Protein AF-A0A517PC17-F1 (afdb_monomer_lite)

InterPro domains:
  IPR001258 NHL repeat [PF01436] (602-624)
  IPR001258 NHL repeat [PS51125] (434-474)
  IPR003439 ABC transporter-like, ATP-binding domain [PF00005] (22-156)
  IPR003439 ABC transporter-like, ATP-binding domain [PS50893] (6-232)
  IPR003593 AAA+ ATPase domain [SM00382] (30-209)
  IPR011042 Six-bladed beta-propeller, TolB-like [G3DSA:2.120.10.30] (406-475)
  IPR011042 Six-bladed beta-propeller, TolB-like [G3DSA:2.120.10.30] (476-629)
  IPR017871 ABC transporter-like, conserved site [PS00211] (128-142)
  IPR027417 P-loop containing nucleoside triphosphate hydrolase [G3DSA:3.40.50.300] (1-231)
  IPR027417 P-loop containing nucleoside triphosphate hydrolase [SSF52540] (9-223)
  IPR050952 Tripartite Motif and NHL Repeat Containing E3 Ligases [PTHR24104] (346-500)

Secondary structure (DSSP, 8-state):
-PPPSEEEEEEEE--BTTB-SEEEEEEEE-SSEEEEE-STTSSHHHHHHHHHTSS--SEEEEEE---SS-SSS---EEEE-TTTT--TTS-HHHHHHTT-SS--HHHHHHHHHHTT-GGGTT--GGGS-HHHHHHHHHHHHHHTT-SEEEEESTTTTS-GGGHHHHHHHHHHHHHTTTTS---EEEEE-S-HHHHHHH-SEEEEEETTEEEEEEEHHHHHHS-SSHHHHHTTS-EEE-TTSSSSEEEGGGEEEEE-TT-SEEEEEEEEETTEEEEEEE-TT--EEEEEE---SPPPTT-EEEEEE------SSS--S---------SSPBP--SEEEEEEPPPBTTB-PPEEEEEE-TTS-EEEEETTSEEEEE-TT--EEEEEE-S--SS-----EEEE--TT-SS-EEEEEEGGGTEEEEEETTS-EEEEE--BSSSTT-BSEEEEEEE-TT--EEEEEESSS-EEEEEPSTTT--EEEEE-EESSSTTEES-EEEEEEEPPPPS-SSS--PPPEEEEEEGGGTEEEEEETT--EEEETTGGGPPP-S-B---EE-TTS-EEEEETTTTEEEEE-TT--EEEEE---TT-TTSSS----SEEEEEE-TT-PEEEEEGGGTEEEEEE-

Structure (mmCIF, N/CA/C/O backbone):
data_AF-A0A517PC17-F1
#
_entry.id   AF-A0A517PC17-F1
#
loop_
_atom_site.group_PDB
_atom_site.id
_atom_site.type_symbol
_atom_site.label_atom_id
_atom_site.label_alt_id
_atom_site.label_comp_id
_atom_site.label_asym_id
_atom_site.label_entity_id
_atom_site.label_seq_id
_atom_site.pdbx_PDB_ins_code
_atom_site.Cartn_x
_atom_site.Cartn_y
_atom_site.Cartn_z
_atom_site.occupancy
_atom_site.B_iso_or_equiv
_atom_site.auth_seq_id
_atom_site.auth_comp_id
_atom_site.auth_asym_id
_atom_site.auth_atom_id
_atom_site.pdbx_PDB_model_num
ATOM 1 N N . MET A 1 1 ? 23.871 20.125 22.509 1.00 47.56 1 MET A N 1
ATOM 2 C CA . MET A 1 1 ? 22.642 20.710 21.939 1.00 47.56 1 MET A CA 1
ATOM 3 C C . MET A 1 1 ? 23.028 21.383 20.637 1.00 47.56 1 MET A C 1
ATOM 5 O O . MET A 1 1 ? 23.877 22.264 20.667 1.00 47.56 1 MET A O 1
ATOM 9 N N . THR A 1 2 ? 22.511 20.900 19.511 1.00 62.72 2 THR A N 1
ATOM 10 C CA . THR A 1 2 ? 22.672 21.533 18.194 1.00 62.72 2 THR A CA 1
ATOM 11 C C . THR A 1 2 ? 21.974 22.893 18.190 1.00 62.72 2 THR A C 1
ATOM 13 O O . THR A 1 2 ? 20.930 23.053 18.824 1.00 62.72 2 THR A O 1
ATOM 16 N N . ALA A 1 3 ? 22.564 23.891 17.528 1.00 80.81 3 ALA A N 1
ATOM 17 C CA . ALA A 1 3 ? 21.953 25.213 17.408 1.00 80.81 3 ALA A CA 1
ATOM 18 C C . ALA A 1 3 ? 20.621 25.123 16.633 1.00 80.81 3 ALA A C 1
ATOM 20 O O . ALA A 1 3 ? 20.511 24.300 15.721 1.00 80.81 3 ALA A O 1
ATOM 21 N N . PRO A 1 4 ? 19.606 25.934 16.979 1.00 88.38 4 PRO A N 1
ATOM 22 C CA . PRO A 1 4 ? 18.322 25.907 16.289 1.00 88.38 4 PRO A CA 1
ATOM 23 C C . PRO A 1 4 ? 18.446 26.414 14.851 1.00 88.38 4 PRO A C 1
ATOM 25 O O . PRO A 1 4 ? 19.215 27.334 14.578 1.00 88.38 4 PRO A O 1
ATOM 28 N N . LEU A 1 5 ? 17.643 25.852 13.948 1.00 91.81 5 LEU A N 1
ATOM 29 C CA . LEU A 1 5 ? 17.540 26.295 12.559 1.00 91.81 5 LEU A CA 1
ATOM 30 C C . LEU A 1 5 ? 16.858 27.664 12.466 1.00 91.81 5 LEU A C 1
ATOM 32 O O . LEU A 1 5 ? 17.345 28.549 11.765 1.00 91.81 5 LEU A O 1
ATOM 36 N N . PHE A 1 6 ? 15.763 27.854 13.207 1.00 94.88 6 PHE A N 1
ATOM 37 C CA . PHE A 1 6 ? 15.090 29.144 13.342 1.00 94.88 6 PHE A CA 1
ATOM 38 C C . PHE A 1 6 ? 14.683 29.415 14.789 1.00 94.88 6 PHE A C 1
ATOM 40 O O . PHE A 1 6 ? 14.276 28.512 15.520 1.00 94.88 6 PHE A O 1
ATOM 47 N N . THR A 1 7 ? 14.738 30.683 15.186 1.00 96.25 7 THR A N 1
ATOM 48 C CA . THR A 1 7 ? 14.225 31.180 16.463 1.00 96.25 7 THR A CA 1
ATOM 49 C C . THR A 1 7 ? 13.398 32.433 16.218 1.00 96.25 7 THR A C 1
ATOM 51 O O . THR A 1 7 ? 13.912 33.431 15.719 1.00 96.25 7 THR A O 1
ATOM 54 N N . LEU A 1 8 ? 12.121 32.376 16.578 1.00 97.69 8 LEU A N 1
ATOM 55 C CA . LEU A 1 8 ? 11.168 33.475 16.519 1.00 97.69 8 LEU A CA 1
ATOM 56 C C . LEU A 1 8 ? 10.892 33.948 17.945 1.00 97.69 8 LEU A C 1
ATOM 58 O O . LEU A 1 8 ? 10.684 33.133 18.845 1.00 97.69 8 LEU A O 1
ATOM 62 N N . SER A 1 9 ? 10.882 35.260 18.152 1.00 97.44 9 SER A N 1
ATOM 63 C CA . SER A 1 9 ? 10.563 35.884 19.438 1.00 97.44 9 SER A CA 1
ATOM 64 C C . SER A 1 9 ? 9.509 36.962 19.234 1.00 97.44 9 SER A C 1
ATOM 66 O O . SER A 1 9 ? 9.804 37.985 18.614 1.00 97.44 9 SER A O 1
ATOM 68 N N . HIS A 1 10 ? 8.305 36.732 19.762 1.00 97.06 10 HIS A N 1
ATOM 69 C CA . HIS A 1 10 ? 7.170 37.664 19.737 1.00 97.06 10 HIS A CA 1
ATOM 70 C C . HIS A 1 10 ? 6.790 38.172 18.334 1.00 97.06 10 HIS A C 1
ATOM 72 O O . HIS A 1 10 ? 6.471 39.349 18.125 1.00 97.06 10 HIS A O 1
ATOM 78 N N . VAL A 1 11 ? 6.879 37.282 17.342 1.00 97.44 11 VAL A N 1
ATOM 79 C CA . VAL A 1 11 ? 6.661 37.600 15.930 1.00 97.44 11 VAL A CA 1
ATOM 80 C C . VAL A 1 11 ? 5.177 37.788 15.656 1.00 97.44 11 VAL A C 1
ATOM 82 O O . VAL A 1 11 ? 4.389 36.863 15.824 1.00 97.44 11 VAL A O 1
ATOM 85 N N . SER A 1 12 ? 4.798 38.975 15.191 1.00 96.44 12 SER A N 1
ATOM 86 C CA . SER A 1 12 ? 3.426 39.250 14.753 1.00 96.44 12 SER A CA 1
ATOM 87 C C . SER A 1 12 ? 3.399 39.720 13.310 1.00 96.44 12 SER A C 1
ATOM 89 O O . SER A 1 12 ? 4.306 40.420 12.853 1.00 96.44 12 SER A O 1
ATOM 91 N N . LEU A 1 13 ? 2.336 39.343 12.606 1.00 95.44 13 LEU A N 1
ATOM 92 C CA . LEU A 1 13 ? 2.085 39.738 11.233 1.00 95.44 13 LEU A CA 1
ATOM 93 C C . LEU A 1 13 ? 0.612 40.138 11.077 1.00 95.44 13 LEU A C 1
ATOM 95 O O . LEU A 1 13 ? -0.282 39.307 11.297 1.00 95.44 13 LEU A O 1
ATOM 99 N N . PRO A 1 14 ? 0.332 41.401 10.713 1.00 92.50 14 PRO A N 1
ATOM 100 C CA . PRO A 1 14 ? -1.029 41.889 10.614 1.00 92.50 14 PRO A CA 1
ATOM 101 C C . PRO A 1 14 ? -1.774 41.184 9.476 1.00 92.50 14 PRO A C 1
ATOM 103 O O . PRO A 1 14 ? -1.196 40.706 8.503 1.00 92.50 14 PRO A O 1
ATOM 106 N N . GLY A 1 15 ? -3.093 41.116 9.613 1.00 87.75 15 GLY A N 1
ATOM 107 C CA . GLY A 1 15 ? -3.993 40.554 8.614 1.00 87.75 15 GLY A CA 1
ATOM 108 C C . GLY A 1 15 ? -5.211 41.444 8.415 1.00 87.75 15 GLY A C 1
ATOM 109 O O . GLY A 1 15 ? -5.140 42.666 8.551 1.00 87.75 15 GLY A O 1
ATOM 110 N N . ARG A 1 16 ? -6.362 40.834 8.120 1.00 83.00 16 ARG A N 1
ATOM 111 C CA . ARG A 1 16 ? -7.633 41.573 8.102 1.00 83.00 16 ARG A CA 1
ATOM 112 C C . ARG A 1 16 ? -7.977 42.048 9.524 1.00 83.00 16 ARG A C 1
ATOM 114 O O . ARG A 1 16 ? -7.571 41.395 10.487 1.00 83.00 16 ARG A O 1
ATOM 121 N N . PRO A 1 17 ? -8.747 43.141 9.690 1.00 78.62 17 PRO A N 1
ATOM 122 C CA . PRO A 1 17 ? -9.172 43.600 11.011 1.00 78.62 17 PRO A CA 1
ATOM 123 C C . PRO A 1 17 ? -9.784 42.460 11.842 1.00 78.62 17 PRO A C 1
ATOM 125 O O . PRO A 1 17 ? -10.707 41.786 11.386 1.00 78.62 17 PRO A O 1
ATOM 128 N N . GLY A 1 18 ? -9.237 42.220 13.038 1.00 76.56 18 GLY A N 1
ATOM 129 C CA . GLY A 1 18 ? -9.670 41.147 13.944 1.00 76.56 18 GLY A CA 1
ATOM 130 C C . GLY A 1 18 ? -9.186 39.730 13.596 1.00 76.56 18 GLY A C 1
ATOM 131 O O . GLY A 1 18 ? -9.561 38.789 14.287 1.00 76.56 18 GLY A O 1
ATOM 132 N N . ARG A 1 19 ? -8.370 39.555 12.547 1.00 83.25 19 ARG A N 1
ATOM 133 C CA . ARG A 1 19 ? -7.771 38.271 12.142 1.00 83.25 19 ARG A CA 1
ATOM 134 C C . ARG A 1 19 ? -6.302 38.465 11.735 1.00 83.25 19 ARG A C 1
ATOM 136 O O . ARG A 1 19 ? -6.029 38.625 10.539 1.00 83.25 19 ARG A O 1
ATOM 143 N N . PRO A 1 20 ? -5.366 38.507 12.703 1.00 89.69 20 PRO A N 1
ATOM 144 C CA . PRO A 1 20 ? -3.936 38.547 12.404 1.00 89.69 20 PRO A CA 1
ATOM 145 C C . PRO A 1 20 ? -3.499 37.281 11.656 1.00 89.69 20 PRO A C 1
ATOM 147 O O . PRO A 1 20 ? -4.089 36.215 11.824 1.00 89.69 20 PRO A O 1
ATOM 150 N N . ARG A 1 21 ? -2.470 37.405 10.811 1.00 94.38 21 ARG A N 1
ATOM 151 C CA . ARG A 1 21 ? -1.878 36.261 10.098 1.00 94.38 21 ARG A CA 1
ATOM 152 C C . ARG A 1 21 ? -0.925 35.489 11.005 1.00 94.38 21 ARG A C 1
ATOM 154 O O . ARG A 1 21 ? -0.899 34.266 10.941 1.00 94.38 21 ARG A O 1
ATOM 161 N N . LEU A 1 22 ? -0.188 36.214 11.851 1.00 97.00 22 LEU A N 1
ATOM 162 C CA . LEU A 1 22 ? 0.603 35.695 12.967 1.00 97.00 22 LEU A CA 1
ATOM 163 C C . LEU A 1 22 ? 0.406 36.611 14.181 1.00 97.00 22 LEU A C 1
ATOM 165 O O . LEU A 1 22 ? 0.391 37.833 14.031 1.00 97.00 22 LEU A O 1
ATOM 169 N N . ASP A 1 23 ? 0.267 36.035 15.367 1.00 96.31 23 ASP A N 1
ATOM 170 C CA . ASP A 1 23 ? -0.085 36.753 16.593 1.00 96.31 23 ASP A CA 1
ATOM 171 C C . ASP A 1 23 ? 0.805 36.296 17.755 1.00 96.31 23 ASP A C 1
ATOM 173 O O . ASP A 1 23 ? 0.596 35.228 18.336 1.00 96.31 23 ASP A O 1
ATOM 177 N N . ASP A 1 24 ? 1.821 37.106 18.062 1.00 95.56 24 ASP A N 1
ATOM 178 C CA . ASP A 1 24 ? 2.793 36.880 19.138 1.00 95.56 24 ASP A CA 1
ATOM 179 C C . ASP A 1 24 ? 3.457 35.486 19.105 1.00 95.56 24 ASP A C 1
ATOM 181 O O . ASP A 1 24 ? 3.543 34.758 20.095 1.00 95.56 24 ASP A O 1
ATOM 185 N N . VAL A 1 25 ? 3.932 35.085 17.925 1.00 97.12 25 VAL A N 1
ATOM 186 C CA . VAL A 1 25 ? 4.559 33.782 17.701 1.00 97.12 25 VAL A CA 1
ATOM 187 C C . VAL A 1 25 ? 5.978 33.761 18.269 1.00 97.12 25 VAL A C 1
ATOM 189 O O . VAL A 1 25 ? 6.883 34.442 17.781 1.00 97.12 25 VAL A O 1
ATOM 192 N N . SER A 1 26 ? 6.186 32.914 19.275 1.00 95.69 26 SER A N 1
ATOM 193 C CA . SER A 1 26 ? 7.508 32.546 19.786 1.00 95.69 26 SER A CA 1
ATOM 194 C C . SER A 1 26 ? 7.731 31.054 19.565 1.00 95.69 26 SER A C 1
ATOM 196 O O . SER A 1 26 ? 6.947 30.229 20.028 1.00 95.69 26 SER A O 1
ATOM 198 N N . LEU A 1 27 ? 8.769 30.709 18.805 1.00 95.75 27 LEU A N 1
ATOM 199 C CA . LEU A 1 27 ? 8.967 29.362 18.271 1.00 95.75 27 LEU A CA 1
ATOM 200 C C . LEU A 1 27 ? 10.454 29.086 18.070 1.00 95.75 27 LEU A C 1
ATOM 202 O O . LEU A 1 27 ? 11.196 29.953 17.616 1.00 95.75 27 LEU A O 1
ATOM 206 N N . THR A 1 28 ? 10.878 27.857 18.346 1.00 95.06 28 THR A N 1
ATOM 207 C CA . THR A 1 28 ? 12.194 27.356 17.944 1.00 95.06 28 THR A CA 1
ATOM 208 C C . THR A 1 28 ? 12.013 26.154 17.029 1.00 95.06 28 THR A C 1
ATOM 210 O O . THR A 1 28 ? 11.331 25.203 17.398 1.00 95.06 28 THR A O 1
ATOM 213 N N . ILE A 1 29 ? 12.624 26.201 15.846 1.00 95.19 29 ILE A N 1
ATOM 214 C CA . ILE A 1 29 ? 12.642 25.096 14.885 1.00 95.19 29 ILE A CA 1
ATOM 215 C C . ILE A 1 29 ? 14.051 24.496 14.908 1.00 95.19 29 ILE A C 1
ATOM 217 O O . ILE A 1 29 ? 15.011 25.229 14.643 1.00 95.19 29 ILE A O 1
ATOM 221 N N . PRO A 1 30 ? 14.221 23.208 15.250 1.00 91.81 30 PRO A N 1
ATOM 222 C CA . PRO A 1 30 ? 15.524 22.559 15.208 1.00 91.81 30 PRO A CA 1
ATOM 223 C C . PRO A 1 30 ? 15.929 22.201 13.767 1.00 91.81 30 PRO A C 1
ATOM 225 O O . PRO A 1 30 ? 15.081 22.169 12.873 1.00 91.81 30 PRO A O 1
ATOM 228 N N . PRO A 1 31 ? 17.216 21.910 13.516 1.00 89.12 31 PRO A N 1
ATOM 229 C CA . PRO A 1 31 ? 17.637 21.287 12.266 1.00 89.12 31 PRO A CA 1
ATOM 230 C C . PRO A 1 31 ? 16.960 19.926 12.054 1.00 89.12 31 PRO A C 1
ATOM 232 O O . PRO A 1 31 ? 16.672 19.214 13.017 1.00 89.12 31 PRO A O 1
ATOM 235 N N . GLY A 1 32 ? 16.755 19.551 10.792 1.00 89.81 32 GLY A N 1
ATOM 236 C CA . GLY A 1 32 ? 16.053 18.328 10.396 1.00 89.81 32 GLY A CA 1
ATOM 237 C C . GLY A 1 32 ? 14.773 18.626 9.621 1.00 89.81 32 GLY A C 1
ATOM 238 O O . GLY A 1 32 ? 14.679 19.647 8.940 1.00 89.81 32 GLY A O 1
ATOM 239 N N . VAL A 1 33 ? 13.796 17.724 9.712 1.00 93.44 33 VAL A N 1
ATOM 240 C CA . VAL A 1 33 ? 12.559 17.780 8.922 1.00 93.44 33 VAL A CA 1
ATOM 241 C C . VAL A 1 33 ? 11.377 18.163 9.814 1.00 93.44 33 VAL A C 1
ATOM 243 O O . VAL A 1 33 ? 11.016 17.413 10.729 1.00 93.44 33 VAL A O 1
ATOM 246 N N . THR A 1 34 ? 10.799 19.339 9.553 1.00 96.62 34 THR A N 1
ATOM 247 C CA . THR A 1 34 ? 9.702 19.949 10.317 1.00 96.62 34 THR A CA 1
ATOM 248 C C . THR A 1 34 ? 8.466 20.152 9.441 1.00 96.62 34 THR A C 1
ATOM 250 O O . THR A 1 34 ? 8.527 20.870 8.443 1.00 96.62 34 THR A O 1
ATOM 253 N N . ALA A 1 35 ? 7.330 19.587 9.846 1.00 96.31 35 ALA A N 1
ATOM 254 C CA . ALA A 1 35 ? 6.036 19.862 9.230 1.00 96.31 35 ALA A CA 1
ATOM 255 C C . ALA A 1 35 ? 5.329 21.036 9.926 1.00 96.31 35 ALA A C 1
ATOM 257 O O . ALA A 1 35 ? 5.319 21.148 11.152 1.00 96.31 35 ALA A O 1
ATOM 258 N N . VAL A 1 36 ? 4.690 21.903 9.147 1.00 97.75 36 VAL A N 1
ATOM 259 C CA . VAL A 1 36 ? 3.787 22.955 9.620 1.00 97.75 36 VAL A CA 1
ATOM 260 C C . VAL A 1 36 ? 2.365 22.535 9.270 1.00 97.75 36 VAL A C 1
ATOM 262 O O . VAL A 1 36 ? 2.000 22.445 8.097 1.00 97.75 36 VAL A O 1
ATOM 265 N N . VAL A 1 37 ? 1.555 22.276 10.293 1.00 95.19 37 VAL A N 1
ATOM 266 C CA . VAL A 1 37 ? 0.183 21.773 10.158 1.00 95.19 37 VAL A CA 1
ATOM 267 C C . VAL A 1 37 ? -0.820 22.773 10.724 1.00 95.19 37 VAL A C 1
ATOM 269 O O . VAL A 1 37 ? -0.519 23.559 11.621 1.00 95.19 37 VAL A O 1
ATOM 272 N N . GLY A 1 38 ? -2.032 22.769 10.180 1.00 90.56 38 GLY A N 1
ATOM 273 C CA . GLY A 1 38 ? -3.083 23.702 10.575 1.00 90.56 38 GLY A CA 1
ATOM 274 C C . GLY A 1 38 ? -4.173 23.827 9.518 1.00 90.56 38 GLY A C 1
ATOM 275 O O . GLY A 1 38 ? -3.938 23.599 8.325 1.00 90.56 38 GLY A O 1
ATOM 276 N N . ALA A 1 39 ? -5.368 24.222 9.956 1.00 86.44 39 ALA A N 1
ATOM 277 C CA . ALA A 1 39 ? -6.493 24.483 9.064 1.00 86.44 39 ALA A CA 1
ATOM 278 C C . ALA A 1 39 ? -6.153 25.556 8.009 1.00 86.44 39 ALA A C 1
ATOM 280 O O . ALA A 1 39 ? -5.199 26.333 8.147 1.00 86.44 39 ALA A O 1
ATOM 281 N N . SER A 1 40 ? -6.940 25.615 6.933 1.00 85.25 40 SER A N 1
ATOM 282 C CA . SER A 1 40 ? -6.806 26.702 5.959 1.00 85.25 40 SER A CA 1
ATOM 283 C C . SER A 1 40 ? -7.006 28.055 6.656 1.00 85.25 40 SER A C 1
ATOM 285 O O . SER A 1 40 ? -7.933 28.225 7.447 1.00 85.25 40 SER A O 1
ATOM 287 N N . GLY A 1 41 ? -6.095 29.001 6.415 1.00 86.31 41 GLY A N 1
ATOM 288 C CA . GLY A 1 41 ? -6.092 30.308 7.080 1.00 86.31 41 GLY A CA 1
ATOM 289 C C . GLY A 1 41 ? -5.457 30.351 8.477 1.00 86.31 41 GLY A C 1
ATOM 290 O O . GLY A 1 41 ? -5.425 31.423 9.069 1.00 86.31 41 GLY A O 1
ATOM 291 N N . ALA A 1 42 ? -4.898 29.249 8.993 1.00 90.81 42 ALA A N 1
ATOM 292 C CA . ALA A 1 42 ? -4.253 29.223 10.313 1.00 90.81 42 ALA A CA 1
ATOM 293 C C . ALA A 1 42 ? -2.943 30.035 10.418 1.00 90.81 42 ALA A C 1
ATOM 295 O O . ALA A 1 42 ? -2.452 30.241 11.525 1.00 90.81 42 ALA A O 1
ATOM 296 N N . GLY A 1 43 ? -2.375 30.472 9.286 1.00 93.12 43 GLY A N 1
ATOM 297 C CA . GLY A 1 43 ? -1.117 31.227 9.228 1.00 93.12 43 GLY A CA 1
ATOM 298 C C . GLY A 1 43 ? 0.103 30.433 8.743 1.00 93.12 43 GLY A C 1
ATOM 299 O O . GLY A 1 43 ? 1.217 30.919 8.889 1.00 93.12 43 GLY A O 1
ATOM 300 N N . LYS A 1 44 ? -0.072 29.235 8.156 1.00 95.12 44 LYS A N 1
ATOM 301 C CA . LYS A 1 44 ? 1.039 28.380 7.675 1.00 95.12 44 LYS A CA 1
ATOM 302 C C . LYS A 1 44 ? 1.940 29.091 6.660 1.00 95.12 44 LYS A C 1
ATOM 304 O O . LYS A 1 44 ? 3.111 29.304 6.949 1.00 95.12 44 LYS A O 1
ATOM 309 N N . SER A 1 45 ? 1.378 29.526 5.530 1.00 94.50 45 SER A N 1
ATOM 310 C CA . SER A 1 45 ? 2.115 30.257 4.489 1.00 94.50 45 SER A CA 1
ATOM 311 C C . SER A 1 45 ? 2.754 31.528 5.042 1.00 94.50 45 SER A C 1
ATOM 313 O O . SER A 1 45 ? 3.916 31.792 4.780 1.00 94.50 45 SER A O 1
ATOM 315 N N . SER A 1 46 ? 2.048 32.252 5.916 1.00 95.75 46 SER A N 1
ATOM 316 C CA . SER A 1 46 ? 2.580 33.442 6.592 1.00 95.75 46 SER A CA 1
ATOM 317 C C . SER A 1 46 ? 3.783 33.142 7.476 1.00 95.75 46 SER A C 1
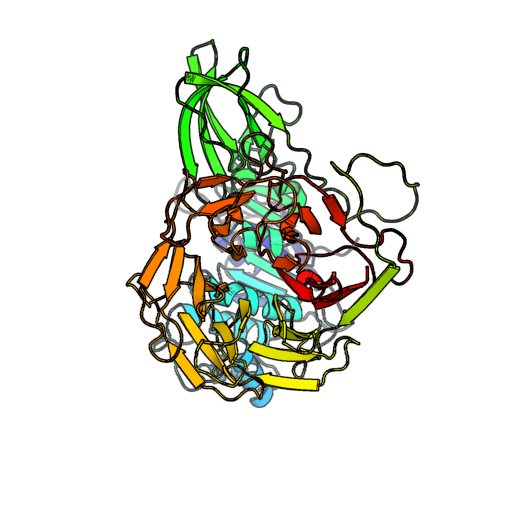ATOM 319 O O . SER A 1 46 ? 4.736 33.913 7.482 1.00 95.75 46 SER A O 1
ATOM 321 N N . LEU A 1 47 ? 3.767 32.024 8.208 1.00 97.50 47 LEU A N 1
ATOM 322 C CA . LEU A 1 47 ? 4.930 31.571 8.963 1.00 97.50 47 LEU A CA 1
ATOM 323 C C . LEU A 1 47 ? 6.099 31.277 8.016 1.00 97.50 47 LEU A C 1
ATOM 325 O O . LEU A 1 47 ? 7.210 31.728 8.274 1.00 97.50 47 LEU A O 1
ATOM 329 N N . LEU A 1 48 ? 5.861 30.565 6.913 1.00 97.69 48 LEU A N 1
ATOM 330 C CA . LEU A 1 48 ? 6.915 30.259 5.944 1.00 97.69 48 LEU A CA 1
ATOM 331 C C . LEU A 1 48 ? 7.485 31.530 5.293 1.00 97.69 48 LEU A C 1
ATOM 333 O O . LEU A 1 48 ? 8.700 31.679 5.224 1.00 97.69 48 LEU A O 1
ATOM 337 N N . GLU A 1 49 ? 6.638 32.479 4.898 1.00 96.00 49 GLU A N 1
ATOM 338 C CA . GLU A 1 49 ? 7.031 33.765 4.304 1.00 96.00 49 GLU A CA 1
ATOM 339 C C . GLU A 1 49 ? 7.931 34.592 5.234 1.00 96.00 49 GLU A C 1
ATOM 341 O O . GLU A 1 49 ? 8.935 35.149 4.781 1.00 96.00 49 GLU A O 1
ATOM 346 N N . VAL A 1 50 ? 7.631 34.643 6.540 1.00 96.75 50 VAL A N 1
ATOM 347 C CA . VAL A 1 50 ? 8.498 35.350 7.498 1.00 96.75 50 VAL A CA 1
ATOM 348 C C . VAL A 1 50 ? 9.789 34.577 7.792 1.00 96.75 50 VAL A C 1
ATOM 350 O O . VAL A 1 50 ? 10.830 35.196 8.006 1.00 96.75 50 VAL A O 1
ATOM 353 N N . LEU A 1 51 ? 9.768 33.236 7.756 1.00 95.56 51 LEU A N 1
ATOM 354 C CA . LEU A 1 51 ? 10.970 32.401 7.915 1.00 95.56 51 LEU A CA 1
ATOM 355 C C . LEU A 1 51 ? 11.975 32.614 6.776 1.00 95.56 51 LEU A C 1
ATOM 357 O O . LEU A 1 51 ? 13.182 32.666 7.021 1.00 95.56 51 LEU A O 1
ATOM 361 N N . VAL A 1 52 ? 11.485 32.741 5.539 1.00 95.06 52 VAL A N 1
ATOM 362 C CA . VAL A 1 52 ? 12.327 32.974 4.352 1.00 95.06 52 VAL A CA 1
ATOM 363 C C . VAL A 1 52 ? 12.675 34.451 4.148 1.00 95.06 52 VAL A C 1
ATOM 365 O O . VAL A 1 52 ? 13.495 34.769 3.290 1.00 95.06 52 VAL A O 1
ATOM 368 N N . GLY A 1 53 ? 12.079 35.354 4.935 1.00 94.25 53 GLY A N 1
ATOM 369 C CA . GLY A 1 53 ? 12.287 36.799 4.838 1.00 94.25 53 GLY A CA 1
ATOM 370 C C . GLY A 1 53 ? 11.569 37.460 3.657 1.00 94.25 53 GLY A C 1
ATOM 371 O O . GLY A 1 53 ? 11.931 38.573 3.283 1.00 94.25 53 GLY A O 1
ATOM 372 N N . PHE A 1 54 ? 10.569 36.794 3.069 1.00 94.25 54 PHE A N 1
ATOM 373 C CA . PHE A 1 54 ? 9.730 37.370 2.014 1.00 94.25 54 PHE A CA 1
ATOM 374 C C . PHE A 1 54 ? 8.844 38.494 2.560 1.00 94.25 54 PHE A C 1
ATOM 376 O O . PHE A 1 54 ? 8.646 39.512 1.900 1.00 94.25 54 PHE A O 1
ATOM 383 N N . GLU A 1 55 ? 8.365 38.338 3.794 1.00 94.38 55 GLU A N 1
ATOM 384 C CA . GLU A 1 55 ? 7.613 39.364 4.507 1.00 94.38 55 GLU A CA 1
ATOM 385 C C . GLU A 1 55 ? 8.284 39.690 5.844 1.00 94.38 55 GLU A C 1
ATOM 387 O O . GLU A 1 55 ? 8.713 38.802 6.584 1.00 94.38 55 GLU A O 1
ATOM 392 N N . ALA A 1 56 ? 8.389 40.982 6.159 1.00 93.25 56 ALA A N 1
ATOM 393 C CA . ALA A 1 56 ? 8.917 41.434 7.438 1.00 93.25 56 ALA A CA 1
ATOM 394 C C . ALA A 1 56 ? 7.795 41.447 8.490 1.00 93.25 56 ALA A C 1
ATOM 396 O O . ALA A 1 56 ? 6.724 42.002 8.228 1.00 93.25 56 ALA A O 1
ATOM 397 N N . PRO A 1 57 ? 8.017 40.891 9.693 1.00 95.06 57 PRO A N 1
ATOM 398 C CA . PRO A 1 57 ? 7.012 40.944 10.742 1.00 95.06 57 PRO A CA 1
ATOM 399 C C . PRO A 1 57 ? 6.823 42.379 11.250 1.00 95.06 57 PRO A C 1
ATOM 401 O O . PRO A 1 57 ? 7.760 43.178 11.270 1.00 95.06 57 PRO A O 1
ATOM 404 N N . SER A 1 58 ? 5.616 42.714 11.711 1.00 95.25 58 SER A N 1
ATOM 405 C CA . SER A 1 58 ? 5.331 44.039 12.283 1.00 95.25 58 SER A CA 1
ATOM 406 C C . SER A 1 58 ? 5.960 44.240 13.661 1.00 95.25 58 SER A C 1
ATOM 408 O O . SER A 1 58 ? 6.162 45.370 14.098 1.00 95.25 58 SER A O 1
ATOM 410 N N . SER A 1 59 ? 6.229 43.145 14.370 1.00 95.50 59 SER A N 1
ATOM 411 C CA . SER A 1 59 ? 6.907 43.128 15.664 1.00 95.50 59 SER A CA 1
ATOM 412 C C . SER A 1 59 ? 7.630 41.801 15.864 1.00 95.50 59 SER A C 1
ATOM 414 O O . SER A 1 59 ? 7.305 40.810 15.212 1.00 95.50 59 SER A O 1
ATOM 416 N N . GLY A 1 60 ? 8.564 41.775 16.812 1.00 95.56 60 GLY A N 1
ATOM 417 C CA . GLY A 1 60 ? 9.347 40.586 17.130 1.00 95.56 60 GLY A CA 1
ATOM 418 C C . GLY A 1 60 ? 10.606 40.451 16.280 1.00 95.56 60 GLY A C 1
ATOM 419 O O . GLY A 1 60 ? 10.977 41.347 15.525 1.00 95.56 60 GLY A O 1
ATOM 420 N N . MET A 1 61 ? 11.299 39.329 16.446 1.00 94.81 61 MET A N 1
ATOM 421 C CA . MET A 1 61 ? 12.577 39.061 15.788 1.00 94.81 61 MET A CA 1
ATOM 422 C C . MET A 1 61 ? 12.649 37.612 15.324 1.00 94.81 61 MET A C 1
ATOM 424 O O . MET A 1 61 ? 12.199 36.706 16.025 1.00 94.81 61 MET A O 1
ATOM 428 N N . ILE A 1 62 ? 13.273 37.409 14.165 1.00 94.12 62 ILE A N 1
ATOM 429 C CA . ILE A 1 62 ? 13.554 36.095 13.590 1.00 94.12 62 ILE A CA 1
ATOM 430 C C . ILE A 1 62 ? 15.067 35.960 13.463 1.00 94.12 62 ILE A C 1
ATOM 432 O O . ILE A 1 62 ? 15.734 36.824 12.897 1.00 94.12 62 ILE A O 1
ATOM 436 N N . LYS A 1 63 ? 15.615 34.879 14.011 1.00 92.69 63 LYS A N 1
ATOM 437 C CA . LYS A 1 63 ? 17.017 34.493 13.855 1.00 92.69 63 LYS A CA 1
ATOM 438 C C . LYS A 1 63 ? 17.078 33.164 13.123 1.00 92.69 63 LYS A C 1
ATOM 440 O O . LYS A 1 63 ? 16.422 32.211 13.533 1.00 92.69 63 LYS A O 1
ATOM 445 N N . ARG A 1 64 ? 17.884 33.097 12.068 1.00 88.94 64 ARG A N 1
ATOM 446 C CA . ARG A 1 64 ? 18.220 31.856 11.367 1.00 88.94 64 ARG A CA 1
ATOM 447 C C . ARG A 1 64 ? 19.580 31.359 11.855 1.00 88.94 64 ARG A C 1
ATOM 449 O O . ARG A 1 64 ? 20.531 32.137 11.897 1.00 88.94 64 ARG A O 1
ATOM 456 N N . GLY A 1 65 ? 19.653 30.092 12.245 1.00 82.00 65 GLY A N 1
ATOM 457 C CA . GLY A 1 65 ? 20.899 29.419 12.599 1.00 82.00 65 GLY A CA 1
ATOM 458 C C . GLY A 1 65 ? 21.594 28.780 11.398 1.00 82.00 65 GLY A C 1
ATOM 459 O O . GLY A 1 65 ? 21.114 28.840 10.264 1.00 82.00 65 GLY A O 1
ATOM 460 N N . ALA A 1 66 ? 22.748 28.165 11.657 1.00 69.50 66 ALA A N 1
ATOM 461 C CA . ALA A 1 66 ? 23.518 27.451 10.643 1.00 69.50 66 ALA A CA 1
ATOM 462 C C . ALA A 1 66 ? 22.892 26.073 10.319 1.00 69.50 66 ALA A C 1
ATOM 464 O O . ALA A 1 66 ? 22.327 25.440 11.216 1.00 69.50 66 ALA A O 1
ATOM 465 N N . PRO A 1 67 ? 22.982 25.594 9.063 1.00 63.34 67 PRO A N 1
ATOM 466 C CA . PRO A 1 67 ? 22.535 24.252 8.687 1.00 63.34 67 PRO A CA 1
ATOM 467 C C . PRO A 1 67 ? 23.393 23.139 9.342 1.00 63.34 67 PRO A C 1
ATOM 469 O O . PRO A 1 67 ? 24.519 23.401 9.763 1.00 63.34 67 PRO A O 1
ATOM 472 N N . PRO A 1 68 ? 22.883 21.893 9.446 1.00 56.66 68 PRO A N 1
ATOM 473 C CA . PRO A 1 68 ? 23.471 20.844 10.291 1.00 56.66 68 PRO A CA 1
ATOM 474 C C . PRO A 1 68 ? 24.736 20.101 9.790 1.00 56.66 68 PRO A C 1
ATOM 476 O O . PRO A 1 68 ? 25.150 19.179 10.491 1.00 56.66 68 PRO A O 1
ATOM 479 N N . SER A 1 69 ? 25.400 20.451 8.674 1.00 52.69 69 SER A N 1
ATOM 480 C CA . SER A 1 69 ? 26.640 19.736 8.269 1.00 52.69 69 SER A CA 1
ATOM 481 C C . SER A 1 69 ? 27.626 20.532 7.398 1.00 52.69 69 SER A C 1
ATOM 483 O O . SER A 1 69 ? 27.225 21.089 6.381 1.00 52.69 69 SER A O 1
ATOM 485 N N . GLY A 1 70 ? 28.918 20.438 7.760 1.00 47.75 70 GLY A N 1
ATOM 486 C CA . GLY A 1 70 ? 30.112 20.731 6.950 1.00 47.75 70 GLY A CA 1
ATOM 487 C C . GLY A 1 70 ? 30.735 22.106 7.196 1.00 47.75 70 GLY A C 1
ATOM 488 O O . GLY A 1 70 ? 30.023 23.098 7.186 1.00 47.75 70 GLY A O 1
ATOM 489 N N . ASP A 1 71 ? 32.059 22.177 7.367 1.00 45.66 71 ASP A N 1
ATOM 490 C CA . ASP A 1 71 ? 32.868 23.395 7.597 1.00 45.66 71 ASP A CA 1
ATOM 491 C C . ASP A 1 71 ? 32.879 24.405 6.415 1.00 45.66 71 ASP A C 1
ATOM 493 O O . ASP A 1 71 ? 33.831 25.163 6.231 1.00 45.66 71 ASP A O 1
ATOM 497 N N . GLY A 1 72 ? 31.832 24.412 5.587 1.00 46.53 72 GLY A N 1
ATOM 498 C CA . GLY A 1 72 ? 31.599 25.352 4.497 1.00 46.53 72 GLY A CA 1
ATOM 499 C C . GLY A 1 72 ? 30.544 26.394 4.868 1.00 46.53 72 GLY A C 1
ATOM 500 O O . GLY A 1 72 ? 29.635 26.136 5.658 1.00 46.53 72 GLY A O 1
ATOM 501 N N . GLU A 1 73 ? 30.670 27.593 4.298 1.00 42.75 73 GLU A N 1
ATOM 502 C CA . GLU A 1 73 ? 29.667 28.652 4.425 1.00 42.75 73 GLU A CA 1
ATOM 503 C C . GLU A 1 73 ? 28.262 28.124 4.107 1.00 42.75 73 GLU A C 1
ATOM 505 O O . GLU A 1 73 ? 28.075 27.309 3.204 1.00 42.75 73 GLU A O 1
ATOM 510 N N . ALA A 1 74 ? 27.282 28.585 4.888 1.00 45.97 74 ALA A N 1
ATOM 511 C CA . ALA A 1 74 ? 25.903 28.121 4.878 1.00 45.97 74 ALA A CA 1
ATOM 512 C C . ALA A 1 74 ? 25.375 27.849 3.460 1.00 45.97 74 ALA A C 1
ATOM 514 O O . ALA A 1 74 ? 25.137 28.782 2.692 1.00 45.97 74 ALA A O 1
ATOM 515 N N . GLY A 1 75 ? 25.103 26.576 3.150 1.00 62.06 75 GLY A N 1
ATOM 516 C CA . GLY A 1 75 ? 24.245 26.234 2.021 1.00 62.06 75 GLY A CA 1
ATOM 517 C C . GLY A 1 75 ? 22.977 27.087 2.107 1.00 62.06 75 GLY A C 1
ATOM 518 O O . GLY A 1 75 ? 22.347 27.163 3.170 1.00 62.06 75 GLY A O 1
ATOM 519 N N . GLY A 1 76 ? 22.659 27.797 1.022 1.00 82.12 76 GLY A N 1
ATOM 520 C CA . GLY A 1 76 ? 21.596 28.801 0.971 1.00 82.12 76 GLY A CA 1
ATOM 521 C C . GLY A 1 76 ? 20.224 28.268 1.399 1.00 82.12 76 GLY A C 1
ATOM 522 O O . GLY A 1 76 ? 20.046 27.088 1.696 1.00 82.12 76 GLY A O 1
ATOM 523 N N . LEU A 1 77 ? 19.234 29.156 1.474 1.00 91.06 77 LEU A N 1
ATOM 524 C CA . LEU A 1 77 ? 17.835 28.741 1.614 1.00 91.06 77 LEU A CA 1
ATOM 525 C C . LEU A 1 77 ? 17.174 28.763 0.248 1.00 91.06 77 LEU A C 1
ATOM 527 O O . LEU A 1 77 ? 17.348 29.728 -0.493 1.00 91.06 77 LEU A O 1
ATOM 531 N N . PHE A 1 78 ? 16.390 27.732 -0.038 1.00 94.44 78 PHE A N 1
ATOM 532 C CA . PHE A 1 78 ? 15.513 27.705 -1.194 1.00 94.44 78 PHE A CA 1
ATOM 533 C C . PHE A 1 78 ? 14.059 27.647 -0.743 1.00 94.44 78 PHE A C 1
ATOM 535 O O . PHE A 1 78 ? 13.710 26.887 0.161 1.00 94.44 78 PHE A O 1
ATOM 542 N N . TRP A 1 79 ? 13.214 28.461 -1.371 1.00 96.38 79 TRP A N 1
ATOM 543 C CA . TRP A 1 79 ? 11.795 28.548 -1.054 1.00 96.38 79 TRP A CA 1
ATOM 544 C C . TRP A 1 79 ? 10.950 28.122 -2.249 1.00 96.38 79 TRP A C 1
ATOM 546 O O . TRP A 1 79 ? 11.132 28.622 -3.360 1.00 96.38 79 TRP A O 1
ATOM 556 N N . VAL A 1 80 ? 10.008 27.217 -1.999 1.00 97.06 80 VAL A N 1
ATOM 557 C CA . VAL A 1 80 ? 8.899 26.917 -2.903 1.00 97.06 80 VAL A CA 1
ATOM 558 C C . VAL A 1 80 ? 7.638 27.550 -2.307 1.00 97.06 80 VAL A C 1
ATOM 560 O O . VAL A 1 80 ? 7.110 27.012 -1.330 1.00 97.06 80 VAL A O 1
ATOM 563 N N . PRO A 1 81 ? 7.177 28.700 -2.834 1.00 94.62 81 PRO A N 1
ATOM 564 C CA . PRO A 1 81 ? 5.910 29.308 -2.426 1.00 94.62 81 PRO A CA 1
ATOM 565 C C . PRO A 1 81 ? 4.711 28.460 -2.872 1.00 94.62 81 PRO A C 1
ATOM 567 O O . PRO A 1 81 ? 4.841 27.578 -3.722 1.00 94.62 81 PRO A O 1
ATOM 570 N N . SER A 1 82 ? 3.523 28.768 -2.346 1.00 90.25 82 SER A N 1
ATOM 571 C CA . SER A 1 82 ? 2.277 28.057 -2.678 1.00 90.25 82 SER A CA 1
ATOM 572 C C . SER A 1 82 ? 1.846 28.221 -4.139 1.00 90.25 82 SER A C 1
ATOM 574 O O . SER A 1 82 ? 1.183 27.347 -4.692 1.00 90.25 82 SER A O 1
ATOM 576 N N . ASP A 1 83 ? 2.259 29.303 -4.806 1.00 89.81 83 ASP A N 1
ATOM 577 C CA . ASP A 1 83 ? 2.087 29.492 -6.252 1.00 89.81 83 ASP A CA 1
ATOM 578 C C . ASP A 1 83 ? 3.195 28.819 -7.089 1.00 89.81 83 ASP A C 1
ATOM 580 O O . ASP A 1 83 ? 3.256 28.992 -8.309 1.00 89.81 83 ASP A O 1
ATOM 584 N N . LEU A 1 84 ? 4.059 28.031 -6.435 1.00 93.06 84 LEU A N 1
ATOM 585 C CA . LEU A 1 84 ? 5.189 27.277 -6.980 1.00 93.06 84 LEU A CA 1
ATOM 586 C C . LEU A 1 84 ? 6.360 28.135 -7.487 1.00 93.06 84 LEU A C 1
ATOM 588 O O . LEU A 1 84 ? 7.445 27.603 -7.739 1.00 93.06 84 LEU A O 1
ATOM 592 N N . GLY A 1 85 ? 6.178 29.451 -7.633 1.00 92.81 85 GLY A N 1
ATOM 593 C CA . GLY A 1 85 ? 7.217 30.400 -8.028 1.00 92.81 85 GLY A CA 1
ATOM 594 C C . GLY A 1 85 ? 7.883 30.080 -9.371 1.00 92.81 85 GLY A C 1
ATOM 595 O O . GLY A 1 85 ? 9.089 30.291 -9.508 1.00 92.81 85 GLY A O 1
ATOM 596 N N . LEU A 1 86 ? 7.164 29.484 -10.328 1.00 95.81 86 LEU A N 1
ATOM 597 C CA . LEU A 1 86 ? 7.708 29.082 -11.634 1.00 95.81 86 LEU A CA 1
ATOM 598 C C . LEU A 1 86 ? 7.823 30.280 -12.591 1.00 95.81 86 LEU A C 1
ATOM 600 O O . LEU A 1 86 ? 6.944 31.139 -12.636 1.00 95.81 86 LEU A O 1
ATOM 604 N N . TRP A 1 87 ? 8.887 30.328 -13.393 1.00 97.06 87 TRP A N 1
ATOM 605 C CA . TRP A 1 87 ? 9.155 31.412 -14.338 1.00 97.06 87 TRP A CA 1
ATOM 606 C C . TRP A 1 87 ? 8.466 31.150 -15.688 1.00 97.06 87 TRP A C 1
ATOM 608 O O . TRP A 1 87 ? 8.845 30.216 -16.393 1.00 97.06 87 TRP A O 1
ATOM 618 N N . PRO A 1 88 ? 7.492 31.978 -1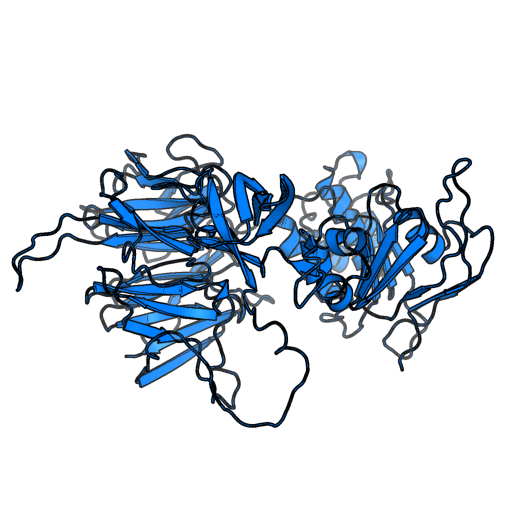6.120 1.00 94.06 88 PRO A N 1
ATOM 619 C CA . PRO A 1 88 ? 6.687 31.679 -17.312 1.00 94.06 88 PRO A CA 1
ATOM 620 C C . PRO A 1 88 ? 7.483 31.590 -18.621 1.00 94.06 88 PRO A C 1
ATOM 622 O O . PRO A 1 88 ? 7.074 30.890 -19.547 1.00 94.06 88 PRO A O 1
ATOM 625 N N . GLY A 1 89 ? 8.591 32.332 -18.711 1.00 93.44 89 GLY A N 1
ATOM 626 C CA . GLY A 1 89 ? 9.450 32.376 -19.896 1.00 93.44 89 GLY A CA 1
ATOM 627 C C . GLY A 1 89 ? 10.464 31.237 -19.981 1.00 93.44 89 GLY A C 1
ATOM 628 O O . GLY A 1 89 ? 11.019 31.023 -21.058 1.00 93.44 89 GLY A O 1
ATOM 629 N N . GLU A 1 90 ? 10.681 30.512 -18.884 1.00 97.31 90 GLU A N 1
ATOM 630 C CA . GLU A 1 90 ? 11.740 29.516 -18.773 1.00 97.31 90 GLU A CA 1
ATOM 631 C C . GLU A 1 90 ? 11.219 28.102 -19.050 1.00 97.31 90 GLU A C 1
ATOM 633 O O . GLU A 1 90 ? 10.064 27.774 -18.763 1.00 97.31 90 GLU A O 1
ATOM 638 N N . THR A 1 91 ? 12.073 27.267 -19.634 1.00 98.19 91 THR A N 1
ATOM 639 C CA . THR A 1 91 ? 11.787 25.850 -19.898 1.00 98.19 91 THR A CA 1
ATOM 640 C C . THR A 1 91 ? 11.889 25.014 -18.623 1.00 98.19 91 THR A C 1
ATOM 642 O O . THR A 1 91 ? 12.492 25.453 -17.645 1.00 98.19 91 THR A O 1
ATOM 645 N N . VAL A 1 92 ? 11.318 23.807 -18.599 1.00 98.19 92 VAL A N 1
ATOM 646 C CA . VAL A 1 92 ? 11.465 22.868 -17.471 1.00 98.19 92 VAL A CA 1
ATOM 647 C C . VAL A 1 92 ? 12.946 22.624 -17.165 1.00 98.19 92 VAL A C 1
ATOM 649 O O . VAL A 1 92 ? 13.349 22.753 -16.012 1.00 98.19 92 VAL A O 1
ATOM 652 N N . MET A 1 93 ? 13.766 22.374 -18.188 1.00 97.94 93 MET A N 1
ATOM 653 C CA . MET A 1 93 ? 1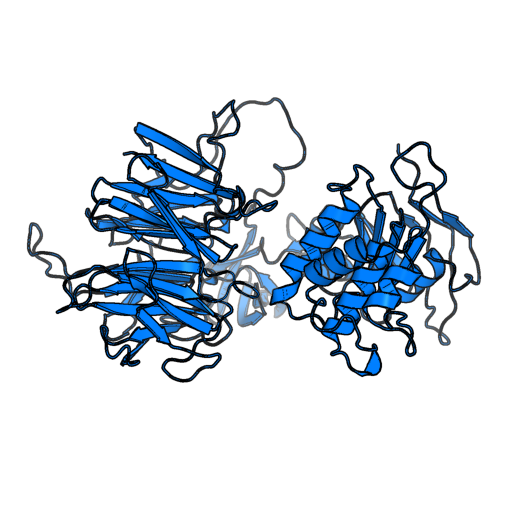5.219 22.241 -18.055 1.00 97.94 93 MET A CA 1
ATOM 654 C C . MET A 1 93 ? 15.865 23.508 -17.489 1.00 97.94 93 MET A C 1
ATOM 656 O O . MET A 1 93 ? 16.581 23.475 -16.485 1.00 97.94 93 MET A O 1
ATOM 660 N N . GLY A 1 94 ? 15.558 24.659 -18.086 1.00 97.62 94 GLY A N 1
ATOM 661 C CA . GLY A 1 94 ? 16.149 25.925 -17.675 1.00 97.62 94 GLY A CA 1
ATOM 662 C C . GLY A 1 94 ? 15.803 26.334 -16.243 1.00 97.62 94 GLY A C 1
ATOM 663 O O . GLY A 1 94 ? 16.595 27.028 -15.610 1.00 97.62 94 GLY A O 1
ATOM 664 N N . HIS A 1 95 ? 14.689 25.852 -15.674 1.00 98.00 95 HIS A N 1
ATOM 665 C CA . HIS A 1 95 ? 14.387 26.061 -14.256 1.00 98.00 95 HIS A CA 1
ATOM 666 C C . HIS A 1 95 ? 15.433 25.424 -13.336 1.00 98.00 95 HIS A C 1
ATOM 668 O O . HIS A 1 95 ? 15.796 26.043 -12.336 1.00 98.00 95 HIS A O 1
ATOM 674 N N . LEU A 1 96 ? 15.895 24.208 -13.648 1.00 97.56 96 LEU A N 1
ATOM 675 C CA . LEU A 1 96 ? 16.910 23.508 -12.857 1.00 97.56 96 LEU A CA 1
ATOM 676 C C . LEU A 1 96 ? 18.288 24.129 -13.092 1.00 97.56 96 LEU A C 1
ATOM 678 O O . LEU A 1 96 ? 18.981 24.464 -12.132 1.00 97.56 96 LEU A O 1
ATOM 682 N N . LEU A 1 97 ? 18.646 24.371 -14.355 1.00 97.12 97 LEU A N 1
ATOM 683 C CA . LEU A 1 97 ? 19.925 24.990 -14.708 1.00 97.12 97 LEU A CA 1
ATOM 684 C C . LEU A 1 97 ? 20.099 26.374 -14.073 1.00 97.12 97 LEU A C 1
ATOM 686 O O . LEU A 1 97 ? 21.193 26.730 -13.650 1.00 97.12 97 LEU A O 1
ATOM 690 N N . ALA A 1 98 ? 19.029 27.166 -13.969 1.00 95.38 98 ALA A N 1
ATOM 691 C CA . ALA A 1 98 ? 19.098 28.512 -13.407 1.00 95.38 98 ALA A CA 1
ATOM 692 C C . ALA A 1 98 ? 19.435 28.549 -11.906 1.00 95.38 98 ALA A C 1
ATOM 694 O O . ALA A 1 98 ? 19.909 29.581 -11.427 1.00 95.38 98 ALA A O 1
ATOM 695 N N . VAL A 1 99 ? 19.183 27.465 -11.165 1.00 93.06 99 VAL A N 1
ATOM 696 C CA . VAL A 1 99 ? 19.413 27.395 -9.709 1.00 93.06 99 VAL A CA 1
ATOM 697 C C . VAL A 1 99 ? 20.630 26.556 -9.328 1.00 93.06 99 VAL A C 1
ATOM 699 O O . VAL A 1 99 ? 21.070 26.620 -8.182 1.00 93.06 99 VAL A O 1
ATOM 702 N N . GLN A 1 100 ? 21.183 25.796 -10.272 1.00 89.56 100 GLN A N 1
ATOM 703 C CA . GLN A 1 100 ? 22.412 25.037 -10.082 1.00 89.56 100 GLN A CA 1
ATOM 704 C C . GLN A 1 100 ? 23.643 25.950 -10.206 1.00 89.56 100 GLN A C 1
ATOM 706 O O . GLN A 1 100 ? 23.738 26.715 -11.170 1.00 89.56 100 GLN A O 1
ATOM 711 N N . PRO A 1 101 ? 24.632 25.841 -9.299 1.00 77.38 101 PRO A N 1
ATOM 712 C CA . PRO A 1 101 ? 25.879 26.600 -9.405 1.00 77.38 101 PRO A CA 1
ATOM 713 C C . PRO A 1 101 ? 26.652 26.327 -10.704 1.00 77.38 101 PRO A C 1
ATOM 715 O O . PRO A 1 101 ? 27.161 27.258 -11.325 1.00 77.38 101 PRO A O 1
ATOM 718 N N . GLU A 1 102 ? 26.715 25.060 -11.124 1.00 85.25 102 GLU A N 1
ATOM 719 C CA . GLU A 1 102 ? 27.537 24.604 -12.257 1.00 85.25 102 GLU A CA 1
ATOM 720 C C . GLU A 1 102 ? 26.767 24.505 -13.578 1.00 85.25 102 GLU A C 1
ATOM 722 O O . GLU A 1 102 ? 27.382 24.359 -14.631 1.00 85.25 102 GLU A O 1
ATOM 727 N N . ARG A 1 103 ? 25.432 24.644 -13.537 1.00 90.69 103 ARG A N 1
ATOM 728 C CA . ARG A 1 103 ? 24.537 24.482 -14.698 1.00 90.69 103 ARG A CA 1
ATOM 729 C C . ARG A 1 103 ? 24.798 23.178 -15.461 1.00 90.69 103 ARG A C 1
ATOM 731 O O . ARG A 1 103 ? 24.898 23.179 -16.687 1.00 90.69 103 ARG A O 1
ATOM 738 N N . ASP A 1 104 ? 24.940 22.088 -14.718 1.00 93.56 104 ASP A N 1
ATOM 739 C CA . ASP A 1 104 ? 25.180 20.761 -15.272 1.00 93.56 104 ASP A CA 1
ATOM 740 C C . ASP A 1 104 ? 23.879 20.198 -15.859 1.00 93.56 104 ASP A C 1
ATOM 742 O O . ASP A 1 104 ? 22.968 19.772 -15.145 1.00 93.56 104 ASP A O 1
ATOM 746 N N . GLU A 1 105 ? 23.803 20.210 -17.187 1.00 94.00 105 GLU A N 1
ATOM 747 C CA . GLU A 1 105 ? 22.662 19.712 -17.951 1.00 94.00 105 GLU A CA 1
ATOM 748 C C . GLU A 1 105 ? 22.429 18.216 -17.744 1.00 94.00 105 GLU A C 1
ATOM 750 O O . GLU A 1 105 ? 21.285 17.812 -17.559 1.00 94.00 105 GLU A O 1
ATOM 755 N N . ALA A 1 106 ? 23.483 17.401 -17.639 1.00 94.19 106 ALA A N 1
ATOM 756 C CA . ALA A 1 106 ? 23.332 15.966 -17.408 1.00 94.19 106 ALA A CA 1
ATOM 757 C C . ALA A 1 106 ? 22.768 15.683 -16.006 1.00 94.19 106 ALA A C 1
ATOM 759 O O . ALA A 1 106 ? 21.884 14.838 -15.837 1.00 94.19 106 ALA A O 1
ATOM 760 N N . ALA A 1 107 ? 23.230 16.420 -14.991 1.00 91.31 107 ALA A N 1
ATOM 761 C CA . ALA A 1 107 ? 22.675 16.324 -13.643 1.00 91.31 107 ALA A CA 1
ATOM 762 C C . ALA A 1 107 ? 21.221 16.826 -13.581 1.00 91.31 107 ALA A C 1
ATOM 764 O O . ALA A 1 107 ? 20.391 16.246 -12.875 1.00 91.31 107 ALA A O 1
ATOM 765 N N . ALA A 1 108 ? 20.895 17.891 -14.320 1.00 95.19 108 ALA A N 1
ATOM 766 C CA . ALA A 1 108 ? 19.533 18.402 -14.426 1.00 95.19 108 ALA A CA 1
ATOM 767 C C . ALA A 1 108 ? 18.596 17.401 -15.127 1.00 95.19 108 ALA A C 1
ATOM 769 O O . ALA A 1 108 ? 17.511 17.141 -14.610 1.00 95.19 108 ALA A O 1
ATOM 770 N N . GLU A 1 109 ? 19.016 16.783 -16.234 1.00 95.81 109 GLU A N 1
ATOM 771 C CA . GLU A 1 109 ? 18.269 15.726 -16.933 1.00 95.81 109 GLU A CA 1
ATOM 772 C C . GLU A 1 109 ? 17.989 14.529 -16.025 1.00 95.81 109 GLU A C 1
ATOM 774 O O . GLU A 1 109 ? 16.836 14.111 -15.893 1.00 95.81 109 GLU A O 1
ATOM 779 N N . ALA A 1 110 ? 19.016 14.024 -15.334 1.00 94.25 110 ALA A N 1
ATOM 780 C CA . ALA A 1 110 ? 18.869 12.917 -14.394 1.00 94.25 110 ALA A CA 1
ATOM 781 C C . ALA A 1 110 ? 17.878 13.252 -13.268 1.00 94.25 110 ALA A C 1
ATOM 783 O O . ALA A 1 110 ? 17.092 12.407 -12.837 1.00 94.25 110 ALA A O 1
ATOM 784 N N . LEU A 1 111 ? 17.876 14.500 -12.793 1.00 93.62 111 LEU A N 1
ATOM 785 C CA . LEU A 1 111 ? 16.922 14.940 -11.785 1.00 93.62 111 LEU A CA 1
ATOM 786 C C . LEU A 1 111 ? 15.501 15.078 -12.352 1.00 93.62 111 LEU A C 1
ATOM 788 O O . LEU A 1 111 ? 14.549 14.681 -11.683 1.00 93.62 111 LEU A O 1
ATOM 792 N N . LEU A 1 112 ? 15.332 15.590 -13.574 1.00 96.81 112 LEU A N 1
ATOM 793 C CA . LEU A 1 112 ? 14.022 15.631 -14.232 1.00 96.81 112 LEU A CA 1
ATOM 794 C C . LEU A 1 112 ? 13.440 14.233 -14.417 1.00 96.81 112 LEU A C 1
ATOM 796 O O . LEU A 1 112 ? 12.240 14.057 -14.207 1.00 96.81 112 LEU A O 1
ATOM 800 N N . ASP A 1 113 ? 14.262 13.245 -14.763 1.00 95.25 113 ASP A N 1
ATOM 801 C CA . ASP A 1 113 ? 13.838 11.850 -14.886 1.00 95.25 113 ASP A CA 1
ATOM 802 C C . ASP A 1 113 ? 13.281 11.307 -13.562 1.00 95.25 113 ASP A C 1
ATOM 804 O O . ASP A 1 113 ? 12.150 10.824 -13.509 1.00 95.25 113 ASP A O 1
ATOM 808 N N . ARG A 1 114 ? 13.985 11.544 -12.446 1.00 93.00 114 ARG A N 1
ATOM 809 C CA . ARG A 1 114 ? 13.524 11.166 -11.095 1.00 93.00 114 ARG A CA 1
ATOM 810 C C . ARG A 1 114 ? 12.201 11.816 -10.680 1.00 93.00 114 ARG A C 1
ATOM 812 O O . ARG A 1 114 ? 11.472 11.256 -9.865 1.00 93.00 114 ARG A O 1
ATOM 819 N N . PHE A 1 115 ? 11.896 13.000 -11.208 1.00 93.81 115 PHE A N 1
ATOM 820 C CA . PHE A 1 115 ? 10.617 13.686 -10.997 1.00 93.81 115 PHE A CA 1
ATOM 821 C C . PHE A 1 115 ? 9.578 13.364 -12.089 1.00 93.81 115 PHE A C 1
ATOM 823 O O . PHE A 1 115 ? 8.465 13.897 -12.058 1.00 93.81 115 PHE A O 1
ATOM 830 N N . GLY A 1 116 ? 9.894 12.483 -13.042 1.00 93.50 116 GLY A N 1
ATOM 831 C CA . GLY A 1 116 ? 9.018 12.092 -14.146 1.00 93.50 116 GLY A CA 1
ATOM 832 C C . GLY A 1 116 ? 8.696 13.251 -15.093 1.00 93.50 116 GLY A C 1
ATOM 833 O O . GLY A 1 116 ? 7.540 13.413 -15.490 1.00 93.50 116 GLY A O 1
ATOM 834 N N . LEU A 1 117 ? 9.692 14.094 -15.381 1.00 96.50 117 LEU A N 1
ATOM 835 C CA . LEU A 1 117 ? 9.598 15.304 -16.207 1.00 96.50 117 LEU A CA 1
ATOM 836 C C . LEU A 1 117 ? 10.515 15.279 -17.443 1.00 96.50 117 LEU A C 1
ATOM 838 O O . LEU A 1 117 ? 10.508 16.240 -18.211 1.00 96.50 117 LEU A O 1
ATOM 842 N N . ALA A 1 118 ? 11.268 14.197 -17.673 1.00 93.31 118 ALA A N 1
ATOM 843 C CA . ALA A 1 118 ? 12.194 14.083 -18.805 1.00 93.31 118 ALA A CA 1
ATOM 844 C C . ALA A 1 118 ? 11.509 14.352 -20.163 1.00 93.31 118 ALA A C 1
ATOM 846 O O . ALA A 1 118 ? 11.997 15.141 -20.967 1.00 93.31 118 ALA A O 1
ATOM 847 N N . GLY A 1 119 ? 10.311 13.796 -20.383 1.00 94.12 119 GLY A N 1
ATOM 848 C CA . GLY A 1 119 ? 9.547 13.980 -21.628 1.00 94.12 119 GLY A CA 1
ATOM 849 C C . GLY A 1 119 ? 8.988 15.392 -21.864 1.00 94.12 119 GLY A C 1
ATOM 850 O O . GLY A 1 119 ? 8.401 15.651 -22.915 1.00 94.12 119 GLY A O 1
ATOM 851 N N . VAL A 1 120 ? 9.134 16.308 -20.901 1.00 96.69 120 VAL A N 1
ATOM 852 C CA . VAL A 1 120 ? 8.633 17.689 -20.981 1.00 96.69 120 VAL A CA 1
ATOM 853 C C . VAL A 1 120 ? 9.722 18.736 -20.716 1.00 96.69 120 VAL A C 1
ATOM 855 O O . VAL A 1 120 ? 9.390 19.896 -20.478 1.00 96.69 120 VAL A O 1
ATOM 858 N N . ALA A 1 121 ? 11.005 18.365 -20.798 1.00 96.81 121 ALA A N 1
ATOM 859 C CA . ALA A 1 121 ? 12.154 19.228 -20.493 1.00 96.81 121 ALA A CA 1
ATOM 860 C C . ALA A 1 121 ? 12.153 20.582 -21.244 1.00 96.81 121 ALA A C 1
ATOM 862 O O . ALA A 1 121 ? 12.437 21.625 -20.652 1.00 96.81 121 ALA A O 1
ATOM 863 N N . ASP A 1 122 ? 11.740 20.596 -22.515 1.00 97.25 122 ASP A N 1
ATOM 864 C CA . ASP A 1 122 ? 11.697 21.811 -23.348 1.00 97.25 122 ASP A CA 1
ATOM 865 C C . ASP A 1 122 ? 10.413 22.640 -23.183 1.00 97.25 122 ASP A C 1
ATOM 867 O O . ASP A 1 122 ? 10.265 23.728 -23.751 1.00 97.25 122 ASP A O 1
ATOM 871 N N . ARG A 1 123 ? 9.429 22.130 -22.433 1.00 97.56 123 ARG A N 1
ATOM 872 C CA . ARG A 1 123 ? 8.143 22.811 -22.247 1.00 97.56 123 ARG A CA 1
ATOM 873 C C . ARG A 1 123 ? 8.260 23.957 -21.251 1.00 97.56 123 ARG A C 1
ATOM 875 O O . ARG A 1 123 ? 9.165 24.014 -20.428 1.00 97.56 123 ARG A O 1
ATOM 882 N N . ARG A 1 124 ? 7.295 24.876 -21.297 1.00 96.62 124 ARG A N 1
ATOM 883 C CA . ARG A 1 124 ? 7.168 25.987 -20.339 1.00 96.62 124 ARG A CA 1
ATOM 884 C C . ARG A 1 124 ? 6.041 25.721 -19.337 1.00 96.62 124 ARG A C 1
ATOM 886 O O . ARG A 1 124 ? 5.062 25.068 -19.718 1.00 96.62 124 ARG A O 1
ATOM 893 N N . PRO A 1 125 ? 6.088 26.289 -18.113 1.00 95.19 125 PRO A N 1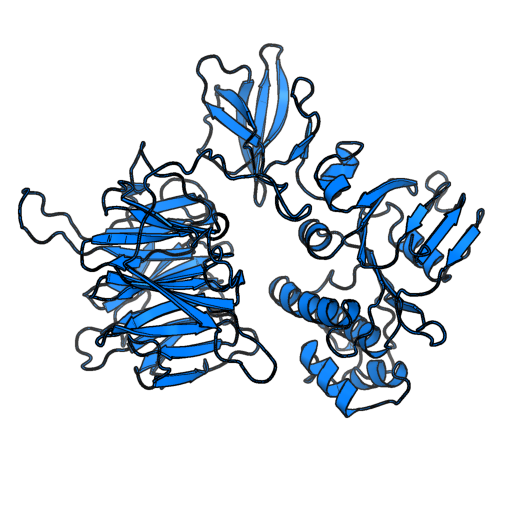
ATOM 894 C CA . PRO A 1 125 ? 5.104 26.032 -17.056 1.00 95.19 125 PRO A CA 1
ATOM 895 C C . PRO A 1 125 ? 3.635 26.172 -17.471 1.00 95.19 125 PRO A C 1
ATOM 897 O O . PRO A 1 125 ? 2.799 25.387 -17.034 1.00 95.19 125 PRO A O 1
ATOM 900 N N . GLY A 1 126 ? 3.312 27.128 -18.351 1.00 91.81 126 GLY A N 1
ATOM 901 C CA . GLY A 1 126 ? 1.941 27.351 -18.833 1.00 91.81 126 GLY A CA 1
ATOM 902 C C . GLY A 1 126 ? 1.349 26.204 -19.665 1.00 91.81 126 GLY A C 1
ATOM 903 O O . GLY A 1 126 ? 0.147 26.189 -19.902 1.00 91.81 126 GLY A O 1
ATOM 904 N N . THR A 1 127 ? 2.175 25.249 -20.098 1.00 92.75 127 THR A N 1
ATOM 905 C CA . THR A 1 127 ? 1.762 24.067 -20.878 1.00 92.75 127 THR A CA 1
ATOM 906 C C . THR A 1 127 ? 1.754 22.772 -20.063 1.00 92.75 127 THR A C 1
ATOM 908 O O . THR A 1 127 ? 1.410 21.720 -20.594 1.00 92.75 127 THR A O 1
ATOM 911 N N . LEU A 1 128 ? 2.144 22.843 -18.788 1.00 93.88 128 LEU A N 1
ATOM 912 C CA . LEU A 1 128 ? 2.209 21.705 -17.876 1.00 93.88 128 LEU A CA 1
ATOM 913 C C . LEU A 1 128 ? 0.889 21.538 -17.115 1.00 93.88 128 LEU A C 1
ATOM 915 O O . LEU A 1 128 ? 0.213 22.521 -16.802 1.00 93.88 128 LEU A O 1
ATOM 919 N N . SER A 1 129 ? 0.557 20.307 -16.743 1.00 93.06 129 SER A N 1
ATOM 920 C CA . SER A 1 129 ? -0.475 19.987 -15.753 1.00 93.06 129 SER A CA 1
ATOM 921 C C . SER A 1 129 ? -0.118 20.534 -14.363 1.00 93.06 129 SER A C 1
ATOM 923 O O . SER A 1 129 ? 1.026 20.892 -14.080 1.00 93.06 129 SER A O 1
ATOM 925 N N . ALA A 1 130 ? -1.099 20.600 -13.458 1.00 87.44 130 ALA A N 1
ATOM 926 C CA . ALA A 1 130 ? -0.858 21.057 -12.087 1.00 87.44 130 ALA A CA 1
ATOM 927 C C . ALA A 1 130 ? 0.159 20.172 -11.343 1.00 87.44 130 ALA A C 1
ATOM 929 O O . ALA A 1 130 ? 1.076 20.702 -10.719 1.00 87.44 130 ALA A O 1
ATOM 930 N N . GLY A 1 131 ? 0.058 18.848 -11.492 1.00 90.94 131 GLY A N 1
ATOM 931 C CA . GLY A 1 131 ? 1.007 17.902 -10.905 1.00 90.94 131 GLY A CA 1
ATOM 932 C C . GLY A 1 131 ? 2.418 18.013 -11.492 1.00 90.94 131 GLY A C 1
ATOM 933 O O . GLY A 1 131 ? 3.394 17.936 -10.753 1.00 90.94 131 GLY A O 1
ATOM 934 N N . GLU A 1 132 ? 2.565 18.244 -12.801 1.00 95.44 132 GLU A N 1
ATOM 935 C CA . GLU A 1 132 ? 3.881 18.510 -13.415 1.00 95.44 132 GLU A CA 1
ATOM 936 C C . GLU A 1 132 ? 4.505 19.813 -12.902 1.00 95.44 132 GLU A C 1
ATOM 938 O O . GLU A 1 132 ? 5.700 19.841 -12.620 1.00 95.44 132 GLU A O 1
ATOM 943 N N . ARG A 1 133 ? 3.713 20.878 -12.711 1.00 95.62 133 ARG A N 1
ATOM 944 C CA . ARG A 1 133 ? 4.210 22.132 -12.117 1.00 95.62 133 ARG A CA 1
ATOM 945 C C . ARG A 1 133 ? 4.689 21.933 -10.679 1.00 95.62 133 ARG A C 1
ATOM 947 O O . ARG A 1 133 ? 5.760 22.424 -10.331 1.00 95.62 133 ARG A O 1
ATOM 954 N N . SER A 1 134 ? 3.930 21.199 -9.863 1.00 94.69 134 SER A N 1
ATOM 955 C CA . SER A 1 134 ? 4.328 20.839 -8.494 1.00 94.69 134 SER A CA 1
ATOM 956 C C . SER A 1 134 ? 5.644 20.057 -8.473 1.00 94.69 134 SER A C 1
ATOM 958 O O . SER A 1 134 ? 6.569 20.408 -7.739 1.00 94.69 134 SER A O 1
ATOM 960 N N . ARG A 1 135 ? 5.771 19.046 -9.343 1.00 96.12 135 ARG A N 1
ATOM 961 C CA . ARG A 1 135 ? 7.002 18.255 -9.486 1.00 96.12 135 ARG A CA 1
ATOM 962 C C . ARG A 1 135 ? 8.182 19.108 -9.954 1.00 96.12 135 ARG A C 1
ATOM 964 O O . ARG A 1 135 ? 9.265 18.967 -9.402 1.00 96.12 135 ARG A O 1
ATOM 971 N N . LEU A 1 136 ? 7.975 20.041 -10.886 1.00 97.31 136 LEU A N 1
ATOM 972 C CA . LEU A 1 136 ? 9.020 20.960 -11.348 1.00 97.31 136 LEU A CA 1
ATOM 973 C C . LEU A 1 136 ? 9.510 21.883 -10.228 1.00 97.31 136 LEU A C 1
ATOM 975 O O . LEU A 1 136 ? 10.710 22.100 -10.084 1.00 97.31 136 LEU A O 1
ATOM 979 N N . ALA A 1 137 ? 8.597 22.418 -9.419 1.00 96.81 137 ALA A N 1
ATOM 980 C CA . ALA A 1 137 ? 8.960 23.294 -8.310 1.00 96.81 137 ALA A CA 1
ATOM 981 C C . ALA A 1 137 ? 9.846 22.576 -7.279 1.00 96.81 137 ALA A C 1
ATOM 983 O O . ALA A 1 137 ? 10.830 23.150 -6.807 1.00 96.81 137 ALA A O 1
ATOM 984 N N . LEU A 1 138 ? 9.538 21.308 -6.990 1.00 95.88 138 LEU A N 1
ATOM 985 C CA . LEU A 1 138 ? 10.351 20.453 -6.127 1.00 95.88 138 LEU A CA 1
ATOM 986 C C . LEU A 1 138 ? 11.675 20.039 -6.767 1.00 95.88 138 LEU A C 1
ATOM 988 O O . LEU A 1 138 ? 12.707 20.132 -6.108 1.00 95.88 138 LEU A O 1
ATOM 992 N N . ALA A 1 139 ? 11.670 19.641 -8.041 1.00 96.25 139 ALA A N 1
ATOM 993 C CA . ALA A 1 139 ? 12.890 19.325 -8.780 1.00 96.25 139 ALA A CA 1
ATOM 994 C C . ALA A 1 139 ? 13.855 20.516 -8.760 1.00 96.25 139 ALA A C 1
ATOM 996 O O . ALA A 1 139 ? 15.035 20.358 -8.468 1.00 96.25 139 ALA A O 1
ATOM 997 N N . ARG A 1 140 ? 13.336 21.733 -8.962 1.00 96.25 140 ARG A N 1
ATOM 998 C CA . ARG A 1 140 ? 14.110 22.971 -8.844 1.00 96.25 140 ARG A CA 1
ATOM 999 C C . ARG A 1 140 ? 14.651 23.187 -7.426 1.00 96.25 140 ARG A C 1
ATOM 1001 O O . ARG A 1 140 ? 15.804 23.571 -7.276 1.00 96.25 140 ARG A O 1
ATOM 1008 N N . ALA A 1 141 ? 13.856 22.928 -6.389 1.00 94.94 141 ALA A N 1
ATOM 1009 C CA . ALA A 1 141 ? 14.322 23.049 -5.007 1.00 94.94 141 ALA A CA 1
ATOM 1010 C C . ALA A 1 141 ? 15.469 22.078 -4.687 1.00 94.94 141 ALA A C 1
ATOM 1012 O O . ALA A 1 141 ? 16.444 22.467 -4.052 1.00 94.94 141 ALA A O 1
ATOM 1013 N N . VAL A 1 142 ? 15.386 20.839 -5.177 1.00 92.81 142 VAL A N 1
ATOM 1014 C CA . VAL A 1 142 ? 16.452 19.836 -5.034 1.00 92.81 142 VAL A CA 1
ATOM 1015 C C . VAL A 1 142 ? 17.693 20.232 -5.843 1.00 92.81 142 VAL A C 1
ATOM 1017 O O . VAL A 1 142 ? 18.812 20.165 -5.334 1.00 92.81 142 VAL A O 1
ATOM 1020 N N . ALA A 1 143 ? 17.502 20.714 -7.076 1.00 93.12 143 ALA A N 1
ATOM 1021 C CA . ALA A 1 143 ? 18.577 21.154 -7.966 1.00 93.12 143 ALA A CA 1
ATOM 1022 C C . ALA A 1 143 ? 19.395 22.318 -7.395 1.00 93.12 143 ALA A C 1
ATOM 1024 O O . ALA A 1 143 ? 20.571 22.457 -7.718 1.00 93.12 143 ALA A O 1
ATOM 1025 N N . SER A 1 144 ? 18.796 23.152 -6.541 1.00 91.81 144 SER A N 1
ATOM 1026 C CA . SER A 1 144 ? 19.489 24.305 -5.967 1.00 91.81 144 SER A CA 1
ATOM 1027 C C . SER A 1 144 ? 20.602 23.922 -4.985 1.00 91.81 144 SER A C 1
ATOM 1029 O O . SER A 1 144 ? 21.370 24.791 -4.575 1.00 91.81 144 SER A O 1
ATOM 1031 N N . GLY A 1 145 ? 20.634 22.668 -4.512 1.00 87.50 145 GLY A N 1
ATOM 1032 C CA . GLY A 1 145 ? 21.608 22.196 -3.525 1.00 87.50 145 GLY A CA 1
ATOM 1033 C C . GLY A 1 145 ? 21.538 22.920 -2.174 1.00 87.50 145 GLY A C 1
ATOM 1034 O O . GLY A 1 145 ? 22.492 22.869 -1.400 1.00 87.50 145 GLY A O 1
ATOM 1035 N N . ALA A 1 146 ? 20.434 23.614 -1.881 1.00 88.94 146 ALA A N 1
ATOM 1036 C CA . ALA A 1 146 ? 20.300 24.432 -0.681 1.00 88.94 146 ALA A CA 1
ATOM 1037 C C . ALA A 1 146 ? 20.374 23.584 0.598 1.00 88.94 146 ALA A C 1
ATOM 1039 O O . ALA A 1 146 ? 19.837 22.479 0.674 1.00 88.94 146 ALA A O 1
ATOM 1040 N N . GLY A 1 147 ? 21.014 24.132 1.635 1.00 87.44 147 GLY A N 1
ATOM 1041 C CA . GLY A 1 147 ? 21.108 23.478 2.943 1.00 87.44 147 GLY A CA 1
ATOM 1042 C C . GLY A 1 147 ? 19.794 23.531 3.727 1.00 87.44 147 GLY A C 1
ATOM 1043 O O . GLY A 1 147 ? 19.595 22.760 4.669 1.00 87.44 147 GLY A O 1
ATOM 1044 N N . VAL A 1 148 ? 18.900 24.450 3.345 1.00 92.06 148 VAL A N 1
ATOM 1045 C CA . VAL A 1 148 ? 17.577 24.628 3.947 1.00 92.06 148 VAL A CA 1
ATOM 1046 C C . VAL A 1 148 ? 16.523 24.764 2.856 1.00 92.06 148 VAL A C 1
ATOM 1048 O O . VAL A 1 148 ? 16.594 25.687 2.046 1.00 92.06 148 VAL A O 1
ATOM 1051 N N . LEU A 1 149 ? 15.523 23.888 2.872 1.00 94.69 149 LEU A N 1
ATOM 1052 C CA . LEU A 1 149 ? 14.360 23.970 1.993 1.00 94.69 149 LEU A CA 1
ATOM 1053 C C . LEU A 1 149 ? 13.135 24.419 2.787 1.00 94.69 149 LEU A C 1
ATOM 1055 O O . LEU A 1 149 ? 12.842 23.875 3.852 1.00 94.69 149 LEU A O 1
ATOM 1059 N N . VAL A 1 150 ? 12.409 25.401 2.261 1.00 97.12 150 VAL A N 1
ATOM 1060 C CA . VAL A 1 150 ? 11.111 25.821 2.795 1.00 97.12 150 VAL A CA 1
ATOM 1061 C C . VAL A 1 150 ? 10.052 25.603 1.726 1.00 97.12 150 VAL A C 1
ATOM 1063 O O . VAL A 1 150 ? 10.173 26.153 0.636 1.00 97.12 150 VAL A O 1
ATOM 1066 N N . LEU A 1 151 ? 9.041 24.783 2.007 1.00 97.00 151 LEU A N 1
ATOM 1067 C CA . LEU A 1 151 ? 8.105 24.298 0.989 1.00 97.00 151 LEU A CA 1
ATOM 1068 C C . LEU A 1 151 ? 6.655 24.535 1.421 1.00 97.00 151 LEU A C 1
ATOM 1070 O O . LEU A 1 151 ? 6.214 23.996 2.432 1.00 97.00 151 LEU A O 1
ATOM 1074 N N . ASP A 1 152 ? 5.895 25.312 0.660 1.00 96.00 152 ASP A N 1
ATOM 1075 C CA . ASP A 1 152 ? 4.487 25.576 0.959 1.00 96.00 152 ASP A CA 1
ATOM 1076 C C . ASP A 1 152 ? 3.578 24.695 0.093 1.00 96.00 152 ASP A C 1
ATOM 1078 O O . ASP A 1 152 ? 3.429 24.932 -1.102 1.00 96.00 152 ASP A O 1
ATOM 1082 N N . GLU A 1 153 ? 3.023 23.637 0.692 1.00 88.81 153 GLU A N 1
ATOM 1083 C CA . GLU A 1 153 ? 2.109 22.679 0.050 1.00 88.81 153 GLU A CA 1
ATOM 1084 C C . GLU A 1 153 ? 2.593 22.135 -1.314 1.00 88.81 153 GLU A C 1
ATOM 1086 O O . GLU A 1 153 ? 1.829 22.062 -2.282 1.00 88.81 153 GLU A O 1
ATOM 1091 N N . PRO A 1 154 ? 3.857 21.681 -1.422 1.00 83.81 154 PRO A N 1
ATOM 1092 C CA . PRO A 1 154 ? 4.490 21.448 -2.720 1.00 83.81 154 PRO A CA 1
ATOM 1093 C C . PRO A 1 154 ? 3.874 20.294 -3.530 1.00 83.81 154 PRO A C 1
ATOM 1095 O O . PRO A 1 154 ? 4.077 20.215 -4.739 1.00 83.81 154 PRO A O 1
ATOM 1098 N N . LEU A 1 155 ? 3.129 19.394 -2.879 1.00 86.19 155 LEU A N 1
ATOM 1099 C CA . LEU A 1 155 ? 2.565 18.172 -3.466 1.00 86.19 155 LEU A CA 1
ATOM 1100 C C . LEU A 1 155 ? 1.029 18.171 -3.531 1.00 86.19 155 LEU A C 1
ATOM 1102 O O . LEU A 1 155 ? 0.436 17.137 -3.823 1.00 86.19 155 LEU A O 1
ATOM 1106 N N . ALA A 1 156 ? 0.368 19.311 -3.299 1.00 78.81 156 ALA A N 1
ATOM 1107 C CA . ALA A 1 156 ? -1.096 19.386 -3.198 1.00 78.81 156 ALA A CA 1
ATOM 1108 C C . ALA A 1 156 ? -1.863 18.949 -4.464 1.00 78.81 156 ALA A C 1
ATOM 1110 O O . ALA A 1 156 ? -3.035 18.589 -4.385 1.00 78.81 156 ALA A O 1
ATOM 1111 N N . HIS A 1 157 ? -1.223 18.995 -5.635 1.00 81.31 157 HIS A N 1
ATOM 1112 C CA . HIS A 1 157 ? -1.839 18.681 -6.931 1.00 81.31 157 HIS A CA 1
ATOM 1113 C C . HIS A 1 157 ? -1.242 17.450 -7.612 1.00 81.31 157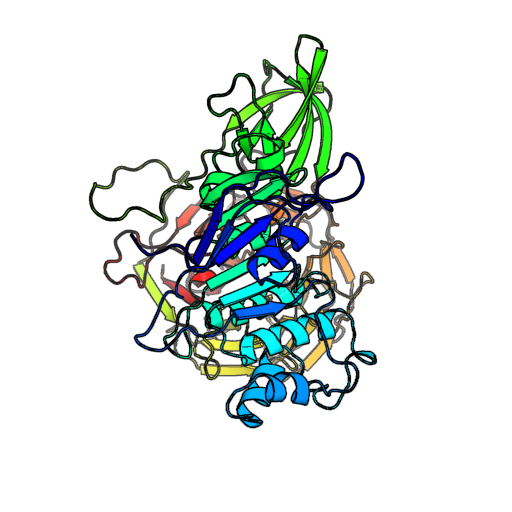 HIS A C 1
ATOM 1115 O O . HIS A 1 157 ? -1.457 17.238 -8.808 1.00 81.31 157 HIS A O 1
ATOM 1121 N N . VAL A 1 158 ? -0.444 16.677 -6.880 1.00 82.56 158 VAL A N 1
ATOM 1122 C CA . VAL A 1 158 ? 0.176 15.463 -7.399 1.00 82.56 158 VAL A CA 1
ATOM 1123 C C . VAL A 1 158 ? -0.738 14.274 -7.136 1.00 82.56 158 VAL A C 1
ATOM 1125 O O . VAL A 1 158 ? -1.369 14.187 -6.085 1.00 82.56 158 VAL A O 1
ATOM 1128 N N . ASP A 1 159 ? -0.801 13.367 -8.109 1.00 76.00 159 ASP A N 1
ATOM 1129 C CA . ASP A 1 159 ? -1.518 12.104 -7.978 1.00 76.00 159 ASP A CA 1
ATOM 1130 C C . ASP A 1 159 ? -1.023 11.324 -6.740 1.00 76.00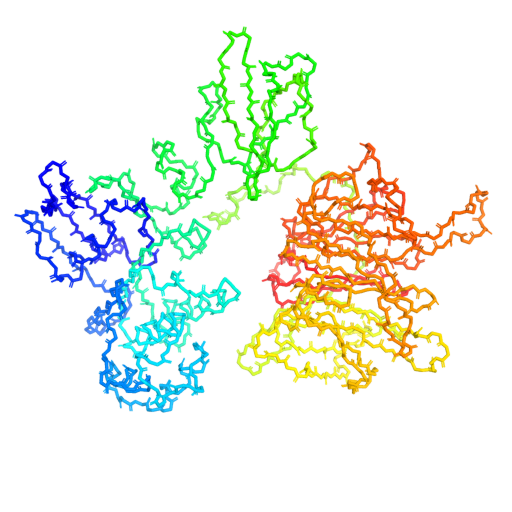 159 ASP A C 1
ATOM 1132 O O . ASP A 1 159 ? 0.194 11.141 -6.595 1.00 76.00 159 ASP A O 1
ATOM 1136 N N . PRO A 1 160 ? -1.924 10.847 -5.857 1.00 69.69 160 PRO A N 1
ATOM 1137 C CA . PRO A 1 160 ? -1.566 10.020 -4.710 1.00 69.69 160 PRO A CA 1
ATOM 1138 C C . PRO A 1 160 ? -0.620 8.849 -5.019 1.00 69.69 160 PRO A C 1
ATOM 1140 O O . PRO A 1 160 ? 0.238 8.548 -4.188 1.00 69.69 160 PRO A O 1
ATOM 1143 N N . ALA A 1 161 ? -0.719 8.224 -6.199 1.00 67.56 161 ALA A N 1
ATOM 1144 C CA . ALA A 1 161 ? 0.138 7.107 -6.603 1.00 67.56 161 ALA A CA 1
ATOM 1145 C C . ALA A 1 161 ? 1.610 7.516 -6.808 1.00 67.56 161 ALA A C 1
ATOM 1147 O O . ALA A 1 161 ? 2.516 6.721 -6.564 1.00 67.56 161 ALA A O 1
ATOM 1148 N N . ALA A 1 162 ? 1.871 8.770 -7.191 1.00 71.69 162 ALA A N 1
ATOM 1149 C CA . ALA A 1 162 ? 3.225 9.288 -7.398 1.00 71.69 162 ALA A CA 1
ATOM 1150 C C . ALA A 1 162 ? 3.888 9.790 -6.100 1.00 71.69 162 ALA A C 1
ATOM 1152 O O . ALA A 1 162 ? 5.111 9.962 -6.051 1.00 71.69 162 ALA A O 1
ATOM 1153 N N . LEU A 1 163 ? 3.107 10.028 -5.036 1.00 77.69 163 LEU A N 1
ATOM 1154 C CA . LEU A 1 163 ? 3.611 10.589 -3.779 1.00 77.69 163 LEU A CA 1
ATOM 1155 C C . LEU A 1 163 ? 4.716 9.740 -3.125 1.00 77.69 163 LEU A C 1
ATOM 1157 O O . LEU A 1 163 ? 5.722 10.333 -2.734 1.00 77.69 163 LEU A O 1
ATOM 1161 N N . PRO A 1 164 ? 4.614 8.397 -3.005 1.00 78.00 164 PRO A N 1
ATOM 1162 C CA . PRO A 1 164 ? 5.656 7.599 -2.355 1.00 78.00 164 PRO A CA 1
ATOM 1163 C C . PRO A 1 164 ? 7.030 7.733 -3.026 1.00 78.00 164 PRO A C 1
ATOM 1165 O O . PRO A 1 164 ? 8.036 7.890 -2.332 1.00 78.00 164 PRO A O 1
ATOM 1168 N N . GLY A 1 165 ? 7.066 7.726 -4.364 1.00 80.31 165 GLY A N 1
ATOM 1169 C CA . GLY A 1 165 ? 8.296 7.895 -5.140 1.00 80.31 165 GLY A CA 1
ATOM 1170 C C . GLY A 1 165 ? 8.906 9.284 -4.959 1.00 80.31 165 GLY A C 1
ATOM 1171 O O . GLY A 1 165 ? 10.096 9.409 -4.678 1.00 80.31 165 GLY A O 1
ATOM 1172 N N . LEU A 1 166 ? 8.086 10.337 -5.014 1.00 85.81 166 LEU A N 1
ATOM 1173 C CA . LEU A 1 166 ? 8.553 11.712 -4.806 1.00 85.81 166 LEU A CA 1
ATOM 1174 C C . LEU A 1 166 ? 9.075 11.942 -3.385 1.00 85.81 166 LEU A C 1
ATOM 1176 O O . LEU A 1 166 ? 10.129 12.553 -3.214 1.00 85.81 166 LEU A O 1
ATOM 1180 N N . TRP A 1 167 ? 8.395 11.414 -2.366 1.00 84.75 167 TRP A N 1
ATOM 1181 C CA . TRP A 1 167 ? 8.890 11.470 -0.991 1.00 84.75 167 TRP A CA 1
ATOM 1182 C C . TRP A 1 167 ? 10.197 10.694 -0.818 1.00 84.75 167 TRP A C 1
ATOM 1184 O O . TRP A 1 167 ? 11.063 11.132 -0.069 1.00 84.75 167 TRP A O 1
ATOM 1194 N N . ALA A 1 168 ? 10.398 9.577 -1.526 1.00 83.94 168 ALA A N 1
ATOM 1195 C CA . ALA A 1 168 ? 11.683 8.877 -1.518 1.00 83.94 168 ALA A CA 1
ATOM 1196 C C . ALA A 1 168 ? 12.819 9.743 -2.092 1.00 83.94 168 ALA A C 1
ATOM 1198 O O . ALA A 1 168 ? 13.887 9.811 -1.486 1.00 83.94 168 ALA A O 1
ATOM 1199 N N . VAL A 1 169 ? 12.571 10.462 -3.195 1.00 87.69 169 VAL A N 1
ATOM 1200 C CA . VAL A 1 169 ? 13.543 11.405 -3.778 1.00 87.69 169 VAL A CA 1
ATOM 1201 C C . VAL A 1 169 ? 13.885 12.531 -2.800 1.00 87.69 169 VAL A C 1
ATOM 1203 O O . VAL A 1 169 ? 15.057 12.848 -2.600 1.00 87.69 169 VAL A O 1
ATOM 1206 N N . LEU A 1 170 ? 12.873 13.119 -2.158 1.00 89.56 170 LEU A N 1
ATOM 1207 C CA . LEU A 1 170 ? 13.082 14.179 -1.172 1.00 89.56 170 LEU A CA 1
ATOM 1208 C C . LEU A 1 170 ? 13.842 13.675 0.065 1.00 89.56 170 LEU A C 1
ATOM 1210 O O . LEU A 1 170 ? 14.746 14.368 0.536 1.00 89.56 170 LEU A O 1
ATOM 1214 N N . ARG A 1 171 ? 13.540 12.457 0.537 1.00 87.62 171 ARG A N 1
ATOM 1215 C CA . ARG A 1 171 ? 14.247 11.821 1.658 1.00 87.62 171 ARG A CA 1
ATOM 1216 C C . ARG A 1 171 ? 15.721 11.619 1.384 1.00 87.62 171 ARG A C 1
ATOM 1218 O O . ARG A 1 171 ? 16.553 12.078 2.159 1.00 87.62 171 ARG A O 1
ATOM 1225 N N . GLU A 1 172 ? 16.046 11.014 0.248 1.00 85.38 172 GLU A N 1
ATOM 1226 C CA . GLU A 1 172 ? 17.434 10.818 -0.170 1.00 85.38 172 GLU A CA 1
ATOM 1227 C C . GLU A 1 172 ? 18.216 12.140 -0.181 1.00 85.38 172 GLU A C 1
ATOM 1229 O O . GLU A 1 172 ? 19.363 12.190 0.277 1.00 85.38 172 GLU A O 1
ATOM 1234 N N . HIS A 1 173 ? 17.572 13.218 -0.644 1.00 86.06 173 HIS A N 1
ATOM 1235 C CA . HIS A 1 173 ? 18.162 14.549 -0.695 1.00 86.06 173 HIS A CA 1
ATOM 1236 C C . HIS A 1 173 ? 18.418 15.142 0.696 1.00 86.06 173 HIS A C 1
ATOM 1238 O O . HIS A 1 173 ? 19.536 15.586 0.970 1.00 86.06 173 HIS A O 1
ATOM 1244 N N . TRP A 1 174 ? 17.424 15.170 1.593 1.00 85.94 174 TRP A N 1
ATOM 1245 C CA . TRP A 1 174 ? 17.614 15.801 2.904 1.00 85.94 174 TRP A CA 1
ATOM 1246 C C . TRP A 1 174 ? 18.393 14.946 3.904 1.00 85.94 174 TRP A C 1
ATOM 1248 O O . TRP A 1 174 ? 19.057 15.501 4.783 1.00 85.94 174 TRP A O 1
ATOM 1258 N N . ASP A 1 175 ? 18.400 13.623 3.731 1.00 81.25 175 ASP A N 1
ATOM 1259 C CA . ASP A 1 175 ? 19.267 12.722 4.492 1.00 81.25 175 ASP A CA 1
ATOM 1260 C C . ASP A 1 175 ? 20.725 12.796 4.015 1.00 81.25 175 ASP A C 1
ATOM 1262 O O . ASP A 1 175 ? 21.624 12.339 4.723 1.00 81.25 175 ASP A O 1
ATOM 1266 N N . GLY A 1 176 ? 20.969 13.410 2.849 1.00 79.06 176 GLY A N 1
ATOM 1267 C CA . GLY A 1 176 ? 22.298 13.540 2.260 1.00 79.06 176 GLY A CA 1
ATOM 1268 C C . GLY A 1 176 ? 22.851 12.197 1.803 1.00 79.06 176 GLY A C 1
ATOM 1269 O O . GLY A 1 176 ? 24.048 11.956 1.904 1.00 79.06 176 GLY A O 1
ATOM 1270 N N . THR A 1 177 ? 21.991 11.282 1.350 1.00 76.44 177 THR A N 1
ATOM 1271 C CA . THR A 1 177 ? 22.417 9.914 1.007 1.00 76.44 177 THR A CA 1
ATOM 1272 C C . THR A 1 177 ? 23.339 9.906 -0.217 1.00 76.44 177 THR A C 1
ATOM 1274 O O . THR A 1 177 ? 24.243 9.079 -0.301 1.00 76.44 177 THR A O 1
ATOM 1277 N N . ALA A 1 178 ? 23.139 10.849 -1.141 1.00 71.50 178 ALA A N 1
ATOM 1278 C CA . ALA A 1 178 ? 23.921 10.961 -2.369 1.00 71.50 178 ALA A CA 1
ATOM 1279 C C . ALA A 1 178 ? 25.265 11.695 -2.189 1.00 71.50 178 ALA A C 1
ATOM 1281 O O . ALA A 1 178 ? 26.235 11.355 -2.860 1.00 71.50 178 ALA A O 1
ATOM 1282 N N . ASP A 1 179 ? 25.338 12.692 -1.303 1.00 77.00 179 ASP A N 1
ATOM 1283 C CA . ASP A 1 179 ? 26.485 13.610 -1.194 1.00 77.00 179 ASP A CA 1
ATOM 1284 C C . ASP A 1 179 ? 27.061 13.755 0.224 1.00 77.00 179 ASP A C 1
ATOM 1286 O O . ASP A 1 179 ? 28.020 14.494 0.440 1.00 77.00 179 ASP A O 1
ATOM 1290 N N . GLY A 1 180 ? 26.496 13.051 1.203 1.00 76.19 180 GLY A N 1
ATOM 1291 C CA . GLY A 1 180 ? 26.894 13.114 2.608 1.00 76.19 180 GLY A CA 1
ATOM 1292 C C . GLY A 1 180 ? 26.448 14.385 3.338 1.00 76.19 180 GLY A C 1
ATOM 1293 O O . GLY A 1 180 ? 26.797 14.555 4.509 1.00 76.19 180 GLY A O 1
ATOM 1294 N N . VAL A 1 181 ? 25.685 15.278 2.694 1.00 78.94 181 VAL A N 1
ATOM 1295 C CA . VAL A 1 181 ? 25.279 16.566 3.273 1.00 78.94 181 VAL A CA 1
ATOM 1296 C C . VAL A 1 181 ? 23.825 16.505 3.727 1.00 78.94 181 VAL A C 1
ATOM 1298 O O . VAL A 1 181 ? 22.899 16.541 2.919 1.00 78.94 181 VAL A O 1
ATOM 1301 N N . ARG A 1 182 ? 23.597 16.473 5.045 1.00 83.31 182 ARG A N 1
ATOM 1302 C CA . ARG A 1 182 ? 22.235 16.577 5.588 1.00 83.31 182 ARG A CA 1
ATOM 1303 C C . ARG A 1 182 ? 21.694 17.988 5.429 1.00 83.31 182 ARG A C 1
ATOM 1305 O O . ARG A 1 182 ? 22.381 18.972 5.720 1.00 83.31 182 ARG A O 1
ATOM 1312 N N . ARG A 1 183 ? 20.422 18.070 5.055 1.00 87.75 183 ARG A N 1
ATOM 1313 C CA . ARG A 1 183 ? 19.691 19.324 4.846 1.00 87.75 183 ARG A CA 1
ATOM 1314 C C . ARG A 1 183 ? 18.549 19.425 5.840 1.00 87.75 183 ARG A C 1
ATOM 1316 O O . ARG A 1 183 ? 18.102 18.433 6.408 1.00 87.75 183 ARG A O 1
ATOM 1323 N N . SER A 1 184 ? 18.093 20.646 6.080 1.00 91.62 184 SER A N 1
ATOM 1324 C CA . SER A 1 184 ? 16.893 20.881 6.882 1.00 91.62 184 SER A CA 1
ATOM 1325 C C . SER A 1 184 ? 15.727 21.272 5.995 1.00 91.62 184 SER A C 1
ATOM 1327 O O . SER A 1 184 ? 15.903 22.020 5.035 1.00 91.62 184 SER A O 1
ATOM 1329 N N . VAL A 1 185 ? 14.534 20.797 6.330 1.00 93.94 185 VAL A N 1
ATOM 1330 C CA . VAL A 1 185 ? 13.322 21.068 5.559 1.00 93.94 185 VAL A CA 1
ATOM 1331 C C . VAL A 1 185 ? 12.216 21.528 6.488 1.00 93.94 185 VAL A C 1
ATOM 1333 O O . VAL A 1 185 ? 11.939 20.888 7.500 1.00 93.94 185 VAL A O 1
ATOM 1336 N N . VAL A 1 186 ? 11.576 22.639 6.134 1.00 96.88 186 VAL A N 1
ATOM 1337 C CA . VAL A 1 186 ? 10.359 23.126 6.783 1.00 96.88 186 VAL A CA 1
ATOM 1338 C C . VAL A 1 186 ? 9.265 23.156 5.731 1.00 96.88 186 VAL A C 1
ATOM 1340 O O . VAL A 1 186 ? 9.386 23.888 4.753 1.00 96.88 186 VAL A O 1
ATOM 1343 N N . PHE A 1 187 ? 8.207 22.371 5.898 1.00 96.56 187 PHE A N 1
ATOM 1344 C CA . PHE A 1 187 ? 7.161 22.292 4.882 1.00 96.56 187 PHE A CA 1
ATOM 1345 C C . PHE A 1 187 ? 5.758 22.385 5.467 1.00 96.56 187 PHE A C 1
ATOM 1347 O O . PHE A 1 187 ? 5.480 21.815 6.518 1.00 96.56 187 PHE A O 1
ATOM 1354 N N . ALA A 1 188 ? 4.865 23.098 4.784 1.00 95.62 188 ALA A N 1
ATOM 1355 C CA . ALA A 1 188 ? 3.445 23.105 5.106 1.00 95.62 188 ALA A CA 1
ATOM 1356 C C . ALA A 1 188 ? 2.733 21.954 4.389 1.00 95.62 188 ALA A C 1
ATOM 1358 O O . ALA A 1 188 ? 2.973 21.704 3.206 1.00 95.62 188 ALA A O 1
ATOM 1359 N N . ILE A 1 189 ? 1.855 21.254 5.108 1.00 87.00 189 ILE A N 1
ATOM 1360 C CA . ILE A 1 189 ? 1.110 20.117 4.566 1.00 87.00 189 ILE A CA 1
ATOM 1361 C C . ILE A 1 189 ? -0.284 20.005 5.187 1.00 87.00 189 ILE A C 1
ATOM 1363 O O . ILE A 1 189 ? -0.515 20.416 6.327 1.00 87.00 189 ILE A O 1
ATOM 1367 N N . HIS A 1 190 ? -1.212 19.439 4.418 1.00 78.62 190 HIS A N 1
ATOM 1368 C CA . HIS A 1 190 ? -2.582 19.149 4.843 1.00 78.62 190 HIS A CA 1
ATOM 1369 C C . HIS A 1 190 ? -2.869 17.662 5.059 1.00 78.62 190 HIS A C 1
ATOM 1371 O O . HIS A 1 190 ? -3.892 17.340 5.655 1.00 78.62 190 HIS A O 1
ATOM 1377 N N . ASP A 1 191 ? -1.982 16.781 4.598 1.00 78.62 191 ASP A N 1
ATOM 1378 C CA . ASP A 1 191 ? -2.067 15.338 4.795 1.00 78.62 191 ASP A CA 1
ATOM 1379 C C . ASP A 1 191 ? -1.415 14.916 6.131 1.00 78.62 191 ASP A C 1
ATOM 1381 O O . ASP A 1 191 ? -0.189 15.011 6.274 1.00 78.62 191 ASP A O 1
ATOM 1385 N N . PRO A 1 192 ? -2.205 14.416 7.101 1.00 72.69 192 PRO A N 1
ATOM 1386 C CA . PRO A 1 192 ? -1.699 13.876 8.358 1.00 72.69 192 PRO A CA 1
ATOM 1387 C C . PRO A 1 192 ? -0.696 12.735 8.195 1.00 72.69 192 PRO A C 1
ATOM 1389 O O . PRO A 1 192 ? 0.264 12.649 8.960 1.00 72.69 192 PRO A O 1
ATOM 1392 N N . ALA A 1 193 ? -0.913 11.846 7.221 1.00 72.25 193 ALA A N 1
ATOM 1393 C CA . ALA A 1 193 ? -0.105 10.643 7.066 1.00 72.25 193 ALA A CA 1
ATOM 1394 C C . ALA A 1 193 ? 1.311 10.996 6.601 1.00 72.25 193 ALA A C 1
ATOM 1396 O O . ALA A 1 193 ? 2.288 10.515 7.176 1.00 72.25 193 ALA A O 1
ATOM 1397 N N . ALA A 1 194 ? 1.428 11.885 5.612 1.00 76.31 194 ALA A N 1
ATOM 1398 C CA . ALA A 1 194 ? 2.710 12.431 5.189 1.00 76.31 194 ALA A CA 1
ATOM 1399 C C . ALA A 1 194 ? 3.383 13.259 6.297 1.00 76.31 194 ALA A C 1
ATOM 1401 O O . ALA A 1 194 ? 4.585 13.121 6.507 1.00 76.31 194 ALA A O 1
ATOM 1402 N N . ALA A 1 195 ? 2.636 14.059 7.071 1.00 79.12 195 ALA A N 1
ATOM 1403 C CA . ALA A 1 195 ? 3.210 14.773 8.215 1.00 79.12 195 ALA A CA 1
ATOM 1404 C C . ALA A 1 195 ? 3.836 13.809 9.241 1.00 79.12 195 ALA A C 1
ATOM 1406 O O . ALA A 1 195 ? 4.975 14.016 9.655 1.00 79.12 195 ALA A O 1
ATOM 1407 N N . LEU A 1 196 ? 3.128 12.738 9.615 1.00 75.06 196 LEU A N 1
ATOM 1408 C CA . LEU A 1 196 ? 3.611 11.714 10.552 1.00 75.06 196 LEU A CA 1
ATOM 1409 C C . LEU A 1 196 ? 4.812 10.925 10.021 1.00 75.06 196 LEU A C 1
ATOM 1411 O O . LEU A 1 196 ? 5.714 10.598 10.787 1.00 75.06 196 LEU A O 1
ATOM 1415 N N . ARG A 1 197 ? 4.805 10.593 8.728 1.00 78.00 197 ARG A N 1
ATOM 1416 C CA . ARG A 1 197 ? 5.828 9.752 8.100 1.00 78.00 197 ARG A CA 1
ATOM 1417 C C . ARG A 1 197 ? 7.122 10.505 7.822 1.00 78.00 197 ARG A C 1
ATOM 1419 O O . ARG A 1 197 ? 8.198 9.954 8.030 1.00 78.00 197 ARG A O 1
ATOM 1426 N N . GLU A 1 198 ? 7.011 11.733 7.327 1.00 83.44 198 GLU A N 1
ATOM 1427 C CA . GLU A 1 198 ? 8.153 12.453 6.764 1.00 83.44 198 GLU A CA 1
ATOM 1428 C C . GLU A 1 198 ? 8.803 13.409 7.771 1.00 83.44 198 GLU A C 1
ATOM 1430 O O . GLU A 1 198 ? 9.967 13.766 7.611 1.00 83.44 198 GLU A O 1
ATOM 1435 N N . SER A 1 199 ? 8.088 13.830 8.824 1.00 85.81 199 SER A N 1
ATOM 1436 C CA . SER A 1 199 ? 8.600 14.819 9.780 1.00 85.81 199 SER A CA 1
ATOM 1437 C C . SER A 1 199 ? 8.994 14.232 11.130 1.00 85.81 199 SER A C 1
ATOM 1439 O O . SER A 1 199 ? 8.329 13.368 11.696 1.00 85.81 199 SER A O 1
ATOM 1441 N N . THR A 1 200 ? 10.064 14.787 11.694 1.00 83.38 200 THR A N 1
ATOM 1442 C CA . THR A 1 200 ? 10.491 14.504 13.075 1.00 83.38 200 THR A CA 1
ATOM 1443 C C . THR A 1 200 ? 9.924 15.521 14.062 1.00 83.38 200 THR A C 1
ATOM 1445 O O . THR A 1 200 ? 9.734 15.203 15.235 1.00 83.38 200 THR A O 1
ATOM 1448 N N . HIS A 1 201 ? 9.644 16.738 13.585 1.00 92.69 201 HIS A N 1
ATOM 1449 C CA . HIS A 1 201 ? 9.054 17.830 14.349 1.00 92.69 201 HIS A CA 1
ATOM 1450 C C . HIS A 1 201 ? 7.806 18.373 13.657 1.00 92.69 201 HIS A C 1
ATOM 1452 O O . HIS A 1 201 ? 7.733 18.429 12.431 1.00 92.69 201 HIS A O 1
ATOM 1458 N N . CYS A 1 202 ? 6.852 18.839 14.456 1.00 94.94 202 CYS A N 1
ATOM 1459 C CA . CYS A 1 202 ? 5.642 19.492 13.986 1.00 94.94 202 CYS A CA 1
ATOM 1460 C C . CYS A 1 202 ? 5.453 20.849 14.660 1.00 94.94 202 CYS A C 1
ATOM 1462 O O . CYS A 1 202 ? 5.661 21.000 15.866 1.00 94.94 202 CYS A O 1
ATOM 1464 N N . VAL A 1 203 ? 4.975 21.813 13.879 1.00 97.69 203 VAL A N 1
ATOM 1465 C CA . VAL A 1 203 ? 4.444 23.091 14.352 1.00 97.69 203 VAL A CA 1
ATOM 1466 C C . VAL A 1 203 ? 2.965 23.133 13.999 1.00 97.69 203 VAL A C 1
ATOM 1468 O O . VAL A 1 203 ? 2.606 23.181 12.823 1.00 97.69 203 VAL A O 1
ATOM 1471 N N . ALA A 1 204 ? 2.102 23.109 15.011 1.00 95.94 204 ALA A N 1
ATOM 1472 C CA . ALA A 1 204 ? 0.663 23.234 14.825 1.00 95.94 204 ALA A CA 1
ATOM 1473 C C . ALA A 1 204 ? 0.233 24.690 15.011 1.00 95.94 204 ALA A C 1
ATOM 1475 O O . ALA A 1 204 ? 0.435 25.274 16.080 1.00 95.94 204 ALA A O 1
ATOM 1476 N N . LEU A 1 205 ? -0.386 25.261 13.980 1.00 94.44 205 LEU A N 1
ATOM 1477 C CA . LEU A 1 205 ? -0.919 26.619 13.989 1.00 94.44 205 LEU A CA 1
ATOM 1478 C C . LEU A 1 205 ? -2.448 26.617 14.039 1.00 94.44 205 LEU A C 1
ATOM 1480 O O . LEU A 1 205 ? -3.109 25.841 13.345 1.00 94.44 205 LEU A O 1
ATOM 1484 N N . ALA A 1 206 ? -3.001 27.551 14.808 1.00 91.69 206 ALA A N 1
ATOM 1485 C CA . ALA A 1 206 ? -4.411 27.920 14.765 1.00 91.69 206 ALA A CA 1
ATOM 1486 C C . ALA A 1 206 ? -4.555 29.421 15.036 1.00 91.69 206 ALA A C 1
ATOM 1488 O O . ALA A 1 206 ? -3.937 29.940 15.965 1.00 91.69 206 ALA A O 1
ATOM 1489 N N . ASP A 1 207 ? -5.358 30.107 14.219 1.00 89.81 207 ASP A N 1
ATOM 1490 C CA . ASP A 1 207 ? -5.651 31.542 14.353 1.00 89.81 207 ASP A CA 1
ATOM 1491 C C . ASP A 1 207 ? -4.394 32.427 14.491 1.00 89.81 207 ASP A C 1
ATOM 1493 O O . ASP A 1 207 ? -4.343 33.343 15.310 1.00 89.81 207 ASP A O 1
ATOM 1497 N N . GLY A 1 208 ? -3.344 32.125 13.717 1.00 91.94 208 GLY A N 1
ATOM 1498 C CA . GLY A 1 208 ? -2.079 32.864 13.735 1.00 91.94 208 GLY A CA 1
ATOM 1499 C C . GLY A 1 208 ? -1.190 32.588 14.952 1.00 91.94 208 GLY A C 1
ATOM 1500 O O . GLY A 1 208 ? -0.150 33.226 15.099 1.00 91.94 208 GLY A O 1
ATOM 1501 N N . ARG A 1 209 ? -1.561 31.640 15.821 1.00 95.06 209 ARG A N 1
ATOM 1502 C CA . ARG A 1 209 ? -0.822 31.285 17.040 1.00 95.06 209 ARG A CA 1
ATOM 1503 C C . ARG A 1 209 ? -0.285 29.862 16.970 1.00 95.06 209 ARG A C 1
ATOM 1505 O O . ARG A 1 209 ? -0.936 28.960 16.442 1.00 95.06 209 ARG A O 1
ATOM 1512 N N . VAL A 1 210 ? 0.885 29.648 17.568 1.00 96.50 210 VAL A N 1
ATOM 1513 C CA . VAL A 1 210 ? 1.453 28.307 17.760 1.00 96.50 210 VAL A CA 1
ATOM 1514 C C . VAL A 1 210 ? 0.717 27.619 18.904 1.00 96.50 210 VAL A C 1
ATOM 1516 O O . VAL A 1 210 ? 0.737 28.086 20.040 1.00 96.50 210 VAL A O 1
ATOM 1519 N N . ARG A 1 211 ? 0.050 26.508 18.591 1.00 95.75 211 ARG A N 1
ATOM 1520 C CA . ARG A 1 211 ? -0.649 25.647 19.558 1.00 95.75 211 ARG A CA 1
ATOM 1521 C C . ARG A 1 211 ? 0.245 24.530 20.074 1.00 95.75 211 ARG A C 1
ATOM 1523 O O . ARG A 1 211 ? 0.089 24.092 21.207 1.00 95.75 211 ARG A O 1
ATOM 1530 N N . PHE A 1 212 ? 1.176 24.085 19.237 1.00 95.88 212 PHE A N 1
ATOM 1531 C CA . PHE A 1 212 ? 2.164 23.070 19.567 1.00 95.88 212 PHE A CA 1
ATOM 1532 C C . PHE A 1 212 ? 3.423 23.280 18.725 1.00 95.88 212 PHE A C 1
ATOM 1534 O O . PHE A 1 212 ? 3.327 23.615 17.543 1.00 95.88 212 PHE A O 1
ATOM 1541 N N . ALA A 1 213 ? 4.586 23.046 19.323 1.00 95.94 213 ALA A N 1
ATOM 1542 C CA . ALA A 1 213 ? 5.859 22.960 18.625 1.00 95.94 213 ALA A CA 1
ATOM 1543 C C . ALA A 1 213 ? 6.754 21.952 19.346 1.00 95.94 213 ALA A C 1
ATOM 1545 O O . ALA A 1 213 ? 7.090 22.153 20.511 1.00 95.94 213 ALA A O 1
ATOM 1546 N N . GLY A 1 214 ? 7.127 20.876 18.663 1.00 90.56 214 GLY A N 1
ATOM 1547 C CA . GLY A 1 214 ? 7.870 19.781 19.279 1.00 90.56 214 GLY A CA 1
ATOM 1548 C C . GLY A 1 214 ? 7.934 18.546 18.385 1.00 90.56 214 GLY A C 1
ATOM 1549 O O . GLY A 1 214 ? 7.618 18.643 17.195 1.00 90.56 214 GLY A O 1
ATOM 1550 N N . PRO A 1 215 ? 8.341 17.390 18.932 1.00 88.62 215 PRO A N 1
ATOM 1551 C CA . PRO A 1 215 ? 8.358 16.125 18.214 1.00 88.62 215 PRO A CA 1
ATOM 1552 C C . PRO A 1 215 ? 6.993 15.783 17.609 1.00 88.62 215 PRO A C 1
ATOM 1554 O O . PRO A 1 215 ? 5.956 15.888 18.268 1.00 88.62 215 PRO A O 1
ATOM 1557 N N . THR A 1 216 ? 6.990 15.317 16.362 1.00 81.50 216 THR A N 1
ATOM 1558 C CA . THR A 1 216 ? 5.767 14.907 15.652 1.00 81.50 216 THR A CA 1
ATOM 1559 C C . THR A 1 216 ? 5.023 13.798 16.401 1.00 81.50 216 THR A C 1
ATOM 1561 O O . THR A 1 216 ? 3.796 13.819 16.504 1.00 81.50 216 THR A O 1
ATOM 1564 N N . THR A 1 217 ? 5.766 12.869 17.006 1.00 76.12 217 THR A N 1
ATOM 1565 C CA . THR A 1 217 ? 5.220 11.796 17.845 1.00 76.12 217 THR A CA 1
ATOM 1566 C C . THR A 1 217 ? 4.534 12.323 19.101 1.00 76.12 217 THR A C 1
ATOM 1568 O O . THR A 1 217 ? 3.529 11.758 19.513 1.00 76.12 217 THR A O 1
ATOM 1571 N N . GLU A 1 218 ? 5.005 13.418 19.699 1.00 81.44 218 GLU A N 1
ATOM 1572 C CA . GLU A 1 218 ? 4.371 14.008 20.881 1.00 81.44 218 GLU A CA 1
ATOM 1573 C C . GLU A 1 218 ? 3.035 14.670 20.525 1.00 81.44 218 GLU A C 1
ATOM 1575 O O . GLU A 1 218 ? 2.044 14.431 21.213 1.00 81.44 218 GLU A O 1
ATOM 1580 N N . LEU A 1 219 ? 2.963 15.403 19.405 1.00 84.19 219 LEU A N 1
ATOM 1581 C CA . LEU A 1 219 ? 1.689 15.920 18.890 1.00 84.19 219 LEU A CA 1
ATOM 1582 C C . LEU A 1 219 ? 0.703 14.789 18.563 1.00 84.19 219 LEU A C 1
ATOM 1584 O O . LEU A 1 219 ? -0.506 14.927 18.765 1.00 84.19 219 LEU A O 1
ATOM 1588 N N . HIS A 1 220 ? 1.209 13.663 18.053 1.00 78.69 220 HIS A N 1
ATOM 1589 C CA . HIS A 1 220 ? 0.377 12.498 17.766 1.00 78.69 220 HIS A CA 1
ATOM 1590 C C . HIS A 1 220 ? -0.140 11.839 19.047 1.00 78.69 220 HIS A C 1
ATOM 1592 O O . HIS A 1 220 ? -1.334 11.588 19.188 1.00 78.69 220 HIS A O 1
ATOM 1598 N N . GLU A 1 221 ? 0.738 11.582 20.005 1.00 68.56 221 GLU A N 1
ATOM 1599 C CA . GLU A 1 221 ? 0.445 10.750 21.170 1.00 68.56 221 GLU A CA 1
ATOM 1600 C C . GLU A 1 221 ? -0.206 11.509 22.324 1.00 68.56 221 GLU A C 1
ATOM 1602 O O . GLU A 1 221 ? -1.124 10.993 22.964 1.00 68.56 221 GLU A O 1
ATOM 1607 N N . ASN A 1 222 ? 0.271 12.724 22.591 1.00 79.81 222 ASN A N 1
ATOM 1608 C CA . ASN A 1 222 ? -0.088 13.531 23.753 1.00 79.81 222 ASN A CA 1
ATOM 1609 C C . ASN A 1 222 ? -0.369 14.988 23.339 1.00 79.81 222 ASN A C 1
ATOM 1611 O O . ASN A 1 222 ? 0.310 15.906 23.803 1.00 79.81 222 ASN A O 1
ATOM 1615 N N . PRO A 1 223 ? -1.361 15.233 22.462 1.00 86.44 223 PRO A N 1
ATOM 1616 C CA . PRO A 1 223 ? -1.665 16.584 22.015 1.00 86.44 223 PRO A CA 1
ATOM 1617 C C . PRO A 1 223 ? -2.150 17.470 23.177 1.00 86.44 223 PRO A C 1
ATOM 1619 O O . PRO A 1 223 ? -2.831 16.979 24.083 1.00 86.44 223 PRO A O 1
ATOM 1622 N N . PRO A 1 224 ? -1.876 18.789 23.138 1.00 88.06 224 PRO A N 1
ATOM 1623 C CA . PRO A 1 224 ? -2.290 19.716 24.195 1.00 88.06 224 PRO A CA 1
ATOM 1624 C C . PRO A 1 224 ? -3.814 19.878 24.272 1.00 88.06 224 PRO A C 1
ATOM 1626 O O . PRO A 1 224 ? -4.379 20.070 25.349 1.00 88.06 224 PRO A O 1
ATOM 1629 N N . ASP A 1 225 ? -4.489 19.789 23.126 1.00 89.06 225 ASP A N 1
ATOM 1630 C CA . ASP A 1 225 ? -5.940 19.808 23.014 1.00 89.06 225 ASP A CA 1
ATOM 1631 C C . ASP A 1 225 ? -6.412 18.964 21.818 1.00 89.06 225 ASP A C 1
ATOM 1633 O O . ASP A 1 225 ? -5.639 18.639 20.908 1.00 89.06 225 ASP A O 1
ATOM 1637 N N . ARG A 1 226 ? -7.702 18.603 21.818 1.00 86.75 226 ARG A N 1
ATOM 1638 C CA . ARG A 1 226 ? -8.294 17.744 20.784 1.00 86.75 226 ARG A CA 1
ATOM 1639 C C . ARG A 1 226 ? -8.165 18.346 19.385 1.00 86.75 226 ARG A C 1
ATOM 1641 O O . ARG A 1 226 ? -7.880 17.614 18.444 1.00 86.75 226 ARG A O 1
ATOM 1648 N N . ALA A 1 227 ? -8.390 19.652 19.244 1.00 87.12 227 ALA A N 1
ATOM 1649 C CA . ALA A 1 227 ? -8.377 20.326 17.946 1.00 87.12 227 ALA A CA 1
ATOM 1650 C C . ALA A 1 227 ? -6.980 20.287 17.312 1.00 87.12 227 ALA A C 1
ATOM 1652 O O . ALA A 1 227 ? -6.840 19.999 16.128 1.00 87.12 227 ALA A O 1
ATOM 1653 N N . THR A 1 228 ? -5.950 20.502 18.126 1.00 87.94 228 THR A N 1
ATOM 1654 C CA . THR A 1 228 ? -4.544 20.453 17.729 1.00 87.94 228 THR A CA 1
ATOM 1655 C C . THR A 1 228 ? -4.126 19.026 17.375 1.00 87.94 228 THR A C 1
ATOM 1657 O O . THR A 1 228 ? -3.519 18.805 16.331 1.00 87.94 228 THR A O 1
ATOM 1660 N N . GLY A 1 229 ? -4.517 18.033 18.179 1.00 84.62 229 GLY A N 1
ATOM 1661 C CA . GLY A 1 229 ? -4.235 16.625 17.884 1.00 84.62 229 GLY A CA 1
ATOM 1662 C C . GLY A 1 229 ? -4.977 16.081 16.659 1.00 84.62 229 GLY A C 1
ATOM 1663 O O . GLY A 1 229 ? -4.443 15.213 15.964 1.00 84.62 229 GLY A O 1
ATOM 1664 N N . ALA A 1 230 ? -6.169 16.607 16.361 1.00 84.44 230 ALA A N 1
ATOM 1665 C CA . ALA A 1 230 ? -6.964 16.228 15.193 1.00 84.44 230 ALA A CA 1
ATOM 1666 C C . ALA A 1 230 ? -6.308 16.618 13.855 1.00 84.44 230 ALA A C 1
ATOM 1668 O O . ALA A 1 230 ? -6.637 16.035 12.823 1.00 84.44 230 ALA A O 1
ATOM 1669 N N . LEU A 1 231 ? -5.347 17.553 13.865 1.00 85.00 231 LEU A N 1
ATOM 1670 C CA . LEU A 1 231 ? -4.548 17.903 12.684 1.00 85.00 231 LEU A CA 1
ATOM 1671 C C . LEU A 1 231 ? -3.703 16.727 12.173 1.00 85.00 231 LEU A C 1
ATOM 1673 O O . LEU A 1 231 ? -3.375 16.700 10.993 1.00 85.00 231 LEU A O 1
ATOM 1677 N N . LEU A 1 232 ? -3.377 15.761 13.042 1.00 80.88 232 LEU A N 1
ATOM 1678 C CA . LEU A 1 232 ? -2.670 14.526 12.685 1.00 80.88 232 LEU A CA 1
ATOM 1679 C C . LEU A 1 232 ? -3.609 13.308 12.560 1.00 80.88 232 LEU A C 1
ATOM 1681 O O . LEU A 1 232 ? -3.161 12.167 12.582 1.00 80.88 232 LEU A O 1
ATOM 1685 N N . GLY A 1 233 ? -4.915 13.539 12.404 1.00 77.25 233 GLY A N 1
ATOM 1686 C CA . GLY A 1 233 ? -5.908 12.493 12.147 1.00 77.25 233 GLY A CA 1
ATOM 1687 C C . GLY A 1 233 ? -6.938 12.315 13.269 1.00 77.25 233 GLY A C 1
ATOM 1688 O O . GLY A 1 233 ? -6.880 13.009 14.288 1.00 77.25 233 GLY A O 1
ATOM 1689 N N . PRO A 1 234 ? -7.909 11.396 13.096 1.00 79.06 234 PRO A N 1
ATOM 1690 C CA . PRO A 1 234 ? -9.048 11.237 14.001 1.00 79.06 234 PRO A CA 1
ATOM 1691 C C . PRO A 1 234 ? -8.645 11.028 15.469 1.00 79.06 234 PRO A C 1
ATOM 1693 O O . PRO A 1 234 ? -7.810 10.181 15.794 1.00 79.06 234 PRO A O 1
ATOM 1696 N N . LEU A 1 235 ? -9.272 11.793 16.369 1.00 84.12 235 LEU A N 1
ATOM 1697 C CA . LEU A 1 235 ? -8.956 11.796 17.796 1.00 84.12 235 LEU A CA 1
ATOM 1698 C C . LEU A 1 235 ? -10.220 11.873 18.658 1.00 84.12 235 LEU A C 1
ATOM 1700 O O . LEU A 1 235 ? -11.065 12.762 18.488 1.00 84.12 235 LEU A O 1
ATOM 1704 N N . ASN A 1 236 ? -10.307 10.960 19.622 1.00 86.75 236 ASN A N 1
ATOM 1705 C CA . ASN A 1 236 ? -11.358 10.922 20.630 1.00 86.75 236 ASN A CA 1
ATOM 1706 C C . ASN A 1 236 ? -10.925 11.647 21.891 1.00 86.75 236 ASN A C 1
ATOM 1708 O O . ASN A 1 236 ? -9.757 11.591 22.273 1.00 86.75 236 ASN A O 1
ATOM 1712 N N . GLU A 1 237 ? -11.893 12.251 22.569 1.00 87.31 237 GLU A N 1
ATOM 1713 C CA . GLU A 1 237 ? -11.736 12.728 23.937 1.00 87.31 237 GLU A CA 1
ATOM 1714 C C . GLU A 1 237 ? -12.593 11.853 24.852 1.00 87.31 237 GLU A C 1
ATOM 1716 O O . GLU A 1 237 ? -13.800 11.736 24.645 1.00 87.31 237 GLU A O 1
ATOM 1721 N N . LEU A 1 238 ? -11.952 11.206 25.825 1.00 81.75 238 LEU A N 1
ATOM 1722 C CA . LEU A 1 238 ? -12.591 10.349 26.820 1.00 81.75 238 LEU A CA 1
ATOM 1723 C C . LEU A 1 238 ? -12.420 11.015 28.197 1.00 81.75 238 LEU A C 1
ATOM 1725 O O . LEU A 1 238 ? -11.342 10.895 28.782 1.00 81.75 238 LEU A O 1
ATOM 1729 N N . PRO A 1 239 ? -13.438 11.734 28.713 1.00 68.00 239 PRO A N 1
ATOM 1730 C CA . PRO A 1 239 ? -13.322 12.518 29.948 1.00 68.00 239 PRO A CA 1
ATOM 1731 C C . PRO A 1 239 ? -12.936 11.685 31.178 1.00 68.00 239 PRO A C 1
ATOM 1733 O O . PRO A 1 239 ? -12.142 12.139 31.995 1.00 68.00 239 PRO A O 1
ATOM 1736 N N . ASP A 1 240 ? -13.445 10.453 31.256 1.00 67.06 240 ASP A N 1
ATOM 1737 C CA . ASP A 1 240 ? -13.296 9.560 32.414 1.00 67.06 240 ASP A CA 1
ATOM 1738 C C . ASP A 1 240 ? -12.282 8.418 32.177 1.00 67.06 240 ASP A C 1
ATOM 1740 O O . ASP A 1 240 ? -12.246 7.434 32.916 1.00 67.06 240 ASP A O 1
ATOM 1744 N N . GLY A 1 241 ? -11.476 8.505 31.109 1.00 60.22 241 GLY A N 1
ATOM 1745 C CA . GLY A 1 241 ? -10.518 7.467 30.712 1.00 60.22 241 GLY A CA 1
ATOM 1746 C C . GLY A 1 241 ? -9.105 7.653 31.293 1.00 60.22 241 GLY A C 1
ATOM 1747 O O . GLY A 1 241 ? -8.714 8.765 31.643 1.00 60.22 241 GLY A O 1
ATOM 1748 N N . PRO A 1 242 ? -8.268 6.593 31.322 1.00 53.59 242 PRO A N 1
ATOM 1749 C CA . PRO A 1 242 ? -6.873 6.681 31.778 1.00 53.59 242 PRO A CA 1
ATOM 1750 C C . PRO A 1 242 ? -5.989 7.550 30.864 1.00 53.59 242 PRO A C 1
ATOM 1752 O O . PRO A 1 242 ? -4.929 8.013 31.279 1.00 53.59 242 PRO A O 1
ATOM 1755 N N . ARG A 1 243 ? -6.421 7.782 29.617 1.00 66.56 243 ARG A N 1
ATOM 1756 C CA . ARG A 1 243 ? -5.877 8.794 28.707 1.00 66.56 243 ARG A CA 1
ATOM 1757 C C . ARG A 1 243 ? -7.020 9.667 28.210 1.00 66.56 243 ARG A C 1
ATOM 1759 O O . ARG A 1 243 ? -7.990 9.148 27.664 1.00 66.56 243 ARG A O 1
ATOM 1766 N N . ARG A 1 244 ? -6.867 10.986 28.357 1.00 79.56 244 ARG A N 1
ATOM 1767 C CA . ARG A 1 244 ? -7.867 11.970 27.922 1.00 79.56 244 ARG A CA 1
ATOM 1768 C C . ARG A 1 244 ? -8.075 11.957 26.409 1.00 79.56 244 ARG A C 1
ATOM 1770 O O . ARG A 1 244 ? -9.208 12.057 25.955 1.00 79.56 244 ARG A O 1
ATOM 1777 N N . PHE A 1 245 ? -6.997 11.826 25.637 1.00 84.75 245 PHE A N 1
ATOM 1778 C CA . PHE A 1 245 ? -7.039 11.793 24.179 1.00 84.75 245 PHE A CA 1
ATOM 1779 C C . PHE A 1 245 ? -6.631 10.416 23.666 1.00 84.75 245 PHE A C 1
ATOM 1781 O O . PHE A 1 245 ? -5.589 9.884 24.049 1.00 84.75 245 PHE A O 1
ATOM 1788 N N . VAL A 1 246 ? -7.469 9.827 22.815 1.00 80.50 246 VAL A N 1
ATOM 1789 C CA . VAL A 1 246 ? -7.285 8.458 22.324 1.00 80.50 246 VAL A CA 1
ATOM 1790 C C . VAL A 1 246 ? -7.486 8.420 20.823 1.00 80.50 246 VAL A C 1
ATOM 1792 O O . VAL A 1 246 ? -8.538 8.803 20.307 1.00 80.50 246 VAL A O 1
ATOM 1795 N N . ARG A 1 247 ? -6.467 7.939 20.117 1.00 79.06 247 ARG A N 1
ATOM 1796 C CA . ARG A 1 247 ? -6.495 7.780 18.667 1.00 79.06 247 ARG A CA 1
ATOM 1797 C C . ARG A 1 247 ? -7.490 6.705 18.241 1.00 79.06 247 ARG A C 1
ATOM 1799 O O . ARG A 1 247 ? -7.698 5.729 18.964 1.00 79.06 247 ARG A O 1
ATOM 1806 N N . ALA A 1 248 ? -8.109 6.887 17.079 1.00 72.56 248 ALA A N 1
ATOM 1807 C CA . ALA A 1 248 ? -9.114 5.955 16.578 1.00 72.56 248 ALA A CA 1
ATOM 1808 C C . ALA A 1 248 ? -8.544 4.540 16.402 1.00 72.56 248 ALA A C 1
ATOM 1810 O O . ALA A 1 248 ? -9.182 3.567 16.793 1.00 72.56 248 ALA A O 1
ATOM 1811 N N . GLU A 1 249 ? -7.292 4.426 15.956 1.00 65.12 249 GLU A N 1
ATOM 1812 C CA . GLU A 1 249 ? -6.551 3.170 15.851 1.00 65.12 249 GLU A CA 1
ATOM 1813 C C . GLU A 1 249 ? -6.170 2.546 17.202 1.00 65.12 249 GLU A C 1
ATOM 1815 O O . GLU A 1 249 ? -5.474 1.538 17.227 1.00 65.12 249 GLU A O 1
ATOM 1820 N N . ARG A 1 250 ? -6.584 3.105 18.340 1.00 71.38 250 ARG A N 1
ATOM 1821 C CA . ARG A 1 250 ? -6.395 2.511 19.677 1.00 71.38 250 ARG A CA 1
ATOM 1822 C C . ARG A 1 250 ? -7.687 2.343 20.452 1.00 71.38 250 ARG A C 1
ATOM 1824 O O . ARG A 1 250 ? -7.656 1.871 21.585 1.00 71.38 250 ARG A O 1
ATOM 1831 N N . LEU A 1 251 ? -8.801 2.752 19.865 1.00 80.12 251 LEU A N 1
ATOM 1832 C CA . LEU A 1 251 ? -10.104 2.638 20.478 1.00 80.12 251 LEU A CA 1
ATOM 1833 C C . LEU A 1 251 ? -10.863 1.505 19.801 1.00 80.12 251 LEU A C 1
ATOM 1835 O O . LEU A 1 251 ? -10.910 1.424 18.575 1.00 80.12 251 LEU A O 1
ATOM 1839 N N . GLU A 1 252 ? -11.462 0.652 20.618 1.00 82.44 252 GLU A N 1
ATOM 1840 C CA . GLU A 1 252 ? -12.395 -0.384 20.205 1.00 82.44 252 GLU A CA 1
ATOM 1841 C C . GLU A 1 252 ? -13.698 -0.216 20.993 1.00 82.44 252 GLU A C 1
ATOM 1843 O O . GLU A 1 252 ? -13.689 0.161 22.171 1.00 82.44 252 GLU A O 1
ATOM 1848 N N . LEU A 1 253 ? -14.824 -0.485 20.337 1.00 84.50 253 LEU A N 1
ATOM 1849 C CA . LEU A 1 253 ? -16.133 -0.563 20.972 1.00 84.50 253 LEU A CA 1
ATOM 1850 C C . LEU A 1 253 ? -16.566 -2.024 21.018 1.00 84.50 253 LEU A C 1
ATOM 1852 O O . LEU A 1 253 ? -16.916 -2.602 19.993 1.00 84.50 253 LEU A O 1
ATOM 1856 N N . ALA A 1 254 ? -16.549 -2.607 22.214 1.00 84.50 254 ALA A N 1
ATOM 1857 C CA . ALA A 1 254 ? -16.908 -4.003 22.418 1.00 84.50 254 ALA A CA 1
ATOM 1858 C C . ALA A 1 254 ? -18.369 -4.117 22.888 1.00 84.50 254 ALA A C 1
ATOM 1860 O O . ALA A 1 254 ? -18.740 -3.433 23.851 1.00 84.50 254 ALA A O 1
ATOM 1861 N N . PRO A 1 255 ? -19.198 -4.982 22.270 1.00 86.12 255 PRO A N 1
ATOM 1862 C CA . PRO A 1 255 ? -20.514 -5.329 22.795 1.00 86.12 255 PRO A CA 1
ATOM 1863 C C . PRO A 1 255 ? -20.427 -5.829 24.240 1.00 86.12 255 PRO A C 1
ATOM 1865 O O . PRO A 1 255 ? -19.620 -6.697 24.569 1.00 86.12 255 PRO A O 1
ATOM 1868 N N . GLN A 1 256 ? -21.264 -5.277 25.115 1.00 87.56 256 GLN A N 1
ATOM 1869 C CA . GLN A 1 256 ? -21.319 -5.643 26.526 1.00 87.56 256 GLN A CA 1
ATOM 1870 C C . GLN A 1 256 ? -22.751 -5.464 27.035 1.00 87.56 256 GLN A C 1
ATOM 1872 O O . GLN A 1 256 ? -23.284 -4.360 26.976 1.00 87.56 256 GLN A O 1
ATOM 1877 N N . ALA A 1 257 ? -23.362 -6.528 27.571 1.00 83.50 257 ALA A N 1
ATOM 1878 C CA . ALA A 1 257 ? -24.758 -6.519 28.033 1.00 83.50 257 ALA A CA 1
ATOM 1879 C C . ALA A 1 257 ? -25.056 -5.381 29.033 1.00 83.50 257 ALA A C 1
ATOM 1881 O O . ALA A 1 257 ? -26.089 -4.721 28.937 1.00 83.50 257 ALA A O 1
ATOM 1882 N N . ASP A 1 258 ? -24.099 -5.086 29.916 1.00 86.12 258 ASP A N 1
ATOM 1883 C CA . ASP A 1 258 ? -24.166 -3.986 30.885 1.00 86.12 258 ASP A CA 1
ATOM 1884 C C . ASP A 1 258 ? -23.308 -2.772 30.488 1.00 86.12 258 ASP A C 1
ATOM 1886 O O . ASP A 1 258 ? -22.916 -1.968 31.332 1.00 86.12 258 ASP A O 1
ATOM 1890 N N . GLY A 1 259 ? -22.996 -2.633 29.197 1.00 82.50 259 GLY A N 1
ATOM 1891 C CA . GLY A 1 259 ? -22.143 -1.573 28.666 1.00 82.50 259 GLY A CA 1
ATOM 1892 C C . GLY A 1 259 ? -22.692 -0.172 28.972 1.00 82.50 259 GLY A C 1
ATOM 1893 O O . GLY A 1 259 ? -23.905 0.052 28.882 1.00 82.50 259 GLY A O 1
ATOM 1894 N N . PRO A 1 260 ? -21.841 0.797 29.344 1.00 87.75 260 PRO A N 1
ATOM 1895 C CA . PRO A 1 260 ? -22.293 2.128 29.740 1.00 87.75 260 PRO A CA 1
ATOM 1896 C C . PRO A 1 260 ? -22.875 2.948 28.581 1.00 87.75 260 PRO A C 1
ATOM 1898 O O . PRO A 1 260 ? -23.567 3.924 28.835 1.00 87.75 260 PRO A O 1
ATOM 1901 N N . LEU A 1 261 ? -22.620 2.576 27.323 1.00 90.81 261 LEU A N 1
ATOM 1902 C CA . LEU A 1 261 ? -23.004 3.358 26.148 1.00 90.81 261 LEU A CA 1
ATOM 1903 C C . LEU A 1 261 ? -23.951 2.563 25.248 1.00 90.81 261 LEU A C 1
ATOM 1905 O O . LEU A 1 261 ? -23.777 1.360 25.079 1.00 90.81 261 LEU A O 1
ATOM 1909 N N . THR A 1 262 ? -24.930 3.238 24.650 1.00 92.44 262 THR A N 1
ATOM 1910 C CA . THR A 1 262 ? -25.893 2.650 23.707 1.00 92.44 262 THR A CA 1
ATOM 1911 C C . THR A 1 262 ? -25.643 3.169 22.298 1.00 92.44 262 THR A C 1
ATOM 1913 O O . THR A 1 262 ? -25.538 4.377 22.094 1.00 92.44 262 THR A O 1
ATOM 1916 N N . VAL A 1 263 ? -25.578 2.272 21.319 1.00 92.38 263 VAL A N 1
ATOM 1917 C CA . VAL A 1 263 ? -25.330 2.609 19.911 1.00 92.38 263 VAL A CA 1
ATOM 1918 C C . VAL A 1 263 ? -26.548 3.280 19.287 1.00 92.38 263 VAL A C 1
ATOM 1920 O O . VAL A 1 263 ? -27.637 2.713 19.259 1.00 92.38 263 VAL A O 1
ATOM 1923 N N . VAL A 1 264 ? -26.357 4.488 18.757 1.00 93.25 264 VAL A N 1
ATOM 1924 C CA . VAL A 1 264 ? -27.376 5.236 18.004 1.00 93.25 264 VAL A CA 1
ATOM 1925 C C . VAL A 1 264 ? -27.221 4.971 16.514 1.00 93.25 264 VAL A C 1
ATOM 1927 O O . VAL A 1 264 ? -28.199 4.685 15.827 1.00 93.25 264 VAL A O 1
ATOM 1930 N N . ARG A 1 265 ? -25.989 5.081 16.008 1.00 88.31 265 ARG A N 1
ATOM 1931 C CA . ARG A 1 265 ? -25.659 4.859 14.599 1.00 88.31 265 ARG A CA 1
ATOM 1932 C C . ARG A 1 265 ? -24.167 4.618 14.433 1.00 88.31 265 ARG A C 1
ATOM 1934 O O . ARG A 1 265 ? -23.365 5.304 15.056 1.00 88.31 265 ARG A O 1
ATOM 1941 N N . THR A 1 266 ? -23.814 3.740 13.508 1.00 83.00 266 THR A N 1
ATOM 1942 C CA . THR A 1 266 ? -22.435 3.519 13.070 1.00 83.00 266 THR A CA 1
ATOM 1943 C C . THR A 1 266 ? -22.314 3.854 11.588 1.00 83.00 266 THR A C 1
ATOM 1945 O O . THR A 1 266 ? -23.207 3.535 10.803 1.00 83.00 266 THR A O 1
ATOM 1948 N N . ALA A 1 267 ? -21.235 4.534 11.209 1.00 72.81 267 ALA A N 1
ATOM 1949 C CA . ALA A 1 267 ? -20.944 4.905 9.831 1.00 72.81 267 ALA A CA 1
ATOM 1950 C C . ALA A 1 267 ? -19.440 4.765 9.528 1.00 72.81 267 ALA A C 1
ATOM 1952 O O . ALA A 1 267 ? -18.613 5.160 10.359 1.00 72.81 267 ALA A O 1
ATOM 1953 N N . PRO A 1 268 ? -19.063 4.261 8.341 1.00 62.22 268 PRO A N 1
ATOM 1954 C CA . PRO A 1 268 ? -17.685 4.329 7.863 1.00 62.22 268 PRO A CA 1
ATOM 1955 C C . PRO A 1 268 ? -17.226 5.787 7.707 1.00 62.22 268 PRO A C 1
ATOM 1957 O O . PRO A 1 268 ? -18.001 6.640 7.271 1.00 62.22 268 PRO A O 1
ATOM 1960 N N . ALA A 1 269 ? -15.969 6.075 8.046 1.00 52.31 269 ALA A N 1
ATOM 1961 C CA . ALA A 1 269 ? -15.364 7.400 7.919 1.00 52.31 269 ALA A CA 1
ATOM 1962 C C . ALA A 1 269 ? -13.895 7.282 7.473 1.00 52.31 269 ALA A C 1
ATOM 1964 O O . ALA A 1 269 ? -12.966 7.463 8.261 1.00 52.31 269 ALA A O 1
ATOM 1965 N N . GLY A 1 270 ? -13.682 6.958 6.195 1.00 56.12 270 GLY A N 1
ATOM 1966 C CA . GLY A 1 270 ? -12.342 6.705 5.658 1.00 56.12 270 GLY A CA 1
ATOM 1967 C C . GLY A 1 270 ? -11.722 5.444 6.282 1.00 56.12 270 GLY A C 1
ATOM 1968 O O . GLY A 1 270 ? -12.395 4.415 6.299 1.00 56.12 270 GLY A O 1
ATOM 1969 N N . PRO A 1 271 ? -10.483 5.495 6.816 1.00 51.66 271 PRO A N 1
ATOM 1970 C CA . PRO A 1 271 ? -9.807 4.328 7.399 1.00 51.66 271 PRO A CA 1
ATOM 1971 C C . PRO A 1 271 ? -10.317 3.941 8.801 1.00 51.66 271 PRO A C 1
ATOM 1973 O O . PRO A 1 271 ? -9.780 3.028 9.424 1.00 51.66 271 PRO A O 1
ATOM 1976 N N . VAL A 1 272 ? -11.316 4.648 9.340 1.00 67.94 272 VAL A N 1
ATOM 1977 C CA . VAL A 1 272 ? -11.851 4.429 10.692 1.00 67.94 272 VAL A CA 1
ATOM 1978 C C . VAL A 1 272 ? -13.373 4.329 10.671 1.00 67.94 272 VAL A C 1
ATOM 1980 O O . VAL A 1 272 ? -14.038 4.749 9.724 1.00 67.94 272 VAL A O 1
ATOM 1983 N N . THR A 1 273 ? -13.949 3.795 11.745 1.00 72.12 273 THR A N 1
ATOM 1984 C CA . THR A 1 273 ? -15.401 3.770 11.951 1.00 72.12 273 THR A CA 1
ATOM 1985 C C . THR A 1 273 ? -15.809 4.865 12.921 1.00 72.12 273 THR A C 1
ATOM 1987 O O . THR A 1 273 ? -15.151 5.086 13.934 1.00 72.12 273 THR A O 1
ATOM 1990 N N . THR A 1 274 ? -16.898 5.565 12.613 1.00 83.50 274 THR A N 1
ATOM 1991 C CA . THR A 1 274 ? -17.488 6.565 13.502 1.00 83.50 274 THR A CA 1
ATOM 1992 C C . THR A 1 274 ? -18.800 6.035 14.058 1.00 83.50 274 THR A C 1
ATOM 1994 O O . THR A 1 274 ? -19.718 5.723 13.299 1.00 83.50 274 THR A O 1
ATOM 1997 N N . THR A 1 275 ? -18.906 5.966 15.382 1.00 87.75 275 THR A N 1
ATOM 1998 C CA . THR A 1 275 ? -20.112 5.509 16.074 1.00 87.75 275 THR A CA 1
ATOM 1999 C C . THR A 1 275 ? -20.648 6.606 16.984 1.00 87.75 275 THR A C 1
ATOM 2001 O O . THR A 1 275 ? -19.946 7.128 17.850 1.00 87.75 275 THR A O 1
ATOM 2004 N N . GLU A 1 276 ? -21.912 6.960 16.767 1.00 92.56 276 GLU A N 1
ATOM 2005 C CA . GLU A 1 276 ? -22.706 7.806 17.649 1.00 92.56 276 GLU A CA 1
ATOM 2006 C C . GLU A 1 276 ? -23.292 6.942 18.768 1.00 92.56 276 GLU A C 1
ATOM 2008 O O . GLU A 1 276 ? -23.935 5.917 18.523 1.00 92.56 276 GLU A O 1
ATOM 2013 N N . LEU A 1 277 ? -23.051 7.368 20.002 1.00 91.88 277 LEU A N 1
ATOM 2014 C CA . LEU A 1 277 ? -23.381 6.671 21.235 1.00 91.88 277 LEU A CA 1
ATOM 2015 C C . LEU A 1 277 ? -24.195 7.590 22.143 1.00 91.88 277 LEU A C 1
ATOM 2017 O O . LEU A 1 277 ? -24.041 8.809 22.096 1.00 91.88 277 LEU A O 1
ATOM 2021 N N . THR A 1 278 ? -25.040 7.011 22.989 1.00 93.31 278 THR A N 1
ATOM 2022 C CA . THR A 1 278 ? -25.756 7.724 24.056 1.00 93.31 278 THR A CA 1
ATOM 2023 C C . THR A 1 278 ? -25.475 7.072 25.407 1.00 93.31 278 THR A C 1
ATOM 2025 O O . THR A 1 278 ? -25.542 5.847 25.521 1.00 93.31 278 THR A O 1
ATOM 2028 N N . ASP A 1 279 ? -25.140 7.873 26.416 1.00 89.25 279 ASP A N 1
ATOM 2029 C CA . ASP A 1 279 ? -24.974 7.418 27.803 1.00 89.25 279 ASP A CA 1
ATOM 2030 C C . ASP A 1 279 ? -26.340 7.284 28.531 1.00 89.25 279 ASP A C 1
ATOM 2032 O O . ASP A 1 279 ? -27.377 7.675 27.985 1.00 89.25 279 ASP A O 1
ATOM 2036 N N . PRO A 1 280 ? -26.402 6.757 29.771 1.00 85.81 280 PRO A N 1
ATOM 2037 C CA . PRO A 1 280 ? -27.663 6.619 30.505 1.00 85.81 280 PRO A CA 1
ATOM 2038 C C . PRO A 1 280 ? -28.301 7.960 30.901 1.00 85.81 280 PRO A C 1
ATOM 2040 O O . PRO A 1 280 ? -29.483 7.992 31.240 1.00 85.81 280 PRO A O 1
ATOM 2043 N N . ALA A 1 281 ? -27.539 9.057 30.870 1.00 87.75 281 ALA A N 1
ATOM 2044 C CA . ALA A 1 281 ? -28.024 10.411 31.123 1.00 87.75 281 ALA A CA 1
ATOM 2045 C C . ALA A 1 281 ? -28.611 11.077 29.859 1.00 87.75 281 ALA A C 1
ATOM 2047 O O . ALA A 1 281 ? -29.173 12.169 29.949 1.00 87.75 281 ALA A O 1
ATOM 2048 N N . GLY A 1 282 ? -28.527 10.423 28.694 1.00 84.19 282 GLY A N 1
ATOM 2049 C CA . GLY A 1 282 ? -29.007 10.939 27.413 1.00 84.19 282 GLY A CA 1
ATOM 2050 C C . GLY A 1 282 ? -27.985 11.795 26.656 1.00 84.19 282 GLY A C 1
ATOM 2051 O O . GLY A 1 282 ? -28.325 12.370 25.619 1.00 84.19 282 GLY A O 1
ATOM 2052 N N . THR A 1 283 ? -26.741 11.883 27.131 1.00 88.38 283 THR A N 1
ATOM 2053 C CA . THR A 1 283 ? -25.662 12.615 26.461 1.00 88.38 283 THR A CA 1
ATOM 2054 C C . THR A 1 283 ? -25.222 11.859 25.218 1.00 88.38 283 THR A C 1
ATOM 2056 O O . THR A 1 283 ? -24.906 10.670 25.285 1.00 88.38 283 THR A O 1
ATOM 2059 N N . ARG A 1 284 ? -25.162 12.555 24.078 1.00 89.94 284 ARG A N 1
ATOM 2060 C CA . ARG A 1 284 ? -24.670 11.989 22.819 1.00 89.94 284 ARG A CA 1
ATOM 2061 C C . ARG A 1 284 ? -23.182 12.247 22.637 1.00 89.94 284 ARG A C 1
ATOM 2063 O O . ARG A 1 284 ? -22.741 13.392 22.705 1.00 89.94 284 ARG A O 1
ATOM 2070 N N . THR A 1 285 ? -22.446 11.194 22.305 1.00 88.12 285 THR A N 1
ATOM 2071 C CA . THR A 1 285 ? -21.008 11.241 22.030 1.00 88.12 285 THR A CA 1
ATOM 2072 C C . THR A 1 285 ? -20.717 10.547 20.711 1.00 88.12 285 THR A C 1
ATOM 2074 O O . THR A 1 285 ? -21.318 9.527 20.387 1.00 88.12 285 THR A O 1
ATOM 2077 N N . VAL A 1 286 ? -19.777 11.090 19.944 1.00 88.75 286 VAL A N 1
ATOM 2078 C CA . VAL A 1 286 ? -19.300 10.482 18.701 1.00 88.75 286 VAL A CA 1
ATOM 2079 C C . VAL A 1 286 ? -17.876 10.001 18.924 1.00 88.75 286 VAL A C 1
ATOM 2081 O O . VAL A 1 286 ? -17.012 10.805 19.276 1.00 88.75 286 VAL A O 1
ATOM 2084 N N . LEU A 1 287 ? -17.643 8.704 18.725 1.00 88.44 287 LEU A N 1
ATOM 2085 C CA . LEU A 1 287 ? -16.327 8.085 18.844 1.00 88.44 287 LEU A CA 1
ATOM 2086 C C . LEU A 1 287 ? -15.858 7.557 17.488 1.00 88.44 287 LEU A C 1
ATOM 2088 O O . LEU A 1 287 ? -16.598 6.880 16.778 1.00 88.44 287 LEU A O 1
ATOM 2092 N N . HIS A 1 288 ? -14.611 7.855 17.154 1.00 83.06 288 HIS A N 1
ATOM 2093 C CA . HIS A 1 288 ? -13.861 7.276 16.051 1.00 83.06 288 HIS A CA 1
ATOM 2094 C C . HIS A 1 288 ? -13.076 6.078 16.580 1.00 83.06 288 HIS A C 1
ATOM 2096 O O . HIS A 1 288 ? -12.310 6.211 17.526 1.00 83.06 288 HIS A O 1
ATOM 2102 N N . HIS A 1 289 ? -13.234 4.902 16.007 1.00 82.56 289 HIS A N 1
ATOM 2103 C CA . HIS A 1 289 ? -12.575 3.693 16.488 1.00 82.56 289 HIS A CA 1
ATOM 2104 C C . HIS A 1 289 ? -12.130 2.833 15.309 1.00 82.56 289 HIS A C 1
ATOM 2106 O O . HIS A 1 289 ? -12.497 3.105 14.158 1.00 82.56 289 HIS A O 1
ATOM 2112 N N . ARG A 1 290 ? -11.329 1.801 15.586 1.00 64.69 290 ARG A N 1
ATOM 2113 C CA . ARG A 1 290 ? -10.937 0.824 14.566 1.00 64.69 290 ARG A CA 1
ATOM 2114 C C . ARG A 1 290 ? -12.178 0.266 13.864 1.00 64.69 290 ARG A C 1
ATOM 2116 O O . ARG A 1 290 ? -13.188 0.036 14.542 1.00 64.69 290 ARG A O 1
ATOM 2123 N N . PRO A 1 291 ? -12.128 0.043 12.541 1.00 61.31 291 PRO A N 1
ATOM 2124 C CA . PRO A 1 291 ? -13.110 -0.800 11.881 1.00 61.31 291 PRO A CA 1
ATOM 2125 C C . PRO A 1 291 ? -13.231 -2.134 12.621 1.00 61.31 291 PRO A C 1
ATOM 2127 O O . PRO A 1 291 ? -12.242 -2.690 13.089 1.00 61.31 291 PRO A O 1
ATOM 2130 N N . GLY A 1 292 ? -14.460 -2.594 12.793 1.00 61.09 292 GLY A N 1
ATOM 2131 C CA . GLY A 1 292 ? -14.774 -3.799 13.545 1.00 61.09 292 GLY A CA 1
ATOM 2132 C C . GLY A 1 292 ? -16.171 -4.296 13.184 1.00 61.09 292 GLY A C 1
ATOM 2133 O O . GLY A 1 292 ? -16.821 -3.703 12.314 1.00 61.09 292 GLY A O 1
ATOM 2134 N N . PRO A 1 293 ? -16.649 -5.371 13.832 1.00 60.69 293 PRO A N 1
ATOM 2135 C CA . PRO A 1 293 ? -17.968 -5.926 13.567 1.00 60.69 293 PRO A CA 1
ATOM 2136 C C . PRO A 1 293 ? -19.061 -4.848 13.654 1.00 60.69 293 PRO A C 1
ATOM 2138 O O . PRO A 1 293 ? -18.993 -3.977 14.529 1.00 60.69 293 PRO A O 1
ATOM 2141 N N . PRO A 1 294 ? -20.074 -4.877 12.769 1.00 67.31 294 PRO A N 1
ATOM 2142 C CA . PRO A 1 294 ? -21.134 -3.882 12.781 1.00 67.31 294 PRO A CA 1
ATOM 2143 C C . PRO A 1 294 ? -21.866 -3.902 14.125 1.00 67.31 294 PRO A C 1
ATOM 2145 O O . PRO A 1 294 ? -22.385 -4.931 14.555 1.00 67.31 294 PRO A O 1
ATOM 2148 N N . LEU A 1 295 ? -21.916 -2.744 14.781 1.00 81.75 295 LEU A N 1
ATOM 2149 C CA . LEU A 1 295 ? -22.620 -2.567 16.044 1.00 81.75 295 LEU A CA 1
ATOM 2150 C C . LEU A 1 295 ? -24.096 -2.237 15.762 1.00 81.75 295 LEU A C 1
ATOM 2152 O O . LEU A 1 295 ? -24.375 -1.193 15.163 1.00 81.75 295 LEU A O 1
ATOM 2156 N N . PRO A 1 296 ? -25.059 -3.091 16.160 1.00 83.94 296 PRO A N 1
ATOM 2157 C CA . PRO A 1 296 ? -26.463 -2.825 15.892 1.00 83.94 296 PRO A CA 1
ATOM 2158 C C . PRO A 1 296 ? -26.965 -1.626 16.698 1.00 83.94 296 PRO A C 1
ATOM 2160 O O . PRO A 1 296 ? -26.563 -1.400 17.841 1.00 83.94 296 PRO A O 1
ATOM 2163 N N . VAL A 1 297 ? -27.893 -0.869 16.111 1.00 91.38 297 VAL A N 1
ATOM 2164 C CA . VAL A 1 297 ? -28.581 0.223 16.810 1.00 91.38 297 VAL A CA 1
ATOM 2165 C C . VAL A 1 297 ? -29.286 -0.337 18.048 1.00 91.38 297 VAL A C 1
ATOM 2167 O O . VAL A 1 297 ? -29.995 -1.337 17.969 1.00 91.38 297 VAL A O 1
ATOM 2170 N N . GLY A 1 298 ? -29.076 0.304 19.196 1.00 89.19 298 GLY A N 1
ATOM 2171 C CA . GLY A 1 298 ? -29.571 -0.138 20.498 1.00 89.19 298 GLY A CA 1
ATOM 2172 C C . GLY A 1 298 ? -28.641 -1.096 21.250 1.00 89.19 298 GLY A C 1
ATOM 2173 O O . GLY A 1 298 ? -28.912 -1.393 22.412 1.00 89.19 298 GLY A O 1
ATOM 2174 N N . ALA A 1 299 ? -27.537 -1.557 20.649 1.00 90.44 299 ALA A N 1
ATOM 2175 C CA . ALA A 1 299 ? -26.558 -2.380 21.354 1.00 90.44 299 ALA A CA 1
ATOM 2176 C C . ALA A 1 299 ? -25.885 -1.599 22.486 1.00 90.44 299 ALA A C 1
ATOM 2178 O O . ALA A 1 299 ? -25.537 -0.426 22.325 1.00 90.44 299 ALA A O 1
ATOM 2179 N N . ARG A 1 300 ? -25.657 -2.274 23.617 1.00 91.06 300 ARG A N 1
ATOM 2180 C CA . ARG A 1 300 ? -24.849 -1.744 24.716 1.00 91.06 300 ARG A CA 1
ATOM 2181 C C . ARG A 1 300 ? -23.384 -2.108 24.500 1.00 91.06 300 ARG A C 1
ATOM 2183 O O . ARG A 1 300 ? -23.067 -3.250 24.168 1.00 91.06 300 ARG A O 1
ATOM 2190 N N . VAL A 1 301 ? -22.500 -1.127 24.653 1.00 89.75 301 VAL A N 1
ATOM 2191 C CA . VAL A 1 301 ? -21.064 -1.250 24.374 1.00 89.75 301 VAL A CA 1
ATOM 2192 C C . VAL A 1 301 ? -20.225 -0.611 25.475 1.00 89.75 301 VAL A C 1
ATOM 2194 O O . VAL A 1 301 ? -20.682 0.289 26.187 1.00 89.75 301 VAL A O 1
ATOM 2197 N N . ALA A 1 302 ? -18.981 -1.064 25.595 1.00 86.75 302 ALA A N 1
ATOM 2198 C CA . ALA A 1 302 ? -17.945 -0.436 26.406 1.00 86.75 302 ALA A CA 1
ATOM 2199 C C . ALA A 1 302 ? -16.731 -0.074 25.541 1.00 86.75 302 ALA A C 1
ATOM 2201 O O . ALA A 1 302 ? -16.426 -0.750 24.556 1.00 86.75 302 ALA A O 1
ATOM 2202 N N . THR A 1 303 ? -16.030 0.994 25.920 1.00 84.12 303 THR A N 1
ATOM 2203 C CA . THR A 1 303 ? -14.765 1.380 25.292 1.00 84.12 303 THR A CA 1
ATOM 2204 C C . THR A 1 303 ? -13.637 0.489 25.806 1.00 84.12 303 THR A C 1
ATOM 2206 O O . THR A 1 303 ? -13.467 0.305 27.011 1.00 84.12 303 THR A O 1
ATOM 2209 N N . ARG A 1 304 ? -12.837 -0.055 24.890 1.00 77.19 304 ARG A N 1
ATOM 2210 C CA . ARG A 1 304 ? -11.590 -0.758 25.203 1.00 77.19 304 ARG A CA 1
ATOM 2211 C C . ARG A 1 304 ? -10.430 -0.046 24.527 1.00 77.19 304 ARG A C 1
ATOM 2213 O O . ARG A 1 304 ? -10.528 0.367 23.373 1.00 77.19 304 ARG A O 1
ATOM 2220 N N . LEU A 1 305 ? -9.338 0.120 25.269 1.00 67.81 305 LEU A N 1
ATOM 2221 C CA . LEU A 1 305 ? -8.081 0.585 24.700 1.00 67.81 305 LEU A CA 1
ATOM 2222 C C . LEU A 1 305 ? -7.339 -0.624 24.148 1.00 67.81 305 LEU A C 1
ATOM 2224 O O . LEU A 1 305 ? -6.913 -1.493 24.906 1.00 67.81 305 LEU A O 1
ATOM 2228 N N . ALA A 1 306 ? -7.170 -0.660 22.832 1.00 55.09 306 ALA A N 1
ATOM 2229 C CA . ALA A 1 306 ? -6.234 -1.575 22.214 1.00 55.09 306 ALA A CA 1
ATOM 2230 C C . ALA A 1 306 ? -4.820 -1.089 22.561 1.00 55.09 306 ALA A C 1
ATOM 2232 O O . ALA A 1 306 ? -4.403 0.001 22.152 1.00 55.09 306 ALA A O 1
ATOM 2233 N N . PHE A 1 307 ? -4.078 -1.877 23.339 1.00 44.72 307 PHE A N 1
ATOM 2234 C CA . PHE A 1 307 ? -2.663 -1.618 23.582 1.00 44.72 307 PHE A CA 1
ATOM 2235 C C . PHE A 1 307 ? -1.887 -1.918 22.299 1.00 44.72 307 PHE A C 1
ATOM 2237 O O . PHE A 1 307 ? -1.442 -3.034 22.060 1.00 44.72 307 PHE A O 1
ATOM 2244 N N . ALA A 1 308 ? -1.735 -0.908 21.447 1.00 37.06 308 ALA A N 1
ATOM 2245 C CA . ALA A 1 308 ? -0.702 -0.929 20.428 1.00 37.06 308 ALA A CA 1
ATOM 2246 C C . ALA A 1 308 ? 0.648 -0.728 21.135 1.00 37.06 308 ALA A C 1
ATOM 2248 O O . ALA A 1 308 ? 0.871 0.312 21.759 1.00 37.06 308 ALA A O 1
ATOM 2249 N N . LEU A 1 309 ? 1.535 -1.721 21.057 1.00 32.66 309 LEU A N 1
ATOM 2250 C CA . LEU A 1 309 ? 2.963 -1.600 21.363 1.00 32.66 309 LEU A CA 1
ATOM 2251 C C . LEU A 1 309 ? 3.567 -0.498 20.470 1.00 32.66 309 LEU A C 1
ATOM 2253 O O . LEU A 1 309 ? 4.052 -0.773 19.382 1.00 32.66 309 LEU A O 1
ATOM 2257 N N . LEU A 1 310 ? 3.497 0.766 20.900 1.00 29.56 310 LEU A N 1
ATOM 2258 C CA . LEU A 1 310 ? 3.996 1.915 20.130 1.00 29.56 310 LEU A CA 1
ATOM 2259 C C . LEU A 1 310 ? 5.288 2.528 20.703 1.00 29.56 310 LEU A C 1
ATOM 2261 O O . LEU A 1 310 ? 5.602 3.676 20.416 1.00 29.56 310 LEU A O 1
ATOM 2265 N N . ALA A 1 311 ? 6.044 1.791 21.525 1.00 27.62 311 ALA A N 1
ATOM 2266 C CA . ALA A 1 311 ? 7.190 2.340 22.265 1.00 27.62 311 ALA A CA 1
ATOM 2267 C C . ALA A 1 311 ? 8.551 1.649 22.025 1.00 27.62 311 ALA A C 1
ATOM 2269 O O . ALA A 1 311 ? 9.512 1.979 22.711 1.00 27.62 311 ALA A O 1
ATOM 2270 N N . ALA A 1 312 ? 8.688 0.732 21.063 1.00 29.09 312 ALA A N 1
ATOM 2271 C CA . ALA A 1 312 ? 9.917 -0.066 20.904 1.00 29.09 312 ALA A CA 1
ATOM 2272 C C . ALA A 1 312 ? 10.849 0.372 19.752 1.00 29.09 312 ALA A C 1
ATOM 2274 O O . ALA A 1 312 ? 11.566 -0.459 19.208 1.00 29.09 312 ALA A O 1
ATOM 2275 N N . VAL A 1 313 ? 10.865 1.657 19.368 1.00 31.64 313 VAL A N 1
ATOM 2276 C CA . VAL A 1 313 ? 11.790 2.159 18.320 1.00 31.64 313 VAL A CA 1
ATOM 2277 C C . VAL A 1 313 ? 12.833 3.165 18.840 1.00 31.64 313 VAL A C 1
ATOM 2279 O O . VAL A 1 313 ? 13.752 3.500 18.104 1.00 31.64 313 VAL A O 1
ATOM 2282 N N . LEU A 1 314 ? 12.797 3.620 20.105 1.00 28.72 314 LEU A N 1
ATOM 2283 C CA . LEU A 1 314 ? 13.673 4.739 20.521 1.00 28.72 314 LEU A CA 1
ATOM 2284 C C . LEU A 1 314 ? 14.471 4.636 21.831 1.00 28.72 314 LEU A C 1
ATOM 2286 O O . LEU A 1 314 ? 15.133 5.610 22.170 1.00 28.72 314 LEU A O 1
ATOM 2290 N N . LEU A 1 315 ? 14.548 3.498 22.526 1.00 27.67 315 LEU A N 1
ATOM 2291 C CA . LEU A 1 315 ? 15.562 3.316 23.582 1.00 27.67 315 LEU A CA 1
ATOM 2292 C C . LEU A 1 315 ? 16.113 1.892 23.561 1.00 27.67 315 LEU A C 1
ATOM 2294 O O . LEU A 1 315 ? 15.401 0.928 23.820 1.00 27.67 315 LEU A O 1
ATOM 2298 N N . GLY A 1 316 ? 17.389 1.782 23.198 1.00 27.61 316 GLY A N 1
ATOM 2299 C CA . GLY A 1 316 ? 18.108 0.523 23.120 1.00 27.61 316 GLY A CA 1
ATOM 2300 C C . GLY A 1 316 ? 18.599 -0.005 24.468 1.00 27.61 316 GLY A C 1
ATOM 2301 O O . GLY A 1 316 ? 18.621 0.702 25.468 1.00 27.61 316 GLY A O 1
ATOM 2302 N N . VAL A 1 317 ? 19.097 -1.239 24.386 1.00 30.69 317 VAL A N 1
ATOM 2303 C CA . VAL A 1 317 ? 20.090 -1.877 25.262 1.00 30.69 317 VAL A CA 1
ATOM 2304 C C . VAL A 1 317 ? 19.673 -2.106 26.725 1.00 30.69 317 VAL A C 1
ATOM 2306 O O . VAL A 1 317 ? 19.601 -1.197 27.541 1.00 30.69 317 VAL A O 1
ATOM 2309 N N . ALA A 1 318 ? 19.585 -3.402 27.046 1.00 27.73 318 ALA A N 1
ATOM 2310 C CA . ALA A 1 318 ? 19.679 -4.016 28.371 1.00 27.73 318 ALA A CA 1
ATOM 2311 C C . ALA A 1 318 ? 18.483 -3.854 29.330 1.00 27.73 318 ALA A C 1
ATOM 2313 O O . ALA A 1 318 ? 18.528 -3.080 30.278 1.00 27.73 318 ALA A O 1
ATOM 2314 N N . ALA A 1 319 ? 17.487 -4.729 29.180 1.00 24.91 319 ALA A N 1
ATOM 2315 C CA . ALA A 1 319 ? 16.921 -5.503 30.291 1.00 24.91 319 ALA A CA 1
ATOM 2316 C C . ALA A 1 319 ? 16.147 -6.698 29.713 1.00 24.91 319 ALA A C 1
ATOM 2318 O O . ALA A 1 319 ? 15.565 -6.591 28.640 1.00 24.91 319 ALA A O 1
ATOM 2319 N N . GLY A 1 320 ? 16.246 -7.844 30.383 1.00 22.73 320 GLY A N 1
ATOM 2320 C CA . GLY A 1 320 ? 15.945 -9.165 29.844 1.00 22.73 320 GLY A CA 1
ATOM 2321 C C . GLY A 1 320 ? 14.518 -9.389 29.356 1.00 22.73 320 GLY A C 1
ATOM 2322 O O . GLY A 1 320 ? 13.567 -8.726 29.764 1.00 22.73 320 GLY A O 1
ATOM 2323 N N . CYS A 1 321 ? 14.424 -10.390 28.484 1.00 32.06 321 CYS A N 1
ATOM 2324 C CA . CYS A 1 321 ? 13.210 -11.093 28.124 1.00 32.06 321 CYS A CA 1
ATOM 2325 C C . CYS A 1 321 ? 12.380 -11.404 29.373 1.00 32.06 321 CYS A C 1
ATOM 2327 O O . CYS A 1 321 ? 12.877 -12.072 30.272 1.00 32.06 321 CYS A O 1
ATOM 2329 N N . ASP A 1 322 ? 11.122 -10.978 29.375 1.00 26.02 322 ASP A N 1
ATOM 2330 C CA . ASP A 1 322 ? 10.032 -11.750 29.958 1.00 26.02 322 ASP A CA 1
ATOM 2331 C C . ASP A 1 322 ? 8.741 -11.429 29.197 1.00 26.02 322 ASP A C 1
ATOM 2333 O O . ASP A 1 322 ? 8.419 -10.275 28.911 1.00 26.02 322 ASP A O 1
ATOM 2337 N N . GLY A 1 323 ? 8.081 -12.498 28.751 1.00 36.34 323 GLY A N 1
ATOM 2338 C CA . GLY A 1 323 ? 7.055 -12.483 27.718 1.00 36.34 323 GLY A CA 1
ATOM 2339 C C . GLY A 1 323 ? 5.659 -12.042 28.160 1.00 36.34 323 GLY A C 1
ATOM 2340 O O . GLY A 1 323 ? 5.287 -12.083 29.330 1.00 36.34 323 GLY A O 1
ATOM 2341 N N . GLY A 1 324 ? 4.859 -11.704 27.148 1.00 26.08 324 GLY A N 1
ATOM 2342 C CA . GLY A 1 324 ? 3.405 -11.567 27.220 1.00 26.08 324 GLY A CA 1
ATOM 2343 C C . GLY A 1 324 ? 2.882 -10.740 26.042 1.00 26.08 324 GLY A C 1
ATOM 2344 O O . GLY A 1 324 ? 3.176 -9.558 25.950 1.00 26.08 324 GLY A O 1
ATOM 2345 N N . GLY A 1 325 ? 2.129 -11.263 25.080 1.00 31.20 325 GLY A N 1
ATOM 2346 C CA . GLY A 1 325 ? 1.707 -12.628 24.806 1.00 31.20 325 GLY A CA 1
ATOM 2347 C C . GLY A 1 325 ? 1.338 -12.692 23.324 1.00 31.20 325 GLY A C 1
ATOM 2348 O O . GLY A 1 325 ? 0.550 -11.884 22.839 1.00 31.20 325 GLY A O 1
ATOM 2349 N N . ALA A 1 326 ? 1.971 -13.613 22.602 1.00 40.50 326 ALA A N 1
ATOM 2350 C CA . ALA A 1 326 ? 1.481 -14.080 21.321 1.00 40.50 326 ALA A CA 1
ATOM 2351 C C . ALA A 1 326 ? 0.239 -14.921 21.615 1.00 40.50 326 ALA A C 1
ATOM 2353 O O . ALA A 1 326 ? 0.341 -15.927 22.317 1.00 40.50 326 ALA A O 1
ATOM 2354 N N . ASP A 1 327 ? -0.928 -14.522 21.122 1.00 52.12 327 ASP A N 1
ATOM 2355 C CA . ASP A 1 327 ? -2.053 -15.448 21.131 1.00 52.12 327 ASP A CA 1
ATOM 2356 C C . ASP A 1 327 ? -1.689 -16.615 20.197 1.00 52.12 327 ASP A C 1
ATOM 2358 O O . ASP A 1 327 ? -1.437 -16.425 19.010 1.00 52.12 327 ASP A O 1
ATOM 2362 N N . GLY A 1 328 ? -1.598 -17.830 20.728 1.00 63.78 328 GLY A N 1
ATOM 2363 C CA . GLY A 1 328 ? -1.443 -19.056 19.943 1.00 63.78 328 GLY A CA 1
ATOM 2364 C C . GLY A 1 328 ? -0.022 -19.632 19.797 1.00 63.78 328 GLY A C 1
ATOM 2365 O O . GLY A 1 328 ? 0.975 -19.010 20.165 1.00 63.78 328 GLY A O 1
ATOM 2366 N N . PRO A 1 329 ? 0.069 -20.878 19.296 1.00 85.50 329 PRO A N 1
ATOM 2367 C CA . PRO A 1 329 ? 1.318 -21.634 19.212 1.00 85.50 329 PRO A CA 1
ATOM 2368 C C . PRO A 1 329 ? 2.347 -20.969 18.288 1.00 85.50 329 PRO A C 1
ATOM 2370 O O . PRO A 1 329 ? 2.020 -20.473 17.211 1.00 85.50 329 PRO A O 1
ATOM 2373 N N . ALA A 1 330 ? 3.616 -20.975 18.698 1.00 86.56 330 ALA A N 1
ATOM 2374 C CA . ALA A 1 330 ? 4.713 -20.492 17.867 1.00 86.56 330 ALA A CA 1
ATOM 2375 C C . ALA A 1 330 ? 5.145 -21.577 16.874 1.00 86.56 330 ALA A C 1
ATOM 2377 O O . ALA A 1 330 ? 5.411 -22.713 17.272 1.00 86.56 330 ALA A O 1
ATOM 2378 N N . LEU A 1 331 ? 5.265 -21.220 15.597 1.00 89.06 331 LEU A N 1
ATOM 2379 C CA . LEU A 1 331 ? 5.817 -22.113 14.584 1.00 89.06 331 LEU A CA 1
ATOM 2380 C C . LEU A 1 331 ? 7.344 -22.179 14.711 1.00 89.06 331 LEU A C 1
ATOM 2382 O O . LEU A 1 331 ? 8.015 -21.233 15.150 1.00 89.06 331 LEU A O 1
ATOM 2386 N N . ARG A 1 332 ? 7.890 -23.331 14.331 1.00 86.94 332 ARG A N 1
ATOM 2387 C CA . ARG A 1 332 ? 9.321 -23.630 14.303 1.00 86.94 332 ARG A CA 1
ATOM 2388 C C . ARG A 1 332 ? 9.635 -24.278 12.965 1.00 86.94 332 ARG A C 1
ATOM 2390 O O . ARG A 1 332 ? 8.828 -25.049 12.462 1.00 86.94 332 ARG A O 1
ATOM 2397 N N . PHE A 1 333 ? 10.800 -23.949 12.433 1.00 88.31 333 PHE A N 1
ATOM 2398 C CA . PHE A 1 333 ? 11.281 -24.407 11.137 1.00 88.31 333 PHE A CA 1
ATOM 2399 C C . PHE A 1 333 ? 12.695 -24.941 11.322 1.00 88.31 333 PHE A C 1
ATOM 2401 O O . PHE A 1 333 ? 13.445 -24.396 12.138 1.00 88.31 333 PHE A O 1
ATOM 2408 N N . ALA A 1 334 ? 13.049 -26.003 10.600 1.00 89.06 334 ALA A N 1
ATOM 2409 C CA . ALA A 1 334 ? 14.385 -26.585 10.657 1.00 89.06 334 ALA A CA 1
ATOM 2410 C C . ALA A 1 334 ? 15.461 -25.601 10.174 1.00 89.06 334 ALA A C 1
ATOM 2412 O O . ALA A 1 334 ? 16.574 -25.584 10.701 1.00 89.06 334 ALA A O 1
ATOM 2413 N N . GLU A 1 335 ? 15.124 -24.765 9.189 1.00 89.94 335 GLU A N 1
ATOM 2414 C CA . GLU A 1 335 ? 16.025 -23.765 8.628 1.00 89.94 335 GLU A CA 1
ATOM 2415 C C . GLU A 1 335 ? 15.252 -22.513 8.187 1.00 89.94 335 GLU A C 1
ATOM 2417 O O . GLU A 1 335 ? 14.162 -22.599 7.618 1.00 89.94 335 GLU A O 1
ATOM 2422 N N . VAL A 1 336 ? 15.843 -21.337 8.413 1.00 90.62 336 VAL A N 1
ATOM 2423 C CA . VAL A 1 336 ? 15.360 -20.050 7.895 1.00 90.62 336 VAL A CA 1
ATOM 2424 C C . VAL A 1 336 ? 16.431 -19.478 6.977 1.00 90.62 336 VAL A C 1
ATOM 2426 O O . VAL A 1 336 ? 17.536 -19.165 7.419 1.00 90.62 336 VAL A O 1
ATOM 2429 N N . ARG A 1 337 ? 16.106 -19.325 5.693 1.00 90.69 337 ARG A N 1
ATOM 2430 C CA . ARG A 1 337 ? 17.004 -18.737 4.693 1.00 90.69 337 ARG A CA 1
ATOM 2431 C C . ARG A 1 337 ? 16.554 -17.325 4.377 1.00 90.69 337 ARG A C 1
ATOM 2433 O O . ARG A 1 337 ? 15.368 -17.083 4.179 1.00 90.69 337 ARG A O 1
ATOM 2440 N N . VAL A 1 338 ? 17.506 -16.403 4.288 1.00 89.06 338 VAL A N 1
ATOM 2441 C CA . VAL A 1 338 ? 17.230 -15.000 3.972 1.00 89.06 338 VAL A CA 1
ATOM 2442 C C . VAL A 1 338 ? 18.115 -14.536 2.833 1.00 89.06 338 VAL A C 1
ATOM 2444 O O . VAL A 1 338 ? 19.322 -14.786 2.824 1.00 89.06 338 VAL A O 1
ATOM 2447 N N . ARG A 1 339 ? 17.511 -13.838 1.872 1.00 86.75 339 ARG A N 1
ATOM 2448 C CA . ARG A 1 339 ? 18.190 -13.346 0.676 1.00 86.75 339 ARG A CA 1
ATOM 2449 C C . ARG A 1 339 ? 17.722 -11.940 0.345 1.00 86.75 339 ARG A C 1
ATOM 2451 O O . ARG A 1 339 ? 16.526 -11.702 0.256 1.00 86.75 339 ARG A O 1
ATOM 2458 N N . ALA A 1 340 ? 18.651 -11.016 0.131 1.00 81.06 340 ALA A N 1
ATOM 2459 C CA . ALA A 1 340 ? 18.302 -9.709 -0.415 1.00 81.06 340 ALA A CA 1
ATOM 2460 C C . ALA A 1 340 ? 17.763 -9.862 -1.843 1.00 81.06 340 ALA A C 1
ATOM 2462 O O . ALA A 1 340 ? 18.258 -10.698 -2.606 1.00 81.06 340 ALA A O 1
ATOM 2463 N N . THR A 1 341 ? 16.785 -9.043 -2.217 1.00 80.69 341 THR A N 1
ATOM 2464 C CA . THR A 1 341 ? 16.361 -8.965 -3.618 1.00 80.69 341 THR A CA 1
ATOM 2465 C C . THR A 1 341 ? 17.549 -8.504 -4.475 1.00 80.69 341 THR A C 1
ATOM 2467 O O . THR A 1 341 ? 18.268 -7.592 -4.063 1.00 80.69 341 THR A O 1
ATOM 2470 N N . PRO A 1 342 ? 17.803 -9.107 -5.650 1.00 81.44 342 PRO A N 1
ATOM 2471 C CA . PRO A 1 342 ? 18.829 -8.625 -6.571 1.00 81.44 342 PRO A CA 1
ATOM 2472 C C . PRO A 1 342 ? 18.640 -7.137 -6.898 1.00 81.44 342 PRO A C 1
ATOM 2474 O O . PRO A 1 342 ? 17.520 -6.700 -7.146 1.00 81.44 342 PRO A O 1
ATOM 2477 N N . ASN A 1 343 ? 19.717 -6.353 -6.968 1.00 70.62 343 ASN A N 1
ATOM 2478 C CA . ASN A 1 343 ? 19.620 -4.934 -7.336 1.00 70.62 343 ASN A CA 1
ATOM 2479 C C . ASN A 1 343 ? 19.033 -4.744 -8.750 1.00 70.62 343 ASN A C 1
ATOM 2481 O O . ASN A 1 343 ? 19.223 -5.582 -9.639 1.00 70.62 343 ASN A O 1
ATOM 2485 N N . ALA A 1 344 ? 18.348 -3.621 -8.967 1.00 67.50 344 ALA A N 1
ATOM 2486 C CA . ALA A 1 344 ? 17.950 -3.108 -10.280 1.00 67.50 344 ALA A CA 1
ATOM 2487 C C . ALA A 1 344 ? 18.725 -1.809 -10.538 1.00 67.50 344 ALA A C 1
ATOM 2489 O O . ALA A 1 344 ? 18.328 -0.728 -10.102 1.00 67.50 344 ALA A O 1
ATOM 2490 N N . GLY A 1 345 ? 19.897 -1.922 -11.170 1.00 66.81 345 GLY A N 1
ATOM 2491 C CA . GLY A 1 345 ? 20.829 -0.798 -11.272 1.00 66.81 345 GLY A CA 1
ATOM 2492 C C . GLY A 1 345 ? 21.224 -0.283 -9.874 1.00 66.81 345 GLY A C 1
ATOM 2493 O O . GLY A 1 345 ? 21.720 -1.079 -9.074 1.00 66.81 345 GLY A O 1
ATOM 2494 N N . PRO A 1 346 ? 21.019 1.012 -9.558 1.00 42.00 346 PRO A N 1
ATOM 2495 C CA . PRO A 1 346 ? 21.333 1.579 -8.244 1.00 42.00 346 PRO A CA 1
ATOM 2496 C C . PRO A 1 346 ? 20.249 1.328 -7.181 1.00 42.00 346 PRO A C 1
ATOM 2498 O O . PRO A 1 346 ? 20.472 1.620 -6.008 1.00 42.00 346 PRO A O 1
ATOM 2501 N N . GLN A 1 347 ? 19.071 0.831 -7.568 1.00 53.00 347 GLN A N 1
ATOM 2502 C CA . GLN A 1 347 ? 17.950 0.616 -6.656 1.00 53.00 347 GLN A CA 1
ATOM 2503 C C . GLN A 1 347 ? 17.986 -0.798 -6.064 1.00 53.00 347 GLN A C 1
ATOM 2505 O O . GLN A 1 347 ? 18.439 -1.747 -6.710 1.00 53.00 347 GLN A O 1
ATOM 2510 N N . LEU A 1 348 ? 17.471 -0.931 -4.839 1.00 70.25 348 LEU A N 1
ATOM 2511 C CA . LEU A 1 348 ? 17.185 -2.211 -4.191 1.00 70.25 348 LEU A CA 1
ATOM 2512 C C . LEU A 1 348 ? 15.661 -2.413 -4.173 1.00 70.25 348 LEU A C 1
ATOM 2514 O O . LEU A 1 348 ? 15.009 -1.831 -3.298 1.00 70.25 348 LEU A O 1
ATOM 2518 N N . PRO A 1 349 ? 15.102 -3.185 -5.123 1.00 76.62 349 PRO A N 1
ATOM 2519 C CA . PRO A 1 349 ? 13.664 -3.411 -5.214 1.00 76.62 349 PRO A CA 1
ATOM 2520 C C . PRO A 1 349 ? 13.128 -4.228 -4.041 1.00 76.62 349 PRO A C 1
ATOM 2522 O O . PRO A 1 349 ? 13.812 -5.102 -3.494 1.00 76.62 349 PRO A O 1
ATOM 2525 N N . ALA A 1 350 ? 11.886 -3.964 -3.661 1.00 82.81 350 ALA A N 1
ATOM 2526 C CA . ALA A 1 350 ? 11.168 -4.741 -2.670 1.00 82.81 350 ALA A CA 1
ATOM 2527 C C . ALA A 1 350 ? 10.394 -5.886 -3.351 1.00 82.81 350 ALA A C 1
ATOM 2529 O O . ALA A 1 350 ? 9.658 -5.636 -4.306 1.00 82.81 350 ALA A O 1
ATOM 2530 N N . PRO A 1 351 ? 10.510 -7.138 -2.872 1.00 93.31 351 PRO A N 1
ATOM 2531 C CA . PRO A 1 351 ? 9.675 -8.223 -3.374 1.00 93.31 351 PRO A CA 1
ATOM 2532 C C . PRO A 1 351 ? 8.234 -8.002 -2.898 1.00 93.31 351 PRO A C 1
ATOM 2534 O O . PRO A 1 351 ? 8.029 -7.470 -1.805 1.00 93.31 351 PRO A O 1
ATOM 2537 N N . ARG A 1 352 ? 7.238 -8.410 -3.687 1.00 88.12 352 ARG A N 1
ATOM 2538 C CA . ARG A 1 352 ? 5.810 -8.199 -3.388 1.00 88.12 352 ARG A CA 1
ATOM 2539 C C . ARG A 1 352 ? 4.973 -9.459 -3.551 1.00 88.12 352 ARG A C 1
ATOM 2541 O O . ARG A 1 352 ? 4.255 -9.809 -2.624 1.00 88.12 352 ARG A O 1
ATOM 2548 N N . GLY A 1 353 ? 5.105 -10.135 -4.690 1.00 95.12 353 GLY A N 1
ATOM 2549 C CA . GLY A 1 353 ? 4.369 -11.358 -5.008 1.00 95.12 353 GLY A CA 1
ATOM 2550 C C . GLY A 1 353 ? 5.291 -12.567 -5.098 1.00 95.12 353 GLY A C 1
ATOM 2551 O O . GLY A 1 353 ? 6.447 -12.438 -5.510 1.00 95.12 353 GLY A O 1
ATOM 2552 N N . VAL A 1 354 ? 4.782 -13.742 -4.734 1.00 97.94 354 VAL A N 1
ATOM 2553 C CA . VAL A 1 354 ? 5.486 -15.020 -4.877 1.00 97.94 354 VAL A CA 1
ATOM 2554 C C . VAL A 1 354 ? 4.524 -16.047 -5.467 1.00 97.94 354 VAL A C 1
ATOM 2556 O O . VAL A 1 354 ? 3.392 -16.136 -5.016 1.00 97.94 354 VAL A O 1
ATOM 2559 N N . GLY A 1 355 ? 4.969 -16.818 -6.458 1.00 97.75 355 GLY A N 1
ATOM 2560 C CA . GLY A 1 355 ? 4.238 -17.970 -6.987 1.00 97.75 355 GLY A CA 1
ATOM 2561 C C . GLY A 1 355 ? 5.172 -19.152 -7.229 1.00 97.75 355 GLY A C 1
ATOM 2562 O O . GLY A 1 355 ? 6.311 -18.960 -7.653 1.00 97.75 355 GLY A O 1
ATOM 2563 N N . ILE A 1 356 ? 4.722 -20.378 -6.968 1.00 97.75 356 ILE A N 1
ATOM 2564 C CA . ILE A 1 356 ? 5.544 -21.586 -7.112 1.00 97.75 356 ILE A CA 1
ATOM 2565 C C . ILE A 1 356 ? 5.234 -22.348 -8.404 1.00 97.75 356 ILE A C 1
ATOM 2567 O O . ILE A 1 356 ? 4.097 -22.708 -8.703 1.00 97.75 356 ILE A O 1
ATOM 2571 N N . GLY A 1 357 ? 6.285 -22.660 -9.162 1.00 96.12 357 GLY A N 1
ATOM 2572 C CA . GLY A 1 357 ? 6.208 -23.430 -10.396 1.00 96.12 357 GLY A CA 1
ATOM 2573 C C . GLY A 1 357 ? 6.103 -24.951 -10.230 1.00 96.12 357 GLY A C 1
ATOM 2574 O O . GLY A 1 357 ? 6.133 -25.511 -9.126 1.00 96.12 357 GLY A O 1
ATOM 2575 N N . PRO A 1 358 ? 6.003 -25.684 -11.352 1.00 92.44 358 PRO A N 1
ATOM 2576 C CA . PRO A 1 358 ? 5.930 -27.146 -11.357 1.00 92.44 358 PRO A CA 1
ATOM 2577 C C . PRO A 1 358 ? 7.165 -27.847 -10.776 1.00 92.44 358 PRO A C 1
ATOM 2579 O O . PRO A 1 358 ? 7.029 -28.941 -10.232 1.00 92.44 358 PRO A O 1
ATOM 2582 N N . GLY A 1 359 ? 8.350 -27.239 -10.865 1.00 94.56 359 GLY A N 1
ATOM 2583 C CA . GLY A 1 359 ? 9.606 -27.764 -10.326 1.00 94.56 359 GLY A CA 1
ATOM 2584 C C . GLY A 1 359 ? 9.946 -27.256 -8.923 1.00 94.56 359 GLY A C 1
ATOM 2585 O O . GLY A 1 359 ? 11.073 -27.453 -8.475 1.00 94.56 359 GLY A O 1
ATOM 2586 N N . ASN A 1 360 ? 8.991 -26.623 -8.227 1.00 96.06 360 ASN A N 1
ATOM 2587 C CA . ASN A 1 360 ? 9.192 -25.889 -6.970 1.00 96.06 360 ASN A CA 1
ATOM 2588 C C . ASN A 1 360 ? 10.095 -24.648 -7.107 1.00 96.06 360 ASN A C 1
ATOM 2590 O O . ASN A 1 360 ? 10.594 -24.138 -6.105 1.00 96.06 360 ASN A O 1
ATOM 2594 N N . GLU A 1 361 ? 10.319 -24.155 -8.327 1.00 97.25 361 GLU A N 1
ATOM 2595 C CA . GLU A 1 361 ? 10.974 -22.869 -8.529 1.00 97.25 361 GLU A CA 1
ATOM 2596 C C . GLU A 1 361 ? 10.042 -21.715 -8.110 1.00 97.25 361 GLU A C 1
ATOM 2598 O O . GLU A 1 361 ? 8.841 -21.750 -8.381 1.00 97.25 361 GLU A O 1
ATOM 2603 N N . ALA A 1 362 ? 10.586 -20.706 -7.430 1.00 97.94 362 ALA A N 1
ATOM 2604 C CA . ALA A 1 362 ? 9.835 -19.558 -6.935 1.00 97.94 362 ALA A CA 1
ATOM 2605 C C . ALA A 1 362 ? 9.914 -18.396 -7.929 1.00 97.94 362 ALA A C 1
ATOM 2607 O O . ALA A 1 362 ? 11.002 -17.908 -8.228 1.00 97.94 362 ALA A O 1
ATOM 2608 N N . TYR A 1 363 ? 8.766 -17.938 -8.415 1.00 98.56 363 TYR A N 1
ATOM 2609 C CA . TYR A 1 363 ? 8.603 -16.756 -9.254 1.00 98.56 363 TYR A CA 1
ATOM 2610 C C . TYR A 1 363 ? 8.268 -15.587 -8.337 1.00 98.56 363 TYR A C 1
ATOM 2612 O O . TYR A 1 363 ? 7.204 -15.548 -7.724 1.00 98.56 363 TYR A O 1
ATOM 2620 N N . VAL A 1 364 ? 9.199 -14.653 -8.213 1.00 97.94 364 VAL A N 1
ATOM 2621 C CA . VAL A 1 364 ? 9.112 -13.505 -7.319 1.00 97.94 364 VAL A CA 1
ATOM 2622 C C . VAL A 1 364 ? 8.921 -12.253 -8.148 1.00 97.94 364 VAL A C 1
ATOM 2624 O O . VAL A 1 364 ? 9.746 -11.936 -9.000 1.00 97.94 364 VAL A O 1
ATOM 2627 N N . LEU A 1 365 ? 7.852 -11.531 -7.856 1.00 96.12 365 LEU A N 1
ATOM 2628 C CA . LEU A 1 365 ? 7.539 -10.244 -8.449 1.00 96.12 365 LEU A CA 1
ATOM 2629 C C . LEU A 1 365 ? 8.024 -9.125 -7.526 1.00 96.12 365 LEU A C 1
ATOM 2631 O O . LEU A 1 365 ? 7.709 -9.146 -6.333 1.00 96.12 365 LEU A O 1
ATOM 2635 N N . ASP A 1 366 ? 8.767 -8.153 -8.052 1.00 91.69 366 ASP A N 1
ATOM 2636 C CA . ASP A 1 366 ? 9.240 -6.992 -7.288 1.00 91.69 366 ASP A CA 1
ATOM 2637 C C . ASP A 1 366 ? 8.629 -5.654 -7.741 1.00 91.69 366 ASP A C 1
ATOM 2639 O O . ASP A 1 366 ? 7.962 -5.552 -8.773 1.00 91.69 366 ASP A O 1
ATOM 2643 N N . ASP A 1 367 ? 8.846 -4.614 -6.934 1.00 81.94 367 ASP A N 1
ATOM 2644 C CA . ASP A 1 367 ? 8.374 -3.246 -7.187 1.00 81.94 367 ASP A CA 1
ATOM 2645 C C . ASP A 1 367 ? 9.141 -2.503 -8.298 1.00 81.94 367 ASP A C 1
ATOM 2647 O O . ASP A 1 367 ? 8.758 -1.397 -8.660 1.00 81.94 367 ASP A O 1
ATOM 2651 N N . ALA A 1 368 ? 10.171 -3.114 -8.893 1.00 81.38 368 ALA A N 1
ATOM 2652 C CA . ALA A 1 368 ? 10.799 -2.624 -10.122 1.00 81.38 368 ALA A CA 1
ATOM 2653 C C . ALA A 1 368 ? 10.137 -3.207 -11.388 1.00 81.38 368 ALA A C 1
ATOM 2655 O O . ALA A 1 368 ? 10.599 -2.967 -12.508 1.00 81.38 368 ALA A O 1
ATOM 2656 N N . GLY A 1 369 ? 9.064 -3.989 -11.221 1.00 87.12 369 GLY A N 1
ATOM 2657 C CA . GLY A 1 369 ? 8.346 -4.621 -12.318 1.00 87.12 369 GLY A CA 1
ATOM 2658 C C . GLY A 1 369 ? 9.132 -5.766 -12.942 1.00 87.12 369 GLY A C 1
ATOM 2659 O O . GLY A 1 369 ? 9.098 -5.926 -14.159 1.00 87.12 369 GLY A O 1
ATOM 2660 N N . ARG A 1 370 ? 9.856 -6.549 -12.135 1.00 93.25 370 ARG A N 1
ATOM 2661 C CA . ARG A 1 370 ? 10.599 -7.725 -12.600 1.00 93.25 370 ARG A CA 1
ATOM 2662 C C . ARG A 1 370 ? 9.998 -8.998 -12.038 1.00 93.25 370 ARG A C 1
ATOM 2664 O O . ARG A 1 370 ? 9.593 -9.037 -10.877 1.00 93.25 370 ARG A O 1
ATOM 2671 N N . VAL A 1 371 ? 10.026 -10.058 -12.837 1.00 97.25 371 VAL A N 1
ATOM 2672 C CA . VAL A 1 371 ? 9.803 -11.425 -12.367 1.00 97.25 371 VAL A CA 1
ATOM 2673 C C . VAL A 1 371 ? 11.154 -12.121 -12.280 1.00 97.25 371 VAL A C 1
ATOM 2675 O O . VAL A 1 371 ? 11.850 -12.294 -13.279 1.00 97.25 371 VAL A O 1
ATOM 2678 N N . LEU A 1 372 ? 11.535 -12.508 -11.069 1.00 97.19 372 LEU A N 1
ATOM 2679 C CA . LEU A 1 372 ? 12.765 -13.219 -10.744 1.00 97.19 372 LEU A CA 1
ATOM 2680 C C . LEU A 1 372 ? 12.418 -14.677 -10.451 1.00 97.19 372 LEU A C 1
ATOM 2682 O O . LEU A 1 372 ? 11.576 -14.945 -9.600 1.00 97.19 372 LEU A O 1
ATOM 2686 N N . VAL A 1 373 ? 13.064 -15.627 -11.117 1.00 98.12 373 VAL A N 1
ATOM 2687 C CA . VAL A 1 373 ? 12.808 -17.054 -10.903 1.00 98.12 373 VAL A CA 1
ATOM 2688 C C . VAL A 1 373 ? 13.968 -17.675 -10.152 1.00 98.12 373 VAL A C 1
ATOM 2690 O O . VAL A 1 373 ? 15.096 -17.670 -10.642 1.00 98.12 373 VAL A O 1
ATOM 2693 N N . PHE A 1 374 ? 13.689 -18.249 -8.988 1.00 97.12 374 PHE A N 1
ATOM 2694 C CA . PHE A 1 374 ? 14.672 -18.903 -8.133 1.00 97.12 374 PHE A CA 1
ATOM 2695 C C . PHE A 1 374 ? 14.467 -20.414 -8.099 1.00 97.12 374 PHE A C 1
ATOM 2697 O O . PHE A 1 374 ? 13.339 -20.890 -8.034 1.00 97.12 374 PHE A O 1
ATOM 2704 N N . SER A 1 375 ? 15.555 -21.179 -8.083 1.00 96.00 375 SER A N 1
ATOM 2705 C CA . SER A 1 375 ? 15.522 -22.604 -7.773 1.00 96.00 375 SER A CA 1
ATOM 2706 C C . SER A 1 375 ? 14.988 -22.831 -6.352 1.00 96.00 375 SER A C 1
ATOM 2708 O O . SER A 1 375 ? 15.013 -21.906 -5.531 1.00 96.00 375 SER A O 1
ATOM 2710 N N . PRO A 1 376 ? 14.572 -24.059 -6.000 1.00 92.62 376 PRO A N 1
ATOM 2711 C CA . PRO A 1 376 ? 14.199 -24.380 -4.623 1.00 92.62 376 PRO A CA 1
ATOM 2712 C C . PRO A 1 376 ? 15.320 -24.054 -3.612 1.00 92.62 376 PRO A C 1
ATOM 2714 O O . PRO A 1 376 ? 15.065 -23.702 -2.458 1.00 92.62 376 PRO A O 1
ATOM 2717 N N . GLU A 1 377 ? 16.582 -24.148 -4.029 1.00 90.50 377 GLU A N 1
ATOM 2718 C CA . GLU A 1 377 ? 17.771 -23.817 -3.235 1.00 90.50 377 GLU A CA 1
ATOM 2719 C C . GLU A 1 377 ? 18.032 -22.297 -3.155 1.00 90.50 377 GLU A C 1
ATOM 2721 O O . GLU A 1 377 ? 18.855 -21.838 -2.357 1.00 90.50 377 GLU A O 1
ATOM 2726 N N . GLY A 1 378 ? 17.300 -21.499 -3.935 1.00 89.06 378 GLY A N 1
ATOM 2727 C CA . GLY A 1 378 ? 17.377 -20.043 -3.982 1.00 89.06 378 GLY A CA 1
ATOM 2728 C C . GLY A 1 378 ? 18.424 -19.493 -4.946 1.00 89.06 378 GLY A C 1
ATOM 2729 O O . GLY A 1 378 ? 18.782 -18.322 -4.845 1.00 89.06 378 GLY A O 1
ATOM 2730 N N . GLU A 1 379 ? 18.934 -20.303 -5.867 1.00 92.94 379 GLU A N 1
ATOM 2731 C CA . GLU A 1 379 ? 19.747 -19.805 -6.976 1.00 92.94 379 GLU A CA 1
ATOM 2732 C C . GLU A 1 379 ? 18.846 -19.105 -7.994 1.00 92.94 379 GLU A C 1
ATOM 2734 O O . GLU A 1 379 ? 17.813 -19.644 -8.372 1.00 92.94 379 GLU A O 1
ATOM 2739 N N . GLU A 1 380 ? 19.209 -17.907 -8.443 1.00 95.00 380 GLU A N 1
ATOM 2740 C CA . GLU A 1 380 ? 18.448 -17.239 -9.497 1.00 95.00 380 GLU A CA 1
ATOM 2741 C C . GLU A 1 380 ? 18.669 -17.959 -10.835 1.00 95.00 380 GLU A C 1
ATOM 2743 O O . GLU A 1 380 ? 19.786 -18.011 -11.344 1.00 95.00 380 GLU A O 1
ATOM 2748 N N . LEU A 1 381 ? 17.602 -18.516 -11.403 1.00 95.94 381 LEU A N 1
ATOM 2749 C CA . LEU A 1 381 ? 17.622 -19.269 -12.655 1.00 95.94 381 LEU A CA 1
ATOM 2750 C C . LEU A 1 381 ? 17.481 -18.356 -13.873 1.00 95.94 381 LEU A C 1
ATOM 2752 O O . LEU A 1 381 ? 18.110 -18.590 -14.904 1.00 95.94 381 LEU A O 1
ATOM 2756 N N . ARG A 1 382 ? 16.590 -17.364 -13.782 1.00 95.88 382 ARG A N 1
ATOM 2757 C CA . ARG A 1 382 ? 16.272 -16.415 -14.859 1.00 95.88 382 ARG A CA 1
ATOM 2758 C C . ARG A 1 382 ? 15.450 -15.246 -14.328 1.00 95.88 382 ARG A C 1
ATOM 2760 O O . ARG A 1 382 ? 14.890 -15.325 -13.237 1.00 95.88 382 ARG A O 1
ATOM 2767 N N . ARG A 1 383 ? 15.341 -14.192 -15.134 1.00 96.06 383 ARG A N 1
ATOM 2768 C CA . ARG A 1 383 ? 14.474 -13.042 -14.875 1.00 96.06 383 ARG A CA 1
ATOM 2769 C C . ARG A 1 383 ? 13.972 -12.412 -16.168 1.00 96.06 383 ARG A C 1
ATOM 2771 O O . ARG A 1 383 ? 14.633 -12.548 -17.197 1.00 96.06 383 ARG A O 1
ATOM 2778 N N . TRP A 1 384 ? 12.869 -11.685 -16.086 1.00 96.94 384 TRP A N 1
ATOM 2779 C CA . TRP A 1 384 ? 12.383 -10.803 -17.147 1.00 96.94 384 TRP A CA 1
ATOM 2780 C C . TRP A 1 384 ? 11.643 -9.605 -16.552 1.00 96.94 384 TRP A C 1
ATOM 2782 O O . TRP A 1 384 ? 11.271 -9.613 -15.376 1.00 96.94 384 TRP A O 1
ATOM 2792 N N . ASP A 1 385 ? 11.444 -8.580 -17.372 1.00 93.81 385 ASP A N 1
ATOM 2793 C CA . ASP A 1 385 ? 10.728 -7.364 -17.002 1.00 93.81 385 ASP A CA 1
ATOM 2794 C C . ASP A 1 385 ? 9.264 -7.432 -17.457 1.00 93.81 385 ASP A C 1
ATOM 2796 O O . ASP A 1 385 ? 8.921 -8.078 -18.453 1.00 93.81 385 ASP A O 1
ATOM 2800 N N . MET A 1 386 ? 8.393 -6.729 -16.738 1.00 93.12 386 MET A N 1
ATOM 2801 C CA . MET A 1 386 ? 7.039 -6.435 -17.195 1.00 93.12 386 MET A CA 1
ATOM 2802 C C . MET A 1 386 ? 7.088 -5.606 -18.494 1.00 93.12 386 MET A C 1
ATOM 2804 O O . MET A 1 386 ? 8.014 -4.811 -18.673 1.00 93.12 386 MET A O 1
ATOM 2808 N N . PRO A 1 387 ? 6.079 -5.700 -19.389 1.00 87.44 387 PRO A N 1
ATOM 2809 C CA . PRO A 1 387 ? 6.081 -4.974 -20.666 1.00 87.44 387 PRO A CA 1
ATOM 2810 C C . PRO A 1 387 ? 6.175 -3.453 -20.502 1.00 87.44 387 PRO A C 1
ATOM 2812 O O . PRO A 1 387 ? 6.599 -2.734 -21.405 1.00 87.44 387 PRO A O 1
ATOM 2815 N N . SER A 1 388 ? 5.721 -2.942 -19.358 1.00 79.50 388 SER A N 1
ATOM 2816 C CA . SER A 1 388 ? 5.874 -1.551 -18.948 1.00 79.50 388 SER A CA 1
ATOM 2817 C C . SER A 1 388 ? 6.000 -1.494 -17.429 1.00 79.50 388 SER A C 1
ATOM 2819 O O . SER A 1 388 ? 5.248 -2.160 -16.727 1.00 79.50 388 SER A O 1
ATOM 2821 N N . ASN A 1 389 ? 6.948 -0.705 -16.926 1.00 68.19 389 ASN A N 1
ATOM 2822 C CA . ASN A 1 389 ? 7.274 -0.607 -15.498 1.00 68.19 389 ASN A CA 1
ATOM 2823 C C . ASN A 1 389 ? 7.567 0.839 -15.045 1.00 68.19 389 ASN A C 1
ATOM 2825 O O . ASN A 1 389 ? 8.141 1.061 -13.988 1.00 68.19 389 ASN A O 1
ATOM 2829 N N . VAL A 1 390 ? 7.150 1.841 -15.830 1.00 54.69 390 VAL A N 1
ATOM 2830 C CA . VAL A 1 390 ? 7.357 3.272 -15.523 1.00 54.69 390 VAL A CA 1
ATOM 2831 C C . VAL A 1 390 ? 6.410 3.761 -14.420 1.00 54.69 390 VAL A C 1
ATOM 2833 O O . VAL A 1 390 ? 6.792 4.579 -13.590 1.00 54.69 390 VAL A O 1
ATOM 2836 N N . GLN A 1 391 ? 5.163 3.281 -14.423 1.00 46.25 391 GLN A N 1
ATOM 2837 C CA . GLN A 1 391 ? 4.132 3.619 -13.426 1.00 46.25 391 GLN A CA 1
ATOM 2838 C C . GLN A 1 391 ? 3.893 2.478 -12.420 1.00 46.25 391 GLN A C 1
ATOM 2840 O O . GLN A 1 391 ? 3.223 2.668 -11.409 1.00 46.25 391 GLN A O 1
ATOM 2845 N N . GLY A 1 392 ? 4.397 1.280 -12.730 1.00 53.19 392 GLY A N 1
ATOM 2846 C CA . GLY A 1 392 ? 3.929 0.010 -12.187 1.00 53.19 392 GLY A CA 1
ATOM 2847 C C . GLY A 1 392 ? 4.645 -0.453 -10.929 1.00 53.19 392 GLY A C 1
ATOM 2848 O O . GLY A 1 392 ? 5.837 -0.712 -10.973 1.00 53.19 392 GLY A O 1
ATOM 2849 N N . ASN A 1 393 ? 3.881 -0.697 -9.865 1.00 70.56 393 ASN A N 1
ATOM 2850 C CA . ASN A 1 393 ? 4.238 -1.663 -8.827 1.00 70.56 393 ASN A CA 1
ATOM 2851 C C . ASN A 1 393 ? 3.255 -2.840 -8.951 1.00 70.56 393 ASN A C 1
ATOM 2853 O O . ASN A 1 393 ? 2.145 -2.727 -8.419 1.00 70.56 393 ASN A O 1
ATOM 2857 N N . PRO A 1 394 ? 3.580 -3.914 -9.684 1.00 84.06 394 PRO A N 1
ATOM 2858 C CA . PRO A 1 394 ? 2.701 -5.076 -9.790 1.00 84.06 394 PRO A CA 1
ATOM 2859 C C . PRO A 1 394 ? 2.703 -5.858 -8.455 1.00 84.06 394 PRO A C 1
ATOM 2861 O O . PRO A 1 394 ? 3.620 -5.702 -7.640 1.00 84.06 394 PRO A O 1
ATOM 2864 N N . GLU A 1 395 ? 1.644 -6.622 -8.169 1.00 86.25 395 GLU A N 1
ATOM 2865 C CA . GLU A 1 395 ? 1.424 -7.247 -6.842 1.00 86.25 395 GLU A CA 1
ATOM 2866 C C . GLU A 1 395 ? 1.224 -8.754 -6.916 1.00 86.25 395 GLU A C 1
ATOM 2868 O O . GLU A 1 395 ? 1.987 -9.511 -6.317 1.00 86.25 395 GLU A O 1
ATOM 2873 N N . GLY A 1 396 ? 0.197 -9.178 -7.646 1.00 93.62 396 GLY A N 1
ATOM 2874 C CA . GLY A 1 396 ? -0.216 -10.572 -7.696 1.00 93.62 396 GLY A CA 1
ATOM 2875 C C . GLY A 1 396 ? 0.564 -11.334 -8.751 1.00 93.62 396 GLY A C 1
ATOM 2876 O O . GLY A 1 396 ? 0.720 -10.854 -9.874 1.00 93.62 396 GLY A O 1
ATOM 2877 N N . ILE A 1 397 ? 0.997 -12.544 -8.418 1.00 98.25 397 ILE A N 1
ATOM 2878 C CA . ILE A 1 397 ? 1.601 -13.479 -9.363 1.00 98.25 397 ILE A CA 1
ATOM 2879 C C . ILE A 1 397 ? 1.093 -14.889 -9.071 1.00 98.25 397 ILE A C 1
ATOM 2881 O O . ILE A 1 397 ? 1.041 -15.301 -7.919 1.00 98.25 397 ILE A O 1
ATOM 2885 N N . CYS A 1 398 ? 0.739 -15.646 -10.107 1.00 97.44 398 CYS A N 1
ATOM 2886 C CA . CYS A 1 398 ? 0.476 -17.074 -9.965 1.00 97.44 398 CYS A CA 1
ATOM 2887 C C . CYS A 1 398 ? 1.029 -17.857 -11.149 1.00 97.44 398 CYS A C 1
ATOM 2889 O O . CYS A 1 398 ? 0.973 -17.407 -12.296 1.00 97.44 398 CYS A O 1
ATOM 2891 N N . VAL A 1 399 ? 1.510 -19.066 -10.877 1.00 97.75 399 VAL A N 1
ATOM 2892 C CA . VAL A 1 399 ? 1.947 -20.010 -11.905 1.00 97.75 399 VAL A CA 1
ATOM 2893 C C . VAL A 1 399 ? 0.888 -21.092 -12.025 1.00 97.75 399 VAL A C 1
ATOM 2895 O O . VAL A 1 399 ? 0.537 -21.738 -11.041 1.00 97.75 399 VAL A O 1
ATOM 2898 N N . TYR A 1 400 ? 0.348 -21.283 -13.223 1.00 96.25 400 TYR A N 1
ATOM 2899 C CA . TYR A 1 400 ? -0.765 -22.203 -13.444 1.00 96.25 400 TYR A CA 1
ATOM 2900 C C . TYR A 1 400 ? -0.673 -22.867 -14.816 1.00 96.25 400 TYR A C 1
ATOM 2902 O O . TYR A 1 400 ? 0.097 -22.450 -15.682 1.00 96.25 400 TYR A O 1
ATOM 2910 N N . ARG A 1 401 ? -1.449 -23.933 -15.013 1.00 94.12 401 ARG A N 1
ATOM 2911 C CA . ARG A 1 401 ? -1.510 -24.664 -16.281 1.00 94.12 401 ARG A CA 1
ATOM 2912 C C . ARG A 1 401 ? -2.944 -24.649 -16.813 1.00 94.12 401 ARG A C 1
ATOM 2914 O O . ARG A 1 401 ? -3.781 -25.360 -16.255 1.00 94.12 401 ARG A O 1
ATOM 2921 N N . PRO A 1 402 ? -3.252 -23.866 -17.862 1.00 91.38 402 PRO A N 1
ATOM 2922 C CA . PRO A 1 402 ? -4.579 -23.882 -18.467 1.00 91.38 402 PRO A CA 1
ATOM 2923 C C . PRO A 1 402 ? -4.918 -25.270 -19.049 1.00 91.38 402 PRO A C 1
ATOM 2925 O O . PRO A 1 402 ? -4.039 -25.930 -19.614 1.00 91.38 402 PRO A O 1
ATOM 2928 N N . PRO A 1 403 ? -6.179 -25.733 -18.980 1.00 89.44 403 PRO A N 1
ATOM 2929 C CA . PRO A 1 403 ? -6.594 -26.963 -19.643 1.00 89.44 403 PRO A CA 1
ATOM 2930 C C . PRO A 1 403 ? -6.352 -26.911 -21.150 1.00 89.44 403 PRO A C 1
ATOM 2932 O O . PRO A 1 403 ? -6.646 -25.918 -21.809 1.00 89.44 403 PRO A O 1
ATOM 2935 N N . GLY A 1 404 ? -5.841 -28.008 -21.710 1.00 85.00 404 GLY A N 1
ATOM 2936 C CA . GLY A 1 404 ? -5.557 -28.103 -23.145 1.00 85.00 404 GLY A CA 1
ATOM 2937 C C . GLY A 1 404 ? -4.322 -27.322 -23.608 1.00 85.00 404 GLY A C 1
ATOM 2938 O O . GLY A 1 404 ? -4.009 -27.366 -24.794 1.00 85.00 404 GLY A O 1
ATOM 2939 N N . VAL A 1 405 ? -3.606 -26.655 -22.696 1.00 85.56 405 VAL A N 1
ATOM 2940 C CA . VAL A 1 405 ? -2.307 -26.026 -22.954 1.00 85.56 405 VAL A CA 1
ATOM 2941 C C . VAL A 1 405 ? -1.215 -26.901 -22.345 1.00 85.56 405 VAL A C 1
ATOM 2943 O O . VAL A 1 405 ? -1.260 -27.259 -21.165 1.00 85.56 405 VAL A O 1
ATOM 2946 N N . ASP A 1 406 ? -0.234 -27.293 -23.160 1.00 85.19 406 ASP A N 1
ATOM 2947 C CA . ASP A 1 406 ? 0.800 -28.226 -22.708 1.00 85.19 406 ASP A CA 1
ATOM 2948 C C . ASP A 1 406 ? 1.842 -27.579 -21.785 1.00 85.19 406 ASP A C 1
ATOM 2950 O O . ASP A 1 406 ? 2.442 -28.277 -20.962 1.00 85.19 406 ASP A O 1
ATOM 2954 N N . GLU A 1 407 ? 1.988 -26.258 -21.851 1.00 90.19 407 GLU A N 1
ATOM 2955 C CA . GLU A 1 407 ? 2.922 -25.459 -21.060 1.00 90.19 407 GLU A CA 1
ATOM 2956 C C . GLU A 1 407 ? 2.291 -24.830 -19.807 1.00 90.19 407 GLU A C 1
ATOM 2958 O O . GLU A 1 407 ? 1.084 -24.607 -19.721 1.00 90.19 407 GLU A O 1
ATOM 2963 N N . TRP A 1 408 ? 3.138 -24.540 -18.818 1.00 96.06 408 TRP A N 1
ATOM 2964 C CA . TRP A 1 408 ? 2.775 -23.705 -17.673 1.00 96.06 408 TRP A CA 1
ATOM 2965 C C . TRP A 1 408 ? 2.893 -22.230 -18.052 1.00 96.06 408 TRP A C 1
ATOM 2967 O O . TRP A 1 408 ? 3.825 -21.846 -18.765 1.00 96.06 408 TRP A O 1
ATOM 2977 N N . LEU A 1 409 ? 1.983 -21.415 -17.528 1.00 97.69 409 LEU A N 1
ATOM 2978 C CA . LEU A 1 409 ? 1.946 -19.969 -17.704 1.00 97.69 409 LEU A CA 1
ATOM 2979 C C . LEU A 1 409 ? 2.102 -19.253 -16.360 1.00 97.69 409 LEU A C 1
ATOM 2981 O O . LEU A 1 409 ? 1.814 -19.808 -15.298 1.00 97.69 409 LEU A O 1
ATOM 2985 N N . VAL A 1 410 ? 2.527 -17.995 -16.423 1.00 98.50 410 VAL A N 1
ATOM 2986 C CA . VAL A 1 410 ? 2.648 -17.087 -15.281 1.00 98.50 410 VAL A CA 1
ATOM 2987 C C . VAL A 1 410 ? 1.678 -15.931 -15.493 1.00 98.50 410 VAL A C 1
ATOM 2989 O O . VAL A 1 410 ? 1.815 -15.192 -16.463 1.00 98.50 410 VAL A O 1
ATOM 2992 N N . ALA A 1 411 ? 0.692 -15.774 -14.613 1.00 98.50 411 ALA A N 1
ATOM 2993 C CA . ALA A 1 411 ? -0.193 -14.612 -14.609 1.00 98.50 411 ALA A CA 1
ATOM 2994 C C . ALA A 1 411 ? 0.322 -13.580 -13.612 1.00 98.50 411 ALA A C 1
ATOM 2996 O O . ALA A 1 411 ? 0.653 -13.936 -12.483 1.00 98.50 411 ALA A O 1
ATOM 2997 N N . VAL A 1 412 ? 0.358 -12.315 -14.020 1.00 98.50 412 VAL A N 1
ATOM 2998 C CA . VAL A 1 412 ? 0.755 -11.189 -13.172 1.00 98.50 412 VAL A CA 1
ATOM 2999 C C . VAL A 1 412 ? -0.343 -10.133 -13.178 1.00 98.50 412 VAL A C 1
ATOM 3001 O O . VAL A 1 412 ? -0.751 -9.669 -14.243 1.00 98.50 412 VAL A O 1
ATOM 3004 N N . ALA A 1 413 ? -0.804 -9.742 -11.992 1.00 96.50 413 ALA A N 1
ATOM 3005 C CA . ALA A 1 413 ? -1.681 -8.595 -11.793 1.00 96.50 413 ALA A CA 1
ATOM 3006 C C . ALA A 1 413 ? -0.841 -7.307 -11.788 1.00 96.50 413 ALA A C 1
ATOM 3008 O O . ALA A 1 413 ? -0.101 -7.021 -10.841 1.00 96.50 413 ALA A O 1
ATOM 3009 N N . ASP A 1 414 ? -0.946 -6.540 -12.870 1.00 91.56 414 ASP A N 1
ATOM 3010 C CA . ASP A 1 414 ? -0.148 -5.343 -13.122 1.00 91.56 414 ASP A CA 1
ATOM 3011 C C . ASP A 1 414 ? -0.889 -4.103 -12.595 1.00 91.56 414 ASP A C 1
ATOM 3013 O O . ASP A 1 414 ? -1.581 -3.389 -13.324 1.00 91.56 414 ASP A O 1
ATOM 3017 N N . THR A 1 415 ? -0.802 -3.906 -11.275 1.00 84.00 415 THR A N 1
ATOM 3018 C CA . THR A 1 415 ? -1.697 -3.052 -10.474 1.00 84.00 415 THR A CA 1
ATOM 3019 C C . THR A 1 415 ? -1.922 -1.653 -11.039 1.00 84.00 415 THR A C 1
ATOM 3021 O O . THR A 1 415 ? -3.064 -1.220 -11.155 1.00 84.00 415 THR A O 1
ATOM 3024 N N . HIS A 1 416 ? -0.857 -0.942 -11.407 1.00 78.81 416 HIS A N 1
ATOM 3025 C CA . HIS A 1 416 ? -0.950 0.458 -11.850 1.00 78.81 416 HIS A CA 1
ATOM 3026 C C . HIS A 1 416 ? -1.022 0.602 -13.377 1.00 78.81 416 HIS A C 1
ATOM 3028 O O . HIS A 1 416 ? -1.046 1.714 -13.892 1.00 78.81 416 HIS A O 1
ATOM 3034 N N . TYR A 1 417 ? -1.067 -0.521 -14.096 1.00 79.88 417 TYR A N 1
ATOM 3035 C CA . TYR A 1 417 ? -1.417 -0.573 -15.514 1.00 79.88 417 TYR A CA 1
ATOM 3036 C C . TYR A 1 417 ? -2.803 -1.190 -15.740 1.00 79.88 417 TYR A C 1
ATOM 3038 O O . TYR A 1 417 ? -3.198 -1.392 -16.886 1.00 79.88 417 TYR A O 1
ATOM 3046 N N . HIS A 1 418 ? -3.556 -1.450 -14.662 1.00 87.94 418 HIS A N 1
ATOM 3047 C CA . HIS A 1 418 ? -4.970 -1.832 -14.704 1.00 87.94 418 HIS A CA 1
ATOM 3048 C C . HIS A 1 418 ? -5.254 -3.080 -15.548 1.00 87.94 418 HIS A C 1
ATOM 3050 O O . HIS A 1 418 ? -6.283 -3.173 -16.217 1.00 87.94 418 HIS A O 1
ATOM 3056 N N . ARG A 1 419 ? -4.321 -4.034 -15.546 1.00 94.62 419 ARG A N 1
ATOM 3057 C CA . ARG A 1 419 ? -4.358 -5.197 -16.435 1.00 94.62 419 ARG A CA 1
ATOM 3058 C C . ARG A 1 419 ? -3.803 -6.446 -15.769 1.00 94.62 419 ARG A C 1
ATOM 3060 O O . ARG A 1 419 ? -3.128 -6.381 -14.741 1.00 94.62 419 ARG A O 1
ATOM 3067 N N . VAL A 1 420 ? -4.048 -7.583 -16.404 1.00 98.00 420 VAL A N 1
ATOM 3068 C CA . VAL A 1 420 ? -3.355 -8.841 -16.129 1.00 98.00 420 VAL A CA 1
ATOM 3069 C C . VAL A 1 420 ? -2.512 -9.201 -17.345 1.00 98.00 420 VAL A C 1
ATOM 3071 O O . VAL A 1 420 ? -2.975 -9.089 -18.481 1.00 98.00 420 VAL A O 1
ATOM 3074 N N . VAL A 1 421 ? -1.274 -9.627 -17.106 1.00 98.06 421 VAL A N 1
ATOM 3075 C CA . VAL A 1 421 ? -0.334 -10.061 -18.146 1.00 98.06 421 VAL A CA 1
ATOM 3076 C C . VAL A 1 421 ? -0.042 -11.545 -17.960 1.00 98.06 421 VAL A C 1
ATOM 3078 O O . VAL A 1 421 ? 0.287 -11.983 -16.858 1.00 98.06 421 VAL A O 1
ATOM 3081 N N . LEU A 1 422 ? -0.168 -12.323 -19.034 1.00 97.88 422 LEU A N 1
ATOM 3082 C CA . LEU A 1 422 ? 0.220 -13.728 -19.081 1.00 97.88 422 LEU A CA 1
ATOM 3083 C C . LEU A 1 422 ? 1.561 -13.880 -19.781 1.00 97.88 422 LEU A C 1
ATOM 3085 O O . LEU A 1 422 ? 1.741 -13.398 -20.899 1.00 97.88 422 LEU A O 1
ATOM 3089 N N . PHE A 1 423 ? 2.459 -14.621 -19.146 1.00 98.12 423 PHE A N 1
ATOM 3090 C CA . PHE A 1 423 ? 3.753 -14.998 -19.690 1.00 98.12 423 PHE A CA 1
ATOM 3091 C C . PHE A 1 423 ? 3.867 -16.511 -19.835 1.00 98.12 423 PHE A C 1
ATOM 3093 O O . PHE A 1 423 ? 3.286 -17.271 -19.055 1.00 98.12 423 PHE A O 1
ATOM 3100 N N . THR A 1 424 ? 4.696 -16.954 -20.772 1.00 96.81 424 THR A N 1
ATOM 3101 C CA . THR A 1 424 ? 5.279 -18.294 -20.716 1.00 96.81 424 THR A CA 1
ATOM 3102 C C . THR A 1 424 ? 6.236 -18.375 -19.524 1.00 96.81 424 THR A C 1
ATOM 3104 O O . THR A 1 424 ? 6.731 -17.363 -19.022 1.00 96.81 424 THR A O 1
ATOM 3107 N N . THR A 1 425 ? 6.583 -19.581 -19.075 1.00 96.12 425 THR A N 1
ATOM 3108 C CA . THR A 1 425 ? 7.616 -19.744 -18.031 1.00 96.12 425 THR A CA 1
ATOM 3109 C C . THR A 1 425 ? 9.005 -19.256 -18.462 1.00 96.12 425 THR A C 1
ATOM 3111 O O . THR A 1 425 ? 9.876 -19.101 -17.603 1.00 96.12 425 THR A O 1
ATOM 3114 N N . ALA A 1 426 ? 9.227 -18.987 -19.754 1.00 94.94 426 ALA A N 1
ATOM 3115 C CA . ALA A 1 426 ? 10.444 -18.370 -20.279 1.00 94.94 426 ALA A CA 1
ATOM 3116 C C . ALA A 1 426 ? 10.427 -16.827 -20.226 1.00 94.94 426 ALA A C 1
ATOM 3118 O O . ALA A 1 426 ? 11.464 -16.217 -20.473 1.00 94.94 426 ALA A O 1
ATOM 3119 N N . GLY A 1 427 ? 9.293 -16.207 -19.874 1.00 96.31 427 GLY A N 1
ATOM 3120 C CA . GLY A 1 427 ? 9.143 -14.752 -19.777 1.00 96.31 427 GLY A CA 1
ATOM 3121 C C . GLY A 1 427 ? 8.635 -14.074 -21.051 1.00 96.31 427 GLY A C 1
ATOM 3122 O O . GLY A 1 427 ? 8.680 -12.852 -21.153 1.00 96.31 427 GLY A O 1
ATOM 3123 N N . GLU A 1 428 ? 8.144 -14.838 -22.028 1.00 97.00 428 GLU A N 1
ATOM 3124 C CA . GLU A 1 428 ? 7.534 -14.276 -23.237 1.00 97.00 428 GLU A CA 1
ATOM 3125 C C . GLU A 1 428 ? 6.072 -13.921 -22.969 1.00 97.00 428 GLU A C 1
ATOM 3127 O O . GLU A 1 428 ? 5.330 -14.738 -22.427 1.00 97.00 428 GLU A O 1
ATOM 3132 N N . VAL A 1 429 ? 5.644 -12.716 -23.353 1.00 97.50 429 VAL A N 1
ATOM 3133 C CA . VAL A 1 429 ? 4.245 -12.288 -23.208 1.00 97.50 429 VAL A CA 1
ATOM 3134 C C . VAL A 1 429 ? 3.363 -13.106 -24.150 1.00 97.50 429 VAL A C 1
ATOM 3136 O O . VAL A 1 429 ? 3.537 -13.063 -25.366 1.00 97.50 429 VAL A O 1
ATOM 3139 N N . VAL A 1 430 ? 2.392 -13.816 -23.582 1.00 96.31 430 VAL A N 1
ATOM 3140 C CA . VAL A 1 430 ? 1.367 -14.566 -24.319 1.00 96.31 430 VAL A CA 1
ATOM 3141 C C . VAL A 1 430 ? 0.211 -13.641 -24.683 1.00 96.31 430 VAL A C 1
ATOM 3143 O O . VAL A 1 430 ? -0.185 -13.555 -25.842 1.00 96.31 430 VAL A O 1
ATOM 3146 N N . THR A 1 431 ? -0.332 -12.937 -23.688 1.00 96.00 431 THR A N 1
ATOM 3147 C CA . THR A 1 431 ? -1.414 -11.963 -23.864 1.00 96.00 431 THR A CA 1
ATOM 3148 C C . THR A 1 431 ? -1.521 -11.064 -22.638 1.00 96.00 431 THR A C 1
ATOM 3150 O O . THR A 1 431 ? -1.083 -11.422 -21.546 1.00 96.00 431 THR A O 1
ATOM 3153 N N . GLU A 1 432 ? -2.171 -9.921 -22.799 1.00 96.12 432 GLU A N 1
ATOM 3154 C CA . GLU A 1 432 ? -2.579 -9.037 -21.712 1.00 96.12 432 GLU A CA 1
ATOM 3155 C C . GLU A 1 432 ? -4.025 -8.591 -21.926 1.00 96.12 432 GLU A C 1
ATOM 3157 O O . GLU A 1 432 ? -4.497 -8.525 -23.063 1.00 96.12 432 GLU A O 1
ATOM 3162 N N . TRP A 1 433 ? -4.750 -8.332 -20.841 1.00 96.88 433 TRP A N 1
ATOM 3163 C CA . TRP A 1 433 ? -6.107 -7.794 -20.910 1.00 96.88 433 TRP A CA 1
ATOM 3164 C C . TRP A 1 433 ? -6.425 -6.934 -19.695 1.00 96.88 433 TRP A C 1
ATOM 3166 O O . TRP A 1 433 ? -5.818 -7.069 -18.632 1.00 96.88 433 TRP A O 1
ATOM 3176 N N . GLY A 1 434 ? -7.431 -6.085 -19.865 1.00 95.00 434 GLY A N 1
ATOM 3177 C CA . GLY A 1 434 ? -7.849 -5.107 -18.877 1.00 95.00 434 GLY A CA 1
ATOM 3178 C C . GLY A 1 434 ? -7.357 -3.705 -19.202 1.00 95.00 434 GLY A C 1
ATOM 3179 O O . GLY A 1 434 ? -6.332 -3.504 -19.851 1.00 95.00 434 GLY A O 1
ATOM 3180 N N . VAL A 1 435 ? -8.165 -2.744 -18.779 1.00 88.75 435 VAL A N 1
ATOM 3181 C CA . VAL A 1 435 ? -7.888 -1.308 -18.774 1.00 88.75 435 VAL A CA 1
ATOM 3182 C C . VAL A 1 435 ? -8.501 -0.722 -17.505 1.00 88.75 435 VAL A C 1
ATOM 3184 O O . VAL A 1 435 ? -9.291 -1.393 -16.835 1.00 88.75 435 VAL A O 1
ATOM 3187 N N . GLU A 1 436 ? -8.188 0.534 -17.194 1.00 88.62 436 GLU A N 1
ATOM 3188 C CA . GLU A 1 436 ? -8.799 1.221 -16.057 1.00 88.62 436 GLU A CA 1
ATOM 3189 C C . GLU A 1 436 ? -10.333 1.254 -16.184 1.00 88.62 436 GLU A C 1
ATOM 3191 O O . GLU A 1 436 ? -10.879 1.695 -17.201 1.00 88.62 436 GLU A O 1
ATOM 3196 N N . GLY A 1 437 ? -11.047 0.793 -15.155 1.00 79.44 437 GLY A N 1
ATOM 3197 C CA . GLY A 1 437 ? -12.501 0.941 -15.079 1.00 79.44 437 GLY A CA 1
ATOM 3198 C C . GLY A 1 437 ? -13.214 -0.114 -14.239 1.00 79.44 437 GLY A C 1
ATOM 3199 O O . GLY A 1 437 ? -12.595 -0.991 -13.647 1.00 79.44 437 GLY A O 1
ATOM 3200 N N . ASP A 1 438 ? -14.547 -0.018 -14.218 1.00 86.31 438 ASP A N 1
ATOM 3201 C CA . ASP A 1 438 ? -15.421 -0.839 -13.365 1.00 86.31 438 ASP A CA 1
ATOM 3202 C C . ASP A 1 438 ? -16.217 -1.914 -14.125 1.00 86.31 438 ASP A C 1
ATOM 3204 O O . ASP A 1 438 ? -16.815 -2.807 -13.513 1.00 86.31 438 ASP A O 1
ATOM 3208 N N . GLU A 1 439 ? -16.217 -1.853 -15.457 1.00 93.00 439 GLU A N 1
ATOM 3209 C CA . GLU A 1 439 ? -16.888 -2.830 -16.320 1.00 93.00 439 GLU A CA 1
ATOM 3210 C C . GLU A 1 439 ? -16.252 -4.229 -16.197 1.00 93.00 439 GLU A C 1
ATOM 3212 O O . GLU A 1 439 ? -15.079 -4.338 -15.823 1.00 93.00 439 GLU A O 1
ATOM 3217 N N . PRO A 1 440 ? -16.986 -5.320 -16.490 1.00 95.75 440 PRO A N 1
ATOM 3218 C CA . PRO A 1 440 ? -16.416 -6.665 -16.497 1.00 95.75 440 PRO A CA 1
ATOM 3219 C C . PRO A 1 440 ? -15.192 -6.761 -17.415 1.00 95.75 440 PRO A C 1
ATOM 3221 O O . PRO A 1 440 ? -15.265 -6.437 -18.599 1.00 95.75 440 PRO A O 1
ATOM 3224 N N . GLY A 1 441 ? -14.072 -7.228 -16.864 1.00 94.06 441 GLY A N 1
ATOM 3225 C CA . GLY A 1 441 ? -12.785 -7.319 -17.555 1.00 94.06 441 GLY A CA 1
ATOM 3226 C C . GLY A 1 441 ? -11.899 -6.077 -17.470 1.00 94.06 441 GLY A C 1
ATOM 3227 O O . GLY A 1 441 ? -10.720 -6.188 -17.793 1.00 94.06 441 GLY A O 1
ATOM 3228 N N . ASN A 1 442 ? -12.415 -4.948 -16.981 1.00 95.25 442 ASN A N 1
ATOM 3229 C CA . ASN A 1 442 ? -11.619 -3.777 -16.610 1.00 95.25 442 ASN A CA 1
ATOM 3230 C C . ASN A 1 442 ? -11.261 -3.836 -15.122 1.00 95.25 442 ASN A C 1
ATOM 3232 O O . ASN A 1 442 ? -11.952 -4.507 -14.349 1.00 95.25 442 ASN A O 1
ATOM 3236 N N . PHE A 1 443 ? -10.201 -3.134 -14.723 1.00 89.25 443 PHE A N 1
ATOM 3237 C CA . PHE A 1 443 ? -9.718 -3.144 -13.346 1.00 89.25 443 PHE A CA 1
ATOM 3238 C C . PHE A 1 443 ? -9.416 -1.741 -12.827 1.00 89.25 443 PHE A C 1
ATOM 3240 O O . PHE A 1 443 ? -8.944 -0.887 -13.572 1.00 89.25 443 PHE A O 1
ATOM 3247 N N . ARG A 1 444 ? -9.593 -1.512 -11.523 1.00 84.12 444 ARG A N 1
ATOM 3248 C CA . ARG A 1 444 ? -9.050 -0.316 -10.854 1.00 84.12 444 ARG A CA 1
ATOM 3249 C C . ARG A 1 444 ? -7.640 -0.535 -10.348 1.00 84.12 444 ARG A C 1
ATOM 3251 O O . ARG A 1 444 ? -6.740 0.153 -10.783 1.00 84.12 444 ARG A O 1
ATOM 3258 N N . PHE A 1 445 ? -7.420 -1.494 -9.463 1.00 86.38 445 PHE A N 1
ATOM 3259 C CA . PHE A 1 445 ? -6.076 -1.857 -9.015 1.00 86.38 445 PHE A CA 1
ATOM 3260 C C . PHE A 1 445 ? -6.048 -3.366 -8.787 1.00 86.38 445 PHE A C 1
ATOM 3262 O O . PHE A 1 445 ? -6.345 -3.810 -7.675 1.00 86.38 445 PHE A O 1
ATOM 3269 N N . PRO A 1 446 ? -5.772 -4.173 -9.828 1.00 95.00 446 PRO A N 1
ATOM 3270 C CA . PRO A 1 446 ? -5.674 -5.615 -9.667 1.00 95.00 446 PRO A CA 1
ATOM 3271 C C . PRO A 1 446 ? -4.442 -5.936 -8.810 1.00 95.00 446 PRO A C 1
ATOM 3273 O O . PRO A 1 446 ? -3.347 -5.429 -9.057 1.00 95.00 446 PRO A O 1
ATOM 3276 N N . VAL A 1 447 ? -4.623 -6.751 -7.775 1.00 92.62 447 VAL A N 1
ATOM 3277 C CA . VAL A 1 447 ? -3.587 -7.029 -6.764 1.00 92.62 447 VAL A CA 1
ATOM 3278 C C . VAL A 1 447 ? -3.377 -8.494 -6.451 1.00 92.62 447 VAL A C 1
ATOM 3280 O O . VAL A 1 447 ? -2.286 -8.863 -6.040 1.00 92.62 447 VAL A O 1
ATOM 3283 N N . ALA A 1 448 ? -4.381 -9.329 -6.689 1.00 96.44 448 ALA A N 1
ATOM 3284 C CA . ALA A 1 448 ? -4.288 -10.765 -6.489 1.00 96.44 448 ALA A CA 1
ATOM 3285 C C . ALA A 1 448 ? -4.602 -11.479 -7.792 1.00 96.44 448 ALA A C 1
ATOM 3287 O O . ALA A 1 448 ? -5.476 -11.042 -8.541 1.00 96.44 448 ALA A O 1
ATOM 3288 N N . VAL A 1 449 ? -3.943 -12.605 -8.033 1.00 98.00 449 VAL A N 1
ATOM 3289 C CA . VAL A 1 449 ? -4.317 -13.530 -9.098 1.00 98.00 449 VAL A CA 1
ATOM 3290 C C . VAL A 1 449 ? -4.071 -14.957 -8.624 1.00 98.00 449 VAL A C 1
ATOM 3292 O O . VAL A 1 449 ? -3.033 -15.248 -8.043 1.00 98.00 449 VAL A O 1
ATOM 3295 N N . THR A 1 450 ? -5.039 -15.840 -8.840 1.00 97.56 450 THR A N 1
ATOM 3296 C CA . THR A 1 450 ? -4.900 -17.284 -8.612 1.00 97.56 450 THR A CA 1
ATOM 3297 C C . THR A 1 450 ? -5.699 -18.052 -9.661 1.00 97.56 450 THR A C 1
ATOM 3299 O O . THR A 1 450 ? -6.520 -17.463 -10.370 1.00 97.56 450 THR A O 1
ATOM 3302 N N . ALA A 1 451 ? -5.480 -19.360 -9.765 1.00 96.75 451 ALA A N 1
ATOM 3303 C CA . ALA A 1 451 ? -6.169 -20.230 -10.710 1.00 96.75 451 ALA A CA 1
ATOM 3304 C C . ALA A 1 451 ? -6.807 -21.428 -9.999 1.00 96.75 451 ALA A C 1
ATOM 3306 O O . ALA A 1 451 ? -6.279 -21.913 -8.999 1.00 96.75 451 ALA A O 1
ATOM 3307 N N . ASP A 1 452 ? -7.918 -21.929 -10.538 1.00 95.19 452 ASP A N 1
ATOM 3308 C CA . ASP A 1 452 ? -8.433 -23.251 -10.169 1.00 95.19 452 ASP A CA 1
ATOM 3309 C C . ASP A 1 452 ? -7.951 -24.360 -11.118 1.00 95.19 452 ASP A C 1
ATOM 3311 O O . ASP A 1 452 ? -7.341 -24.095 -12.155 1.00 95.19 452 ASP A O 1
ATOM 3315 N N . ASP A 1 453 ? -8.255 -25.618 -10.787 1.00 91.69 453 ASP A N 1
ATOM 3316 C CA . ASP A 1 453 ? -7.889 -26.787 -11.607 1.00 91.69 453 ASP A CA 1
ATOM 3317 C C . ASP A 1 453 ? -8.540 -26.792 -13.002 1.00 91.69 453 ASP A C 1
ATOM 3319 O O . ASP A 1 453 ? -8.079 -27.486 -13.909 1.00 91.69 453 ASP A O 1
ATOM 3323 N N . ALA A 1 454 ? -9.615 -26.019 -13.197 1.00 92.75 454 ALA A N 1
ATOM 3324 C CA . ALA A 1 454 ? -10.223 -25.811 -14.508 1.00 92.75 454 ALA A CA 1
ATOM 3325 C C . ALA A 1 454 ? -9.545 -24.670 -15.288 1.00 92.75 454 ALA A C 1
ATOM 3327 O O . ALA A 1 454 ? -9.987 -24.350 -16.388 1.00 92.75 454 ALA A O 1
ATOM 3328 N N . GLY A 1 455 ? -8.490 -24.057 -14.745 1.00 94.56 455 GLY A N 1
ATOM 3329 C CA . GLY A 1 455 ? -7.738 -22.959 -15.345 1.00 94.56 455 GLY A CA 1
ATOM 3330 C C . GLY A 1 455 ? -8.450 -21.613 -15.332 1.00 94.56 455 GLY A C 1
ATOM 3331 O O . GLY A 1 455 ? -8.003 -20.710 -16.037 1.00 94.56 455 GLY A O 1
ATOM 3332 N N . ARG A 1 456 ? -9.552 -21.456 -14.587 1.00 97.00 456 ARG A N 1
ATOM 3333 C CA . ARG A 1 456 ? -10.208 -20.151 -14.434 1.00 97.00 456 ARG A CA 1
ATOM 3334 C C . ARG A 1 456 ? -9.351 -19.273 -13.538 1.00 97.00 456 ARG A C 1
ATOM 3336 O O . ARG A 1 456 ? -8.912 -19.728 -12.482 1.00 97.00 456 ARG A O 1
ATOM 3343 N N . LEU A 1 457 ? -9.155 -18.020 -13.937 1.00 98.25 457 LEU A N 1
ATOM 3344 C CA . LEU A 1 457 ? -8.397 -17.049 -13.152 1.00 98.25 457 LEU A CA 1
ATOM 3345 C C . LEU A 1 457 ? -9.323 -16.241 -12.248 1.00 98.25 457 LEU A C 1
ATOM 3347 O O . LEU A 1 457 ? -10.359 -15.755 -12.695 1.00 98.25 457 LEU A O 1
ATOM 3351 N N . TYR A 1 458 ? -8.923 -16.072 -10.993 1.00 98.56 458 TYR A N 1
ATOM 3352 C CA . TYR A 1 458 ? -9.586 -15.226 -10.007 1.00 98.56 458 TYR A CA 1
ATOM 3353 C C . TYR A 1 458 ? -8.673 -14.042 -9.726 1.00 98.56 458 TYR A C 1
ATOM 3355 O O . TYR A 1 458 ? -7.565 -14.228 -9.228 1.00 98.56 458 TYR A O 1
ATOM 3363 N N . VAL A 1 459 ? -9.131 -12.838 -10.058 1.00 98.50 459 VAL A N 1
ATOM 3364 C CA . VAL A 1 459 ? -8.344 -11.609 -9.956 1.00 98.50 459 VAL A CA 1
ATOM 3365 C C . VAL A 1 459 ? -8.987 -10.694 -8.925 1.00 98.50 459 VAL A C 1
ATOM 3367 O O . VAL A 1 459 ? -10.101 -10.217 -9.135 1.00 98.50 459 VAL A O 1
ATOM 3370 N N . GLY A 1 460 ? -8.306 -10.485 -7.801 1.00 96.62 460 GLY A N 1
ATOM 3371 C CA . GLY A 1 460 ? -8.734 -9.551 -6.760 1.00 96.62 460 GLY A CA 1
ATOM 3372 C C . GLY A 1 460 ? -8.293 -8.132 -7.091 1.00 96.62 460 GLY A C 1
ATOM 3373 O O . GLY A 1 460 ? -7.173 -7.926 -7.559 1.00 96.62 460 GLY A O 1
ATOM 3374 N N . GLU A 1 461 ? -9.161 -7.156 -6.849 1.00 90.06 461 GLU A N 1
ATOM 3375 C CA . GLU A 1 461 ? -8.863 -5.743 -7.063 1.00 90.06 461 GLU A CA 1
ATOM 3376 C C . GLU A 1 461 ? -9.373 -4.859 -5.924 1.00 90.06 461 GLU A C 1
ATOM 3378 O O . GLU A 1 461 ? -10.273 -5.236 -5.167 1.00 90.06 461 GLU A O 1
ATOM 3383 N N . TYR A 1 462 ? -8.803 -3.658 -5.823 1.00 83.00 462 TYR A N 1
ATOM 3384 C CA . TYR A 1 462 ? -9.241 -2.623 -4.890 1.00 83.00 462 TYR A CA 1
ATOM 3385 C C . TYR A 1 462 ? -9.357 -1.256 -5.575 1.00 83.00 462 TYR A C 1
ATOM 3387 O O . TYR A 1 462 ? -8.990 -1.089 -6.737 1.00 83.00 462 TYR A O 1
ATOM 3395 N N . GLY A 1 463 ? -9.860 -0.258 -4.844 1.00 62.88 463 GLY A N 1
ATOM 3396 C CA . GLY A 1 463 ? -9.877 1.140 -5.299 1.00 62.88 463 GLY A CA 1
ATOM 3397 C C . GLY A 1 463 ? -11.270 1.739 -5.450 1.00 62.88 463 GLY A C 1
ATOM 3398 O O . GLY A 1 463 ? -11.453 2.663 -6.243 1.00 62.88 463 GLY A O 1
ATOM 3399 N N . GLY A 1 464 ? -12.258 1.222 -4.713 1.00 55.53 464 GLY A N 1
ATOM 3400 C CA . GLY A 1 464 ? -13.648 1.687 -4.744 1.00 55.53 464 GLY A CA 1
ATOM 3401 C C . GLY A 1 464 ? -14.599 0.769 -5.515 1.00 55.53 464 GLY A C 1
ATOM 3402 O O . GLY A 1 464 ? -15.804 1.004 -5.493 1.00 55.53 464 GLY A O 1
ATOM 3403 N N . ASN A 1 465 ? -14.075 -0.282 -6.149 1.00 75.06 465 ASN A N 1
ATOM 3404 C CA . ASN A 1 465 ? -14.834 -1.377 -6.757 1.00 75.06 465 ASN A CA 1
ATOM 3405 C C . ASN A 1 465 ? -14.296 -2.733 -6.268 1.00 75.06 465 ASN A C 1
ATOM 3407 O O . ASN A 1 465 ? -14.102 -3.661 -7.043 1.00 75.06 465 ASN A O 1
ATOM 3411 N N . ASP A 1 466 ? -13.976 -2.806 -4.975 1.00 87.94 466 ASP A N 1
ATOM 3412 C CA . ASP A 1 466 ? -13.289 -3.928 -4.341 1.00 87.94 466 ASP A CA 1
ATOM 3413 C C . ASP A 1 466 ? -14.070 -5.237 -4.529 1.00 87.94 466 ASP A C 1
ATOM 3415 O O . ASP A 1 466 ? -15.151 -5.428 -3.966 1.00 87.94 466 ASP A O 1
ATOM 3419 N N . ARG A 1 467 ? -13.534 -6.125 -5.368 1.00 95.06 467 ARG A N 1
ATOM 3420 C CA . ARG A 1 467 ? -14.181 -7.364 -5.820 1.00 95.06 467 ARG A CA 1
ATOM 3421 C C . ARG A 1 467 ? -13.133 -8.376 -6.271 1.00 95.06 467 ARG A C 1
ATOM 3423 O O . ARG A 1 467 ? -11.961 -8.044 -6.432 1.00 95.06 467 ARG A O 1
ATOM 3430 N N . VAL A 1 468 ? -13.573 -9.606 -6.521 1.00 98.44 468 VAL A N 1
ATOM 3431 C CA . VAL A 1 468 ? -12.782 -10.611 -7.243 1.00 98.44 468 VAL A CA 1
ATOM 3432 C C . VAL A 1 468 ? -13.481 -10.922 -8.560 1.00 98.44 468 VAL A C 1
ATOM 3434 O O . VAL A 1 468 ? -14.622 -11.376 -8.558 1.00 98.44 468 VAL A O 1
ATOM 3437 N N . GLN A 1 469 ? -12.832 -10.684 -9.695 1.00 98.12 469 GLN A N 1
ATOM 3438 C CA . GLN A 1 469 ? -13.358 -11.060 -11.008 1.00 98.12 469 GLN A CA 1
ATOM 3439 C C . GLN A 1 469 ? -12.873 -12.456 -11.402 1.00 98.12 469 GLN A C 1
ATOM 3441 O O . GLN A 1 469 ? -11.710 -12.793 -11.201 1.00 98.12 469 GLN A O 1
ATOM 3446 N N . VAL A 1 470 ? -13.769 -13.268 -11.962 1.00 98.50 470 VAL A N 1
ATOM 3447 C CA . VAL A 1 470 ? -13.471 -14.626 -12.430 1.00 98.50 470 VAL A CA 1
ATOM 3448 C C . VAL A 1 470 ? -13.465 -14.634 -13.949 1.00 98.50 470 VAL A C 1
ATOM 3450 O O . VAL A 1 470 ? -14.432 -14.185 -14.566 1.00 98.50 470 VAL A O 1
ATOM 3453 N N . PHE A 1 471 ? -12.412 -15.179 -14.544 1.00 98.25 471 PHE A N 1
ATOM 3454 C CA . PHE A 1 471 ? -12.198 -15.222 -15.985 1.00 98.25 471 PHE A CA 1
ATOM 3455 C C . PHE A 1 471 ? -12.199 -16.653 -16.506 1.00 98.25 471 PHE A C 1
ATOM 3457 O O . PHE A 1 471 ? -11.830 -17.595 -15.797 1.00 98.25 471 PHE A O 1
ATOM 3464 N N . SER A 1 472 ? -12.624 -16.820 -17.757 1.00 96.00 472 SER A N 1
ATOM 3465 C CA . SER A 1 472 ? -12.516 -18.093 -18.454 1.00 96.00 472 SER A CA 1
ATOM 3466 C C . SER A 1 472 ? -11.047 -18.496 -18.576 1.00 96.00 472 SER A C 1
ATOM 3468 O O . SER A 1 472 ? -10.172 -17.627 -18.601 1.00 96.00 472 SER A O 1
ATOM 3470 N N . PRO A 1 473 ? -10.755 -19.798 -18.700 1.00 93.62 473 PRO A N 1
ATOM 3471 C CA . PRO A 1 473 ? -9.402 -20.229 -18.998 1.00 93.62 473 PRO A CA 1
ATOM 3472 C C . PRO A 1 473 ? -8.915 -19.621 -20.316 1.00 93.62 473 PRO A C 1
ATOM 3474 O O . PRO A 1 473 ? -9.702 -19.367 -21.238 1.00 93.62 473 PRO A O 1
ATOM 3477 N N . HIS A 1 474 ? -7.605 -19.407 -20.404 1.00 89.31 474 HIS A N 1
ATOM 3478 C CA . HIS A 1 474 ? -6.929 -19.055 -21.650 1.00 89.31 474 HIS A CA 1
ATOM 3479 C C . HIS A 1 474 ? -7.311 -20.061 -22.762 1.00 89.31 474 HIS A C 1
ATOM 3481 O O . HIS A 1 474 ? -7.347 -21.264 -22.486 1.00 89.31 474 HIS A O 1
ATOM 3487 N N . PRO A 1 475 ? -7.581 -19.628 -24.014 1.00 87.44 475 PRO A N 1
ATOM 3488 C CA . PRO A 1 475 ? -7.204 -18.343 -24.622 1.00 87.44 475 PRO A CA 1
ATOM 3489 C C . PRO A 1 475 ? -8.237 -17.222 -24.527 1.00 87.44 475 PRO A C 1
ATOM 3491 O O . PRO A 1 475 ? -7.932 -16.095 -24.903 1.00 87.44 475 PRO A O 1
ATOM 3494 N N . GLU A 1 476 ? -9.455 -17.506 -24.072 1.00 87.31 476 GLU A N 1
ATOM 3495 C CA . GLU A 1 476 ? -10.535 -16.519 -24.152 1.00 87.31 476 GLU A CA 1
ATOM 3496 C C . GLU A 1 476 ? -10.394 -15.413 -23.104 1.00 87.31 476 GLU A C 1
ATOM 3498 O O . GLU A 1 476 ? -10.733 -14.270 -23.401 1.00 87.31 476 GLU A O 1
ATOM 3503 N N . ASN A 1 477 ? -9.901 -15.743 -21.900 1.00 92.31 477 ASN A N 1
ATOM 3504 C CA . ASN A 1 477 ? -9.794 -14.828 -20.752 1.00 92.31 477 ASN A CA 1
ATOM 3505 C C . ASN A 1 477 ? -11.031 -13.918 -20.591 1.00 92.31 477 ASN A C 1
ATOM 3507 O O . ASN A 1 477 ? -10.925 -12.754 -20.208 1.00 92.31 477 ASN A O 1
ATOM 3511 N N . ALA A 1 478 ? -12.217 -14.430 -20.926 1.00 96.31 478 ALA A N 1
ATOM 3512 C CA . ALA A 1 478 ? -13.452 -13.672 -20.935 1.00 96.31 478 ALA A CA 1
ATOM 3513 C C . ALA A 1 478 ? -13.970 -13.538 -19.498 1.00 96.31 478 ALA A C 1
ATOM 3515 O O . ALA A 1 478 ? -13.953 -14.527 -18.755 1.00 96.31 478 ALA A O 1
ATOM 3516 N N . PRO A 1 479 ? -14.447 -12.355 -19.071 1.00 97.19 479 PRO A N 1
ATOM 3517 C CA . PRO A 1 479 ? -15.021 -12.198 -17.743 1.00 97.19 479 PRO A CA 1
ATOM 3518 C C . PRO A 1 479 ? -16.275 -13.071 -17.618 1.00 97.19 479 PRO A C 1
ATOM 3520 O O . PRO A 1 479 ? -17.208 -12.968 -18.413 1.00 97.19 479 PRO A O 1
ATOM 3523 N N . LEU A 1 480 ? -16.297 -13.939 -16.610 1.00 97.56 480 LEU A N 1
ATOM 3524 C CA . LEU A 1 480 ? -17.414 -14.841 -16.329 1.00 97.56 480 LEU A CA 1
ATOM 3525 C C . LEU A 1 480 ? -18.365 -14.249 -15.291 1.00 97.56 480 LEU A C 1
ATOM 3527 O O . LEU A 1 480 ? -19.581 -14.364 -15.431 1.00 97.56 480 LEU A O 1
ATOM 3531 N N . ARG A 1 481 ? -17.812 -13.686 -14.211 1.00 96.50 481 ARG A N 1
ATOM 3532 C CA . ARG A 1 481 ? -18.565 -13.172 -13.054 1.00 96.50 481 ARG A CA 1
ATOM 3533 C C . ARG A 1 481 ? -17.675 -12.364 -12.113 1.00 96.50 481 ARG A C 1
ATOM 3535 O O . ARG A 1 481 ? -16.454 -12.363 -12.247 1.00 96.50 481 ARG A O 1
ATOM 3542 N N . SER A 1 482 ? -18.297 -11.745 -11.115 1.00 96.81 482 SER A N 1
ATOM 3543 C CA . SER A 1 482 ? -17.618 -11.116 -9.982 1.00 96.81 482 SER A CA 1
ATOM 3544 C C . SER A 1 482 ? -18.103 -11.722 -8.668 1.00 96.81 482 SER A C 1
ATOM 3546 O O . SER A 1 482 ? -19.272 -12.079 -8.532 1.00 96.81 482 SER A O 1
ATOM 3548 N N . ILE A 1 483 ? -17.194 -11.829 -7.710 1.00 97.88 483 ILE A N 1
ATOM 3549 C CA . ILE A 1 483 ? -17.435 -12.264 -6.341 1.00 97.88 483 ILE A CA 1
ATOM 3550 C C . ILE A 1 483 ? -17.259 -11.045 -5.443 1.00 97.88 483 ILE A C 1
ATOM 3552 O O . ILE A 1 483 ? -16.247 -10.346 -5.524 1.00 97.88 483 ILE A O 1
ATOM 3556 N N . GLY A 1 484 ? -18.249 -10.826 -4.583 1.00 94.62 484 GLY A N 1
ATOM 3557 C CA . GLY A 1 484 ? -18.290 -9.726 -3.630 1.00 94.62 484 GLY A CA 1
ATOM 3558 C C . GLY A 1 484 ? -18.389 -8.331 -4.249 1.00 94.62 484 GLY A C 1
ATOM 3559 O O . GLY A 1 484 ? -18.573 -8.158 -5.453 1.00 94.62 484 GLY A O 1
ATOM 3560 N N . SER A 1 485 ? -18.336 -7.328 -3.379 1.00 88.94 485 SER A N 1
ATOM 3561 C CA . SER A 1 485 ? -18.431 -5.909 -3.732 1.00 88.94 485 SER A CA 1
ATOM 3562 C C . SER A 1 485 ? -17.765 -5.046 -2.666 1.00 88.94 485 SER A C 1
ATOM 3564 O O . SER A 1 485 ? -17.596 -5.493 -1.534 1.00 88.94 485 SER A O 1
ATOM 3566 N N . PHE A 1 486 ? -17.502 -3.775 -2.959 1.00 81.00 486 PHE A N 1
ATOM 3567 C CA . PHE A 1 486 ? -16.975 -2.846 -1.960 1.00 81.00 486 PHE A CA 1
ATOM 3568 C C . PHE A 1 486 ? -17.887 -2.726 -0.723 1.00 81.00 486 PHE A C 1
ATOM 3570 O O . PHE A 1 486 ? -19.109 -2.588 -0.846 1.00 81.00 486 PHE A O 1
ATOM 3577 N N . GLY A 1 487 ? -17.291 -2.765 0.473 1.00 64.38 487 GLY A N 1
ATOM 3578 C CA . GLY A 1 487 ? -17.970 -2.559 1.754 1.00 64.38 487 GLY A CA 1
ATOM 3579 C C . GLY A 1 487 ? -17.417 -3.409 2.903 1.00 64.38 487 GLY A C 1
ATOM 3580 O O . GLY A 1 487 ? -16.382 -4.054 2.797 1.00 64.38 487 GLY A O 1
ATOM 3581 N N . THR A 1 488 ? -18.118 -3.415 4.036 1.00 75.12 488 THR A N 1
ATOM 3582 C CA . THR A 1 488 ? -17.700 -4.130 5.263 1.00 75.12 488 THR A CA 1
ATOM 3583 C C . THR A 1 488 ? -18.663 -5.251 5.667 1.00 75.12 488 THR A C 1
ATOM 3585 O O . THR A 1 488 ? -18.391 -6.020 6.594 1.00 75.12 488 THR A O 1
ATOM 3588 N N . GLY A 1 489 ? -19.805 -5.367 4.982 1.00 71.06 489 GLY A N 1
ATOM 3589 C CA . GLY A 1 489 ? -20.818 -6.383 5.246 1.00 71.06 489 GLY A CA 1
ATOM 3590 C C . GLY A 1 489 ? -20.402 -7.801 4.827 1.00 71.06 489 GLY A C 1
ATOM 3591 O O . GLY A 1 489 ? -19.314 -8.004 4.281 1.00 71.06 489 GLY A O 1
ATOM 3592 N N . PRO A 1 490 ? -21.266 -8.800 5.085 1.00 88.31 490 PRO A N 1
ATOM 3593 C CA . PRO A 1 490 ? -21.094 -10.166 4.594 1.00 88.31 490 PRO A CA 1
ATOM 3594 C C . PRO A 1 490 ? -20.956 -10.198 3.070 1.00 88.31 490 PRO A C 1
ATOM 3596 O O . PRO A 1 490 ? -21.801 -9.652 2.360 1.00 88.31 490 PRO A O 1
ATOM 3599 N N . GLY A 1 491 ? -19.889 -10.817 2.570 1.00 86.88 491 GLY A N 1
ATOM 3600 C CA . GLY A 1 491 ? -19.611 -10.890 1.138 1.00 86.88 491 GLY A CA 1
ATOM 3601 C C . GLY A 1 491 ? -19.050 -9.602 0.530 1.00 86.88 491 GLY A C 1
ATOM 3602 O O . GLY A 1 491 ? -18.837 -9.563 -0.676 1.00 86.88 491 GLY A O 1
ATOM 3603 N N . GLN A 1 492 ? -18.807 -8.559 1.332 1.00 91.12 492 GLN A N 1
ATOM 3604 C CA . GLN A 1 492 ? -18.220 -7.296 0.880 1.00 91.12 492 GLN A CA 1
ATOM 3605 C C . GLN A 1 492 ? -16.753 -7.168 1.304 1.00 91.12 492 GLN A C 1
ATOM 3607 O O . GLN A 1 492 ? -16.360 -7.744 2.320 1.00 91.12 492 GLN A O 1
ATOM 3612 N N . PHE A 1 493 ? -15.962 -6.396 0.560 1.00 79.25 493 PHE A N 1
ATOM 3613 C CA . PHE A 1 493 ? -14.531 -6.205 0.798 1.00 79.25 493 PHE A CA 1
ATOM 3614 C C . PHE A 1 493 ? -14.173 -4.743 1.047 1.00 79.25 493 PHE A C 1
ATOM 3616 O O . PHE A 1 493 ? -14.609 -3.843 0.328 1.00 79.25 493 PHE A O 1
ATOM 3623 N N . SER A 1 494 ? -13.330 -4.520 2.052 1.00 76.44 494 SER A N 1
ATOM 3624 C CA . SER A 1 494 ? -12.660 -3.238 2.278 1.00 76.44 494 SER A CA 1
ATOM 3625 C C . SER A 1 494 ? -11.328 -3.159 1.532 1.00 76.44 494 SER A C 1
ATOM 3627 O O . SER A 1 494 ? -10.889 -2.056 1.218 1.00 76.44 494 SER A O 1
ATOM 3629 N N . ARG A 1 495 ? -10.697 -4.317 1.270 1.00 84.81 495 ARG A N 1
ATOM 3630 C CA . ARG A 1 495 ? -9.613 -4.494 0.289 1.00 84.81 495 ARG A CA 1
ATOM 3631 C C . ARG A 1 495 ? -9.431 -5.984 -0.025 1.00 84.81 495 ARG A C 1
ATOM 3633 O O . ARG A 1 495 ? -8.933 -6.716 0.826 1.00 84.81 495 ARG A O 1
ATOM 3640 N N . ALA A 1 496 ? -9.818 -6.438 -1.216 1.00 91.00 496 ALA A N 1
ATOM 3641 C CA . ALA A 1 496 ? -9.667 -7.838 -1.638 1.00 91.00 496 ALA A CA 1
ATOM 3642 C C . ALA A 1 496 ? -8.218 -8.138 -2.085 1.00 91.00 496 ALA A C 1
ATOM 3644 O O . ALA A 1 496 ? -7.940 -8.248 -3.277 1.00 91.00 496 ALA A O 1
ATOM 3645 N N . SER A 1 497 ? -7.284 -8.206 -1.130 1.00 88.25 497 SER A N 1
ATOM 3646 C CA . SER A 1 497 ? -5.837 -8.216 -1.415 1.00 88.25 497 SER A CA 1
ATOM 3647 C C . SER A 1 497 ? -5.256 -9.577 -1.789 1.00 88.25 497 SER A C 1
ATOM 3649 O O . SER A 1 497 ? -4.243 -9.612 -2.473 1.00 88.25 497 SER A O 1
ATOM 3651 N N . GLY A 1 498 ? -5.878 -10.674 -1.353 1.00 95.06 498 GLY A N 1
ATOM 3652 C CA . GLY A 1 498 ? -5.397 -12.037 -1.588 1.00 95.06 498 GLY A CA 1
ATOM 3653 C C . GLY A 1 498 ? -6.541 -12.973 -1.943 1.00 95.06 498 GLY A C 1
ATOM 3654 O O . GLY A 1 498 ? -7.656 -12.812 -1.436 1.00 95.06 498 GLY A O 1
ATOM 3655 N N . VAL A 1 499 ? -6.284 -13.956 -2.804 1.00 97.44 499 VAL A N 1
ATOM 3656 C CA . VAL A 1 499 ? -7.291 -14.933 -3.238 1.00 97.44 499 VAL A CA 1
ATOM 3657 C C . VAL A 1 499 ? -6.654 -16.315 -3.310 1.00 97.44 499 VAL A C 1
ATOM 3659 O O . VAL A 1 499 ? -5.652 -16.490 -3.993 1.00 97.44 499 VAL A O 1
ATOM 3662 N N . ALA A 1 500 ? -7.272 -17.309 -2.670 1.00 95.62 500 ALA A N 1
ATOM 3663 C CA . ALA A 1 500 ? -6.892 -18.711 -2.823 1.00 95.62 500 ALA A CA 1
ATOM 3664 C C . ALA A 1 500 ? -8.094 -19.566 -3.213 1.00 95.62 500 ALA A C 1
ATOM 3666 O O . ALA A 1 500 ? -9.179 -19.466 -2.633 1.00 95.62 500 ALA A O 1
ATOM 3667 N N . TRP A 1 501 ? -7.878 -20.459 -4.171 1.00 94.31 501 TRP A N 1
ATOM 3668 C CA . TRP A 1 501 ? -8.829 -21.506 -4.501 1.00 94.31 501 TRP A CA 1
ATOM 3669 C C . TRP A 1 501 ? -8.585 -22.752 -3.640 1.00 94.31 501 TRP A C 1
ATOM 3671 O O . TRP A 1 501 ? -7.444 -23.158 -3.403 1.00 94.31 501 TRP A O 1
ATOM 3681 N N . VAL A 1 502 ? -9.668 -23.371 -3.170 1.00 91.69 502 VAL A N 1
ATOM 3682 C CA . VAL A 1 502 ? -9.626 -24.610 -2.394 1.00 91.69 502 VAL A CA 1
ATOM 3683 C C . VAL A 1 502 ? -10.360 -25.715 -3.163 1.00 91.69 502 VAL A C 1
ATOM 3685 O O . VAL A 1 502 ? -11.562 -25.572 -3.423 1.00 91.69 502 VAL A O 1
ATOM 3688 N N . PRO A 1 503 ? -9.666 -26.815 -3.528 1.00 88.81 503 PRO A N 1
ATOM 3689 C CA . PRO A 1 503 ? -10.275 -27.944 -4.222 1.00 88.81 503 PRO A CA 1
ATOM 3690 C C . PRO A 1 503 ? -11.331 -28.637 -3.356 1.00 88.81 503 PRO A C 1
ATOM 3692 O O . PRO A 1 503 ? -11.304 -28.519 -2.127 1.00 88.81 503 PRO A O 1
ATOM 3695 N N . PRO A 1 504 ? -12.240 -29.410 -3.975 1.00 84.12 504 PRO A N 1
ATOM 3696 C CA . PRO A 1 504 ? -13.142 -30.260 -3.216 1.00 84.12 504 PRO A CA 1
ATOM 3697 C C . PRO A 1 504 ? -12.333 -31.298 -2.427 1.00 84.12 504 PRO A C 1
ATOM 3699 O O . PRO A 1 504 ? -11.310 -31.800 -2.904 1.00 84.12 504 PRO A O 1
ATOM 3702 N N . ALA A 1 505 ? -12.781 -31.629 -1.216 1.00 72.56 505 ALA A N 1
ATOM 3703 C CA . ALA A 1 505 ? -12.096 -32.622 -0.395 1.00 72.56 505 ALA A CA 1
ATOM 3704 C C . ALA A 1 505 ? -12.129 -33.987 -1.104 1.00 72.56 505 ALA A C 1
ATOM 3706 O O . ALA A 1 505 ? -13.196 -34.489 -1.463 1.00 72.56 505 ALA A O 1
ATOM 3707 N N . SER A 1 506 ? -10.965 -34.608 -1.308 1.00 54.62 506 SER A N 1
ATOM 3708 C CA . SER A 1 506 ? -10.900 -35.993 -1.777 1.00 54.62 506 SER A CA 1
ATOM 3709 C C . SER A 1 506 ? -11.562 -36.893 -0.736 1.00 54.62 506 SER A C 1
ATOM 3711 O O . SER A 1 506 ? -11.189 -36.833 0.433 1.00 54.62 506 SER A O 1
ATOM 3713 N N . ALA A 1 507 ? -12.526 -37.721 -1.147 1.00 44.19 507 ALA A N 1
ATOM 3714 C CA . ALA A 1 507 ? -13.224 -38.664 -0.275 1.00 44.19 507 ALA A CA 1
ATOM 3715 C C . ALA A 1 507 ? -12.228 -39.619 0.416 1.00 44.19 507 ALA A C 1
ATOM 3717 O O . ALA A 1 507 ? -11.849 -40.651 -0.136 1.00 44.19 507 ALA A O 1
ATOM 3718 N N . GLY A 1 508 ? -11.779 -39.263 1.618 1.00 39.22 508 GLY A N 1
ATOM 3719 C CA . GLY A 1 508 ? -10.800 -40.026 2.379 1.00 39.22 508 GLY A CA 1
ATOM 3720 C C . GLY A 1 508 ? -10.861 -39.666 3.858 1.00 39.22 508 GLY A C 1
ATOM 3721 O O . GLY A 1 508 ? -10.462 -38.574 4.241 1.00 39.22 508 GLY A O 1
ATOM 3722 N N . GLY A 1 509 ? -11.359 -40.604 4.668 1.00 38.69 509 GLY A N 1
ATOM 3723 C CA . GLY A 1 509 ? -11.353 -40.554 6.134 1.00 38.69 509 GLY A CA 1
ATOM 3724 C C . GLY A 1 509 ? -12.731 -40.356 6.754 1.00 38.69 509 GLY A C 1
ATOM 3725 O O . GLY A 1 509 ? -13.309 -41.316 7.260 1.00 38.69 509 GLY A O 1
ATOM 3726 N N . ASP A 1 510 ? -13.271 -39.138 6.659 1.00 39.31 510 ASP A N 1
ATOM 3727 C CA . ASP A 1 510 ? -14.293 -38.671 7.614 1.00 39.31 510 ASP A CA 1
ATOM 3728 C C . ASP A 1 510 ? -15.647 -38.307 6.971 1.00 39.31 510 ASP A C 1
ATOM 3730 O O . ASP A 1 510 ? -16.487 -37.649 7.575 1.00 39.31 510 ASP A O 1
ATOM 3734 N N . GLY A 1 511 ? -15.909 -38.778 5.748 1.00 38.50 511 GLY A N 1
ATOM 3735 C CA . GLY A 1 511 ? -17.268 -38.835 5.193 1.00 38.50 511 GLY A CA 1
ATOM 3736 C C . GLY A 1 511 ? -17.902 -37.527 4.700 1.00 38.50 511 GLY A C 1
ATOM 3737 O O . GLY A 1 511 ? -19.016 -37.593 4.185 1.00 38.50 511 GLY A O 1
ATOM 3738 N N . GLU A 1 512 ? -17.232 -36.374 4.757 1.00 38.34 512 GLU A N 1
ATOM 3739 C CA . GLU A 1 512 ? -17.731 -35.144 4.121 1.00 38.34 512 GLU A CA 1
ATOM 3740 C C . GLU A 1 512 ? -17.004 -34.850 2.800 1.00 38.34 512 GLU A C 1
ATOM 3742 O O . GLU A 1 512 ? -15.872 -34.371 2.764 1.00 38.34 512 GLU A O 1
ATOM 3747 N N . SER A 1 513 ? -17.678 -35.128 1.679 1.00 50.91 513 SER A N 1
ATOM 3748 C CA . SER A 1 513 ? -17.321 -34.569 0.373 1.00 50.91 513 SER A CA 1
ATOM 3749 C C . SER A 1 513 ? -17.711 -33.088 0.352 1.00 50.91 513 SER A C 1
ATOM 3751 O O . SER A 1 513 ? -18.885 -32.760 0.174 1.00 50.91 513 SER A O 1
ATOM 3753 N N . GLY A 1 514 ? -16.754 -32.193 0.585 1.00 68.44 514 GLY A N 1
ATOM 3754 C CA . GLY A 1 514 ? -16.977 -30.750 0.477 1.00 68.44 514 GLY A CA 1
ATOM 3755 C C . GLY A 1 514 ? -16.832 -30.254 -0.963 1.00 68.44 514 GLY A C 1
ATOM 3756 O O . GLY A 1 514 ? -15.885 -30.643 -1.646 1.00 68.44 514 GLY A O 1
ATOM 3757 N N . ASP A 1 515 ? -17.735 -29.373 -1.402 1.00 82.69 515 ASP A N 1
ATOM 3758 C CA . ASP A 1 515 ? -17.607 -28.639 -2.668 1.00 82.69 515 ASP A CA 1
ATOM 3759 C C . ASP A 1 515 ? -16.368 -27.726 -2.665 1.00 82.69 515 ASP A C 1
ATOM 3761 O O . ASP A 1 515 ? -15.932 -27.246 -1.613 1.00 82.69 515 ASP A O 1
ATOM 3765 N N . ALA A 1 516 ? -15.832 -27.439 -3.855 1.00 90.25 516 ALA A N 1
ATOM 3766 C CA . ALA A 1 516 ? -14.767 -26.455 -4.034 1.00 90.25 516 ALA A CA 1
ATOM 3767 C C . ALA A 1 516 ? -15.219 -25.051 -3.594 1.00 90.25 516 ALA A C 1
ATOM 3769 O O . ALA A 1 516 ? -16.388 -24.677 -3.743 1.00 90.25 516 ALA A O 1
ATOM 3770 N N . PHE A 1 517 ? -14.290 -24.240 -3.096 1.00 92.56 517 PHE A N 1
ATOM 3771 C CA . PHE A 1 517 ? -14.589 -22.879 -2.652 1.00 92.56 517 PHE A CA 1
ATOM 3772 C C . PHE A 1 517 ? -13.416 -21.927 -2.870 1.00 92.56 517 PHE A C 1
ATOM 3774 O O . PHE A 1 517 ? -12.297 -22.339 -3.162 1.00 92.56 517 PHE A O 1
ATOM 3781 N N . VAL A 1 518 ? -13.692 -20.635 -2.733 1.00 95.62 518 VAL A N 1
ATOM 3782 C CA . VAL A 1 518 ? -12.712 -19.557 -2.851 1.00 95.62 518 VAL A CA 1
ATOM 3783 C C . VAL A 1 518 ? -12.603 -18.854 -1.507 1.00 95.62 518 VAL A C 1
ATOM 3785 O O . VAL A 1 518 ? -13.611 -18.584 -0.849 1.00 95.62 518 VAL A O 1
ATOM 3788 N N . LEU A 1 519 ? -11.376 -18.573 -1.097 1.00 97.19 519 LEU A N 1
ATOM 3789 C CA . LEU A 1 519 ? -11.053 -17.755 0.058 1.00 97.19 519 LEU A CA 1
ATOM 3790 C C . LEU A 1 519 ? -10.514 -16.413 -0.424 1.00 97.19 519 LEU A C 1
ATOM 3792 O O . LEU A 1 519 ? -9.663 -16.369 -1.310 1.00 97.19 519 LEU A O 1
ATOM 3796 N N . VAL A 1 520 ? -11.002 -15.330 0.168 1.00 98.12 520 VAL A N 1
ATOM 3797 C CA . VAL A 1 520 ? -10.578 -13.965 -0.151 1.00 98.12 520 VAL A CA 1
ATOM 3798 C C . VAL A 1 520 ? -10.095 -13.291 1.124 1.00 98.12 520 VAL A C 1
ATOM 3800 O O . VAL A 1 520 ? -10.845 -13.206 2.101 1.00 98.12 520 VAL A O 1
ATOM 3803 N N . ALA A 1 521 ? -8.853 -12.812 1.118 1.00 96.81 521 ALA A N 1
ATOM 3804 C CA . ALA A 1 521 ? -8.320 -11.965 2.171 1.00 96.81 521 ALA A CA 1
ATOM 3805 C C . ALA A 1 521 ? -8.892 -10.552 2.029 1.00 96.81 521 ALA A C 1
ATOM 3807 O O . ALA A 1 521 ? -8.530 -9.801 1.123 1.00 96.81 521 ALA A O 1
ATOM 3808 N N . ASP A 1 522 ? -9.796 -10.201 2.940 1.00 90.56 522 ASP A N 1
ATOM 3809 C CA . ASP A 1 522 ? -10.295 -8.843 3.105 1.00 90.56 522 ASP A CA 1
ATOM 3810 C C . ASP A 1 522 ? -9.342 -8.105 4.047 1.00 90.56 522 ASP A C 1
ATOM 3812 O O . ASP A 1 522 ? -9.539 -8.076 5.265 1.00 90.56 522 ASP A O 1
ATOM 3816 N N . ALA A 1 523 ? -8.262 -7.568 3.478 1.00 77.06 523 ALA A N 1
ATOM 3817 C CA . ALA A 1 523 ? -7.118 -7.082 4.236 1.00 77.06 523 ALA A CA 1
ATOM 3818 C C . ALA A 1 523 ? -7.506 -5.977 5.221 1.00 77.06 523 ALA A C 1
ATOM 3820 O O . ALA A 1 523 ? -7.106 -6.006 6.375 1.00 77.06 523 ALA A O 1
ATOM 3821 N N . PHE A 1 524 ? -8.318 -5.009 4.802 1.00 77.56 524 PHE A N 1
ATOM 3822 C CA . PHE A 1 524 ? -8.743 -3.924 5.695 1.00 77.56 524 PHE A CA 1
ATOM 3823 C C . PHE A 1 524 ? -9.948 -4.289 6.570 1.00 77.56 524 PHE A C 1
ATOM 3825 O O . PHE A 1 524 ? -10.286 -3.540 7.484 1.00 77.56 524 PHE A O 1
ATOM 3832 N N . GLY A 1 525 ? -10.572 -5.440 6.315 1.00 70.19 525 GLY A N 1
ATOM 3833 C CA . GLY A 1 525 ? -11.556 -6.054 7.201 1.00 70.19 525 GLY A CA 1
ATOM 3834 C C . GLY A 1 525 ? -10.952 -7.020 8.226 1.00 70.19 525 GLY A C 1
ATOM 3835 O O . GLY A 1 525 ? -11.719 -7.609 8.985 1.00 70.19 525 GLY A O 1
ATOM 3836 N N . ASP A 1 526 ? -9.623 -7.212 8.229 1.00 84.56 526 ASP A N 1
ATOM 3837 C CA . ASP A 1 526 ? -8.882 -8.121 9.120 1.00 84.56 526 ASP A CA 1
ATOM 3838 C C . ASP A 1 526 ? -9.451 -9.555 9.156 1.00 84.56 526 ASP A C 1
ATOM 3840 O O . ASP A 1 526 ? -9.472 -10.223 10.191 1.00 84.56 526 ASP A O 1
ATOM 3844 N N . ARG A 1 527 ? -9.937 -10.048 8.009 1.00 89.88 527 ARG A N 1
ATOM 3845 C CA . ARG A 1 527 ? -10.653 -11.330 7.919 1.00 89.88 527 ARG A CA 1
ATOM 3846 C C . ARG A 1 527 ? -10.404 -12.055 6.601 1.00 89.88 527 ARG A C 1
ATOM 3848 O O . ARG A 1 527 ? -10.155 -11.433 5.571 1.00 89.88 527 ARG A O 1
ATOM 3855 N N . ILE A 1 528 ? -10.562 -13.377 6.618 1.00 96.31 528 ILE A N 1
ATOM 3856 C CA . ILE A 1 528 ? -10.632 -14.201 5.404 1.00 96.31 528 ILE A CA 1
ATOM 3857 C C . ILE A 1 528 ? -12.088 -14.608 5.185 1.00 96.31 528 ILE A C 1
ATOM 3859 O O . ILE A 1 528 ? -12.711 -15.192 6.070 1.00 96.31 528 ILE A O 1
ATOM 3863 N N . GLN A 1 529 ? -12.648 -14.305 4.018 1.00 96.00 529 GLN A N 1
ATOM 3864 C CA . GLN A 1 529 ? -14.030 -14.639 3.669 1.00 96.00 529 GLN A CA 1
ATOM 3865 C C . GLN A 1 529 ? -14.087 -15.826 2.708 1.00 96.00 529 GLN A C 1
ATOM 3867 O O . GLN A 1 529 ? -13.251 -15.951 1.818 1.00 96.00 529 GLN A O 1
ATOM 3872 N N . ARG A 1 530 ? -15.092 -16.688 2.879 1.00 95.25 530 ARG A N 1
ATOM 3873 C CA . ARG A 1 530 ? -15.328 -17.888 2.070 1.00 95.25 530 ARG A CA 1
ATOM 3874 C C . ARG A 1 530 ? -16.491 -17.674 1.107 1.00 95.25 530 ARG A C 1
ATOM 3876 O O . ARG A 1 530 ? -17.555 -17.208 1.515 1.00 95.25 530 ARG A O 1
ATOM 3883 N N . PHE A 1 531 ? -16.310 -18.094 -0.141 1.00 96.31 531 PHE A N 1
ATOM 3884 C CA . PHE A 1 531 ? -17.311 -18.037 -1.206 1.00 96.31 531 PHE A CA 1
ATOM 3885 C C . PHE A 1 531 ? -17.383 -19.357 -1.973 1.00 96.31 531 PHE A C 1
ATOM 3887 O O . PHE A 1 531 ? -16.402 -20.094 -2.042 1.00 96.31 531 PHE A O 1
ATOM 3894 N N . THR A 1 532 ? -18.526 -19.662 -2.582 1.00 94.81 532 THR A N 1
ATOM 3895 C CA . THR A 1 532 ? -18.596 -20.724 -3.602 1.00 94.81 532 THR A CA 1
ATOM 3896 C C . THR A 1 532 ? -17.834 -20.305 -4.857 1.00 94.81 532 THR A C 1
ATOM 3898 O O . THR A 1 532 ? -17.591 -19.120 -5.084 1.00 94.81 532 THR A O 1
ATOM 3901 N N . THR A 1 533 ? -17.518 -21.257 -5.736 1.00 92.19 533 THR A N 1
ATOM 3902 C CA . THR A 1 533 ? -16.960 -20.951 -7.069 1.00 92.19 533 THR A CA 1
ATOM 3903 C C . THR A 1 533 ? -17.931 -20.187 -7.980 1.00 92.19 533 THR A C 1
ATOM 3905 O O . THR A 1 533 ? -17.527 -19.655 -9.018 1.00 92.19 533 THR A O 1
ATOM 3908 N N . GLU A 1 534 ? -19.213 -20.131 -7.609 1.00 92.56 534 GLU A N 1
ATOM 3909 C CA . GLU A 1 534 ? -20.241 -19.330 -8.283 1.00 92.56 534 GLU A CA 1
ATOM 3910 C C . GLU A 1 534 ? -20.392 -17.923 -7.680 1.00 92.56 534 GLU A C 1
ATOM 3912 O O . GLU A 1 534 ? -21.035 -17.073 -8.288 1.00 92.56 534 GLU A O 1
ATOM 3917 N N . GLY A 1 535 ? -19.730 -17.640 -6.551 1.00 93.50 535 GLY A N 1
ATOM 3918 C CA . GLY A 1 535 ? -19.669 -16.313 -5.932 1.00 93.50 535 GLY A CA 1
ATOM 3919 C C . GLY A 1 535 ? -20.603 -16.096 -4.743 1.00 93.50 535 GLY A C 1
ATOM 3920 O O . GLY A 1 535 ? -20.659 -14.987 -4.215 1.00 93.50 535 GLY A O 1
ATOM 3921 N N . ASP A 1 536 ? -21.297 -17.133 -4.272 1.00 95.31 536 ASP A N 1
ATOM 3922 C CA . ASP A 1 536 ? -22.156 -17.022 -3.093 1.00 95.31 536 ASP A CA 1
ATOM 3923 C C . ASP A 1 536 ? -21.311 -16.936 -1.825 1.00 95.31 536 ASP A C 1
ATOM 3925 O O . ASP A 1 536 ? -20.468 -17.799 -1.570 1.00 95.31 536 ASP A O 1
ATOM 3929 N N . TYR A 1 537 ? -21.578 -15.937 -0.989 1.00 95.94 537 TYR A N 1
ATOM 3930 C CA . TYR A 1 537 ? -20.933 -15.798 0.313 1.00 95.94 537 TYR A CA 1
ATOM 3931 C C . TYR A 1 537 ? -21.313 -16.946 1.263 1.00 95.94 537 TYR A C 1
ATOM 3933 O O . TYR A 1 537 ? -22.487 -17.291 1.406 1.00 95.94 537 TYR A O 1
ATOM 3941 N N . ARG A 1 538 ? -20.314 -17.526 1.941 1.00 93.19 538 ARG A N 1
ATOM 3942 C CA . ARG A 1 538 ? -20.474 -18.672 2.855 1.00 93.19 538 ARG A CA 1
ATOM 3943 C C . ARG A 1 538 ? -20.044 -18.406 4.294 1.00 93.19 538 ARG A C 1
ATOM 3945 O O . ARG A 1 538 ? -20.316 -19.246 5.145 1.00 93.19 538 ARG A O 1
ATOM 3952 N N . GLY A 1 539 ? -19.418 -17.268 4.581 1.00 90.75 539 GLY A N 1
ATOM 3953 C CA . GLY A 1 539 ? -19.011 -16.903 5.938 1.00 90.75 539 GLY A CA 1
ATOM 3954 C C . GLY A 1 539 ? -17.584 -16.374 6.022 1.00 90.75 539 GLY A C 1
ATOM 3955 O O . GLY A 1 539 ? -16.882 -16.248 5.019 1.00 90.75 539 GLY A O 1
ATOM 3956 N N . VAL A 1 540 ? -17.158 -16.067 7.243 1.00 92.81 540 VAL A N 1
ATOM 3957 C CA . VAL A 1 540 ? -15.756 -15.802 7.588 1.00 92.81 540 VAL A CA 1
ATOM 3958 C C . VAL A 1 540 ? -15.094 -17.127 7.974 1.00 92.81 540 VAL A C 1
ATOM 3960 O O . VAL A 1 540 ? -15.727 -17.977 8.600 1.00 92.81 540 VAL A O 1
ATOM 3963 N N . LEU A 1 541 ? -13.838 -17.327 7.579 1.00 90.81 541 LEU A N 1
ATOM 3964 C CA . LEU A 1 541 ? -13.049 -18.499 7.953 1.00 90.81 541 LEU A CA 1
ATOM 3965 C C . LEU A 1 541 ? -12.915 -18.582 9.485 1.00 90.81 541 LEU A C 1
ATOM 3967 O O . LEU A 1 541 ? -12.511 -17.611 10.117 1.00 90.81 541 LEU A O 1
ATOM 3971 N N . GLY A 1 542 ? -13.261 -19.731 10.072 1.00 84.62 542 GLY A N 1
ATOM 3972 C CA . GLY A 1 542 ? -13.348 -19.913 11.528 1.00 84.62 542 GLY A CA 1
ATOM 3973 C C . GLY A 1 542 ? -14.670 -19.459 12.164 1.00 84.62 542 GLY A C 1
ATOM 3974 O O . GLY A 1 542 ? -14.896 -19.734 13.336 1.00 84.62 542 GLY A O 1
ATOM 3975 N N . GLY A 1 543 ? -15.579 -18.825 11.411 1.00 87.31 543 GLY A N 1
ATOM 3976 C CA . GLY A 1 543 ? -16.895 -18.419 11.914 1.00 87.31 543 GLY A CA 1
ATOM 3977 C C . GLY A 1 543 ? -16.805 -17.480 13.121 1.00 87.31 543 GLY A C 1
ATOM 3978 O O . GLY A 1 543 ? -16.101 -16.473 13.069 1.00 87.31 543 GLY A O 1
ATOM 3979 N N . ASP A 1 544 ? -17.516 -17.815 14.200 1.00 78.06 544 ASP A N 1
ATOM 3980 C CA . ASP A 1 544 ? -17.493 -17.056 15.460 1.00 78.06 544 ASP A CA 1
ATOM 3981 C C . ASP A 1 544 ? -16.148 -17.183 16.206 1.00 78.06 544 ASP A C 1
ATOM 3983 O O . ASP A 1 544 ? -15.789 -16.297 16.980 1.00 78.06 544 ASP A O 1
ATOM 3987 N N . ASP A 1 545 ? -15.379 -18.239 15.921 1.00 79.06 545 ASP A N 1
ATOM 3988 C CA . ASP A 1 545 ? -14.047 -18.509 16.477 1.00 79.06 545 ASP A CA 1
ATOM 3989 C C . ASP A 1 545 ? -12.922 -18.052 15.525 1.00 79.06 545 ASP A C 1
ATOM 3991 O O . ASP A 1 545 ? -11.791 -18.547 15.580 1.00 79.06 545 ASP A O 1
ATOM 3995 N N . ALA A 1 546 ? -13.223 -17.117 14.614 1.00 80.31 546 ALA A N 1
ATOM 3996 C CA . ALA A 1 546 ? -12.260 -16.604 13.650 1.00 80.31 546 ALA A CA 1
ATOM 3997 C C . ALA A 1 546 ? -11.010 -16.040 14.340 1.00 80.31 546 ALA A C 1
ATOM 3999 O O . ALA A 1 546 ? -11.062 -15.222 15.262 1.00 80.31 546 ALA A O 1
ATOM 4000 N N . VAL A 1 547 ? -9.853 -16.473 13.846 1.00 83.56 547 VAL A N 1
ATOM 4001 C CA . VAL A 1 547 ? -8.555 -16.048 14.357 1.00 83.56 547 VAL A CA 1
ATOM 4002 C C . VAL A 1 547 ? -8.346 -14.560 14.072 1.00 83.56 547 VAL A C 1
ATOM 4004 O O . VAL A 1 547 ? -8.554 -14.102 12.953 1.00 83.56 547 VAL A O 1
ATOM 4007 N N . SER A 1 548 ? -7.880 -13.809 15.075 1.00 82.88 548 SER A N 1
ATOM 4008 C CA . SER A 1 548 ? -7.519 -12.395 14.908 1.00 82.88 548 SER A CA 1
ATOM 4009 C C . SER A 1 548 ? -6.354 -12.241 13.925 1.00 82.88 548 SER A C 1
ATOM 4011 O O . SER A 1 548 ? -5.273 -12.793 14.150 1.00 82.88 548 SER A O 1
ATOM 4013 N N . LEU A 1 549 ? -6.569 -11.501 12.840 1.00 81.06 549 LEU A N 1
ATOM 4014 C CA . LEU A 1 549 ? -5.563 -11.193 11.826 1.00 81.06 549 LEU A CA 1
ATOM 4015 C C . LEU A 1 549 ? -5.292 -9.683 11.802 1.00 81.06 549 LEU A C 1
ATOM 4017 O O . LEU A 1 549 ? -6.122 -8.883 12.226 1.00 81.06 549 LEU A O 1
ATOM 4021 N N . HIS A 1 550 ? -4.115 -9.284 11.325 1.00 76.50 550 HIS A N 1
ATOM 4022 C CA . HIS A 1 550 ? -3.728 -7.884 11.156 1.00 76.50 550 HIS A CA 1
ATOM 4023 C C . HIS A 1 550 ? -3.315 -7.621 9.721 1.00 76.50 550 HIS A C 1
ATOM 4025 O O . HIS A 1 550 ? -2.151 -7.774 9.340 1.00 76.50 550 HIS A O 1
ATOM 4031 N N . SER A 1 551 ? -4.289 -7.184 8.940 1.00 80.50 551 SER A N 1
ATOM 4032 C CA . SER A 1 551 ? -4.153 -6.901 7.528 1.00 80.50 551 SER A CA 1
ATOM 4033 C C . SER A 1 551 ? -3.610 -8.099 6.755 1.00 80.50 551 SER A C 1
ATOM 4035 O O . SER A 1 551 ? -2.455 -8.065 6.326 1.00 80.50 551 SER A O 1
ATOM 4037 N N . PRO A 1 552 ? -4.415 -9.170 6.598 1.00 91.75 552 PRO A N 1
ATOM 4038 C CA . PRO A 1 552 ? -4.040 -10.300 5.761 1.00 91.75 552 PRO A CA 1
ATOM 4039 C C . PRO A 1 552 ? -3.945 -9.815 4.313 1.00 91.75 552 PRO A C 1
ATOM 4041 O O . PRO A 1 552 ? -4.963 -9.537 3.687 1.00 91.75 552 PRO A O 1
ATOM 4044 N N . TYR A 1 553 ? -2.731 -9.613 3.809 1.00 87.44 553 TYR A N 1
ATOM 4045 C CA . TYR A 1 553 ? -2.530 -9.044 2.471 1.00 87.44 553 TYR A CA 1
ATOM 4046 C C . TYR A 1 553 ? -2.545 -10.108 1.379 1.00 87.44 553 TYR A C 1
ATOM 4048 O O . TYR A 1 553 ? -2.850 -9.783 0.241 1.00 87.44 553 TYR A O 1
ATOM 4056 N N . ASP A 1 554 ? -2.295 -11.363 1.735 1.00 96.56 554 ASP A N 1
ATOM 4057 C CA . ASP A 1 554 ? -2.306 -12.488 0.809 1.00 96.56 554 ASP A CA 1
ATOM 4058 C C . ASP A 1 554 ? -2.787 -13.764 1.522 1.00 96.56 554 ASP A C 1
ATOM 4060 O O . ASP A 1 554 ? -3.015 -13.764 2.738 1.00 96.56 554 ASP A O 1
ATOM 4064 N N . LEU A 1 555 ? -2.960 -14.857 0.784 1.00 96.12 555 LEU A N 1
ATOM 4065 C CA . LEU A 1 555 ? -3.064 -16.195 1.350 1.00 96.12 555 LEU A CA 1
ATOM 4066 C C . LEU A 1 555 ? -2.632 -17.260 0.335 1.00 96.12 555 LEU A C 1
ATOM 4068 O O . LEU A 1 555 ? -3.056 -17.234 -0.816 1.00 96.12 555 LEU A O 1
ATOM 4072 N N . ALA A 1 556 ? -1.881 -18.261 0.789 1.00 96.06 556 ALA A N 1
ATOM 4073 C CA . ALA A 1 556 ? -1.544 -19.428 -0.022 1.00 96.06 556 ALA A CA 1
ATOM 4074 C C . ALA A 1 556 ? -1.969 -20.725 0.659 1.00 96.06 556 ALA A C 1
ATOM 4076 O O . ALA A 1 556 ? -1.995 -20.830 1.889 1.00 96.06 556 ALA A O 1
ATOM 4077 N N . ARG A 1 557 ? -2.283 -21.736 -0.152 1.00 93.94 557 ARG A N 1
ATOM 4078 C CA . ARG A 1 557 ? -2.643 -23.073 0.321 1.00 93.94 557 ARG A CA 1
ATOM 4079 C C . ARG A 1 557 ? -1.513 -24.050 0.021 1.00 93.94 557 ARG A C 1
ATOM 4081 O O . ARG A 1 557 ? -1.210 -24.317 -1.136 1.00 93.94 557 ARG A O 1
ATOM 4088 N N . ALA A 1 558 ? -0.959 -24.651 1.063 1.00 93.50 558 ALA A N 1
ATOM 4089 C CA . ALA A 1 558 ? -0.017 -25.750 0.939 1.00 93.50 558 ALA A CA 1
ATOM 4090 C C . ALA A 1 558 ? -0.719 -27.044 0.482 1.00 93.50 558 ALA A C 1
ATOM 4092 O O . ALA A 1 558 ? -1.934 -27.218 0.637 1.00 93.50 558 ALA A O 1
ATOM 4093 N N . ALA A 1 559 ? 0.054 -27.988 -0.062 1.00 89.12 559 ALA A N 1
ATOM 4094 C CA . ALA A 1 559 ? -0.469 -29.258 -0.575 1.00 89.12 559 ALA A CA 1
ATOM 4095 C C . ALA A 1 559 ? -1.234 -30.072 0.488 1.00 89.12 559 ALA A C 1
ATOM 4097 O O . ALA A 1 559 ? -2.234 -30.714 0.167 1.00 89.12 559 ALA A O 1
ATOM 4098 N N . ASP A 1 560 ? -0.811 -29.982 1.750 1.00 88.44 560 ASP A N 1
ATOM 4099 C CA . ASP A 1 560 ? -1.420 -30.645 2.909 1.00 88.44 560 ASP A CA 1
ATOM 4100 C C . ASP A 1 560 ? -2.746 -30.012 3.381 1.00 88.44 560 ASP A C 1
ATOM 4102 O O . ASP A 1 560 ? -3.392 -30.548 4.279 1.00 88.44 560 ASP A O 1
ATOM 4106 N N . GLY A 1 561 ? -3.174 -28.891 2.786 1.00 89.75 561 GLY A N 1
ATOM 4107 C CA . GLY A 1 561 ? -4.383 -28.171 3.201 1.00 89.75 561 GLY A CA 1
ATOM 4108 C C . GLY A 1 561 ? -4.138 -26.981 4.122 1.00 89.75 561 GLY A C 1
ATOM 4109 O O . GLY A 1 561 ? -5.082 -26.230 4.370 1.00 89.75 561 GLY A O 1
ATOM 4110 N N . THR A 1 562 ? -2.909 -26.772 4.593 1.00 94.25 562 THR A N 1
ATOM 4111 C CA . THR A 1 562 ? -2.567 -25.634 5.449 1.00 94.25 562 THR A CA 1
ATOM 4112 C C . THR A 1 562 ? -2.672 -24.322 4.674 1.00 94.25 562 THR A C 1
ATOM 4114 O O . THR A 1 562 ? -2.155 -24.196 3.565 1.00 94.25 562 THR A O 1
ATOM 4117 N N . LEU A 1 563 ? -3.328 -23.329 5.269 1.00 96.12 563 LEU A N 1
ATOM 4118 C CA . LEU A 1 563 ? -3.408 -21.961 4.771 1.00 96.12 563 LEU A CA 1
ATOM 4119 C C . LEU A 1 563 ? -2.336 -21.112 5.447 1.00 96.12 563 LEU A C 1
ATOM 4121 O O . LEU A 1 563 ? -2.261 -21.080 6.674 1.00 96.12 563 LEU A O 1
ATOM 4125 N N . TRP A 1 564 ? -1.544 -20.404 4.654 1.00 97.62 564 TRP A N 1
ATOM 4126 C CA . TRP A 1 564 ? -0.506 -19.487 5.112 1.00 97.62 564 TRP A CA 1
ATOM 4127 C C . TRP A 1 564 ? -0.897 -18.062 4.760 1.00 97.62 564 TRP A C 1
ATOM 4129 O O . TRP A 1 564 ? -1.282 -17.786 3.629 1.00 97.62 564 TRP A O 1
ATOM 4139 N N . ILE A 1 565 ? -0.826 -17.168 5.741 1.00 97.94 565 ILE A N 1
ATOM 4140 C CA . ILE A 1 565 ? -1.340 -15.801 5.632 1.00 97.94 565 ILE A CA 1
ATOM 4141 C C . ILE A 1 565 ? -0.251 -14.837 6.115 1.00 97.94 565 ILE A C 1
ATOM 4143 O O . ILE A 1 565 ? 0.109 -14.904 7.295 1.00 97.94 565 ILE A O 1
ATOM 4147 N N . PRO A 1 566 ? 0.278 -13.937 5.266 1.00 95.44 566 PRO A N 1
ATOM 4148 C CA . PRO A 1 566 ? 1.109 -12.836 5.715 1.00 95.44 566 PRO A CA 1
ATOM 4149 C C . PRO A 1 566 ? 0.236 -11.721 6.296 1.00 95.44 566 PRO A C 1
ATOM 4151 O O . PRO A 1 566 ? -0.718 -11.245 5.678 1.00 95.44 566 PRO A O 1
ATOM 4154 N N . GLU A 1 567 ? 0.577 -11.291 7.506 1.00 88.50 567 GLU A N 1
ATOM 4155 C CA . GLU A 1 567 ? -0.076 -10.186 8.199 1.00 88.50 567 GLU A CA 1
ATOM 4156 C C . GLU A 1 567 ? 0.789 -8.935 8.062 1.00 88.50 567 GLU A C 1
ATOM 4158 O O . GLU A 1 567 ? 1.771 -8.756 8.791 1.00 88.50 567 GLU A O 1
ATOM 4163 N N . TYR A 1 568 ? 0.413 -8.064 7.123 1.00 75.50 568 TYR A N 1
ATOM 4164 C CA . TYR A 1 568 ? 1.192 -6.892 6.726 1.00 75.50 568 TYR A CA 1
ATOM 4165 C C . TYR A 1 568 ? 1.523 -5.991 7.923 1.00 75.50 568 TYR A C 1
ATOM 4167 O O . TYR A 1 568 ? 2.688 -5.702 8.195 1.00 75.50 568 TYR A O 1
ATOM 4175 N N . HIS A 1 569 ? 0.509 -5.594 8.696 1.00 69.50 569 HIS A N 1
ATOM 4176 C CA . HIS A 1 569 ? 0.712 -4.779 9.899 1.00 69.50 569 HIS A CA 1
ATOM 4177 C C . HIS A 1 569 ? 1.132 -5.617 11.112 1.00 69.50 569 HIS A C 1
ATOM 4179 O O . HIS A 1 569 ? 1.655 -5.075 12.084 1.00 69.50 569 HIS A O 1
ATOM 4185 N N . GLY A 1 570 ? 0.907 -6.933 11.065 1.00 63.56 570 GLY A N 1
ATOM 4186 C CA . GLY A 1 570 ? 1.287 -7.856 12.130 1.00 63.56 570 GLY A CA 1
ATOM 4187 C C . GLY A 1 570 ? 2.776 -8.204 12.156 1.00 63.56 570 GLY A C 1
ATOM 4188 O O . GLY A 1 570 ? 3.235 -8.711 13.178 1.00 63.56 570 GLY A O 1
ATOM 4189 N N . GLY A 1 571 ? 3.516 -7.965 11.064 1.00 78.19 571 GLY A N 1
ATOM 4190 C CA . GLY A 1 571 ? 4.937 -8.325 10.962 1.00 78.19 571 GLY A CA 1
ATOM 4191 C C . GLY A 1 571 ? 5.171 -9.822 11.179 1.00 78.19 571 GLY A C 1
ATOM 4192 O O . GLY A 1 571 ? 6.127 -10.228 11.838 1.00 78.19 571 GLY A O 1
ATOM 4193 N N . ARG A 1 572 ? 4.236 -10.655 10.712 1.00 88.19 572 ARG A N 1
ATOM 4194 C CA . ARG A 1 572 ? 4.222 -12.099 10.967 1.00 88.19 572 ARG A CA 1
ATOM 4195 C C . ARG A 1 572 ? 3.496 -12.851 9.861 1.00 88.19 572 ARG A C 1
ATOM 4197 O O . ARG A 1 572 ? 2.772 -12.254 9.069 1.00 88.19 572 ARG A O 1
ATOM 4204 N N . ILE A 1 573 ? 3.655 -14.165 9.858 1.00 94.50 573 ILE A N 1
ATOM 4205 C CA . ILE A 1 573 ? 2.795 -15.094 9.129 1.00 94.50 573 ILE A CA 1
ATOM 4206 C C . ILE A 1 573 ? 1.967 -15.917 10.117 1.00 94.50 573 ILE A C 1
ATOM 4208 O O . ILE A 1 573 ? 2.439 -16.260 11.207 1.00 94.50 573 ILE A O 1
ATOM 4212 N N . THR A 1 574 ? 0.751 -16.261 9.713 1.00 95.81 574 THR A N 1
ATOM 4213 C CA . THR A 1 574 ? -0.168 -17.134 10.444 1.00 95.81 574 THR A CA 1
ATOM 4214 C C . THR A 1 574 ? -0.484 -18.364 9.595 1.00 95.81 574 THR A C 1
ATOM 4216 O O . THR A 1 574 ? -0.817 -18.233 8.419 1.00 95.81 574 THR A O 1
ATOM 4219 N N . ALA A 1 575 ? -0.390 -19.551 10.198 1.00 96.38 575 ALA A N 1
ATOM 4220 C CA . ALA A 1 575 ? -0.791 -20.817 9.594 1.00 96.38 575 ALA A CA 1
ATOM 4221 C C . ALA A 1 575 ? -2.128 -21.284 10.183 1.00 96.38 575 ALA A C 1
ATOM 4223 O O . ALA A 1 575 ? -2.261 -21.393 11.407 1.00 96.38 575 ALA A O 1
ATOM 4224 N N . LEU A 1 576 ? -3.103 -21.587 9.326 1.00 94.31 576 LEU A N 1
ATOM 4225 C CA . LEU A 1 576 ? -4.436 -22.069 9.693 1.00 94.31 576 LEU A CA 1
ATOM 4226 C C . LEU A 1 576 ? -4.757 -23.388 8.979 1.00 94.31 576 LEU A C 1
ATOM 4228 O O . LEU A 1 576 ? -4.274 -23.648 7.880 1.00 94.31 576 LEU A O 1
ATOM 4232 N N . ARG A 1 577 ? -5.640 -24.201 9.558 1.00 89.44 577 ARG A N 1
ATOM 4233 C CA . ARG A 1 577 ? -6.354 -25.238 8.797 1.00 89.44 577 ARG A CA 1
ATOM 4234 C C . ARG A 1 577 ? -7.422 -24.603 7.905 1.00 89.44 577 ARG A C 1
ATOM 4236 O O . ARG A 1 577 ? -7.859 -23.479 8.144 1.00 89.44 577 ARG A O 1
ATOM 4243 N N . ALA A 1 578 ? -7.906 -25.360 6.921 1.00 82.56 578 ALA A N 1
ATOM 4244 C CA . ALA A 1 578 ? -8.987 -24.930 6.030 1.00 82.56 578 ALA A CA 1
ATOM 4245 C C . ALA A 1 578 ? -10.328 -24.644 6.745 1.00 82.56 578 ALA A C 1
ATOM 4247 O O . ALA A 1 578 ? -11.188 -23.981 6.170 1.00 82.56 578 ALA A O 1
ATOM 4248 N N . ASP A 1 579 ? -10.510 -25.119 7.982 1.00 82.50 579 ASP A N 1
ATOM 4249 C CA . ASP A 1 579 ? -11.658 -24.793 8.840 1.00 82.50 579 ASP A CA 1
ATOM 4250 C C . ASP A 1 579 ? -11.478 -23.485 9.643 1.00 82.50 579 ASP A C 1
ATOM 4252 O O . ASP A 1 579 ? -12.441 -22.981 10.215 1.00 82.50 579 ASP A O 1
ATOM 4256 N N . GLY A 1 580 ? -10.275 -22.898 9.638 1.00 86.44 580 GLY A N 1
ATOM 4257 C CA . GLY A 1 580 ? -9.911 -21.694 10.389 1.00 86.44 580 GLY A CA 1
ATOM 4258 C C . GLY A 1 580 ? -9.142 -21.947 11.687 1.00 86.44 580 GLY A C 1
ATOM 4259 O O . GLY A 1 580 ? -8.711 -20.989 12.325 1.00 86.44 580 GLY A O 1
ATOM 4260 N N . THR A 1 581 ? -8.905 -23.205 12.071 1.00 90.06 581 THR A N 1
ATOM 4261 C CA . THR A 1 581 ? -8.153 -23.537 13.289 1.00 90.06 581 THR A CA 1
ATOM 4262 C C . THR A 1 581 ? -6.709 -23.037 13.207 1.00 90.06 581 THR A C 1
ATOM 4264 O O . THR A 1 581 ? -5.981 -23.396 12.279 1.00 90.06 581 THR A O 1
ATOM 4267 N N . LEU A 1 582 ? -6.258 -22.276 14.211 1.00 93.50 582 LEU A N 1
ATOM 4268 C CA . LEU A 1 582 ? -4.878 -21.788 14.309 1.00 93.50 582 LEU A CA 1
ATOM 4269 C C . LEU A 1 582 ? -3.877 -22.933 14.518 1.00 93.50 582 LEU A C 1
ATOM 4271 O O . LEU A 1 582 ? -3.916 -23.619 15.539 1.00 93.50 582 LEU A O 1
ATOM 4275 N N . LEU A 1 583 ? -2.944 -23.098 13.577 1.00 93.94 583 LEU A N 1
ATOM 4276 C CA . LEU A 1 583 ? -1.801 -24.011 13.698 1.00 93.94 583 LEU A CA 1
ATOM 4277 C C . LEU A 1 583 ? -0.592 -23.328 14.335 1.00 93.94 583 LEU A C 1
ATOM 4279 O O . LEU A 1 583 ? 0.155 -23.967 15.074 1.00 93.94 583 LEU A O 1
ATOM 4283 N N . GLY A 1 584 ? -0.418 -22.032 14.075 1.00 93.50 584 GLY A N 1
ATOM 4284 C CA . GLY A 1 584 ? 0.558 -21.204 14.767 1.00 93.50 584 GLY A CA 1
ATOM 4285 C C . GLY A 1 584 ? 0.970 -19.955 14.008 1.00 93.50 584 GLY A C 1
ATOM 4286 O O . GLY A 1 584 ? 0.449 -19.659 12.933 1.00 93.50 584 GLY A O 1
ATOM 4287 N N . ARG A 1 585 ? 1.909 -19.208 14.593 1.00 92.38 585 ARG A N 1
ATOM 4288 C CA . ARG A 1 585 ? 2.434 -17.953 14.043 1.00 92.38 585 ARG A CA 1
ATOM 4289 C C . ARG A 1 585 ? 3.955 -17.904 14.048 1.00 92.38 585 ARG A C 1
ATOM 4291 O O . ARG A 1 585 ? 4.597 -18.503 14.912 1.00 92.38 585 ARG A O 1
ATOM 4298 N N . TRP A 1 586 ? 4.524 -17.150 13.113 1.00 91.81 586 TRP A N 1
ATOM 4299 C CA . TRP A 1 586 ? 5.963 -16.891 13.035 1.00 91.81 586 TRP A CA 1
ATOM 4300 C C . TRP A 1 586 ? 6.239 -15.440 12.646 1.00 91.81 586 TRP A C 1
ATOM 4302 O O . TRP A 1 586 ? 5.628 -14.931 11.714 1.00 91.81 586 TRP A O 1
ATOM 4312 N N . SER A 1 587 ? 7.157 -14.773 13.345 1.00 83.38 587 SER A N 1
ATOM 4313 C CA . SER A 1 587 ? 7.452 -13.344 13.153 1.00 83.38 587 SER A CA 1
ATOM 4314 C C . SER A 1 587 ? 8.929 -13.036 12.908 1.00 83.38 587 SER A C 1
ATOM 4316 O O . SER A 1 587 ? 9.288 -11.867 12.923 1.00 83.38 587 SER A O 1
ATOM 4318 N N . GLY A 1 588 ? 9.786 -14.041 12.714 1.00 78.44 588 GLY A N 1
ATOM 4319 C CA . GLY A 1 588 ? 11.249 -13.894 12.729 1.00 78.44 588 GLY A CA 1
ATOM 4320 C C . GLY A 1 588 ? 11.894 -14.516 13.966 1.00 78.44 588 GLY A C 1
ATOM 4321 O O . GLY A 1 588 ? 11.209 -14.820 14.945 1.00 78.44 588 GLY A O 1
ATOM 4322 N N . ASP A 1 589 ? 13.211 -14.717 13.913 1.00 65.56 589 ASP A N 1
ATOM 4323 C CA . ASP A 1 589 ? 13.973 -15.278 15.029 1.00 65.56 589 ASP A CA 1
ATOM 4324 C C . ASP A 1 589 ? 14.461 -14.144 15.942 1.00 65.56 589 ASP A C 1
ATOM 4326 O O . ASP A 1 589 ? 15.296 -13.323 15.553 1.00 65.56 589 ASP A O 1
ATOM 4330 N N . ALA A 1 590 ? 13.896 -14.056 17.150 1.00 50.28 590 ALA A N 1
ATOM 4331 C CA . ALA A 1 590 ? 14.171 -12.962 18.087 1.00 50.28 590 ALA A CA 1
ATOM 4332 C C . ALA A 1 590 ? 15.636 -12.938 18.567 1.00 50.28 590 ALA A C 1
ATOM 4334 O O . ALA A 1 590 ? 16.125 -11.889 18.983 1.00 50.28 590 ALA A O 1
ATOM 4335 N N . ASP A 1 591 ? 16.336 -14.071 18.454 1.00 46.12 591 ASP A N 1
ATOM 4336 C CA . ASP A 1 591 ? 17.708 -14.263 18.925 1.00 46.12 591 ASP A CA 1
ATOM 4337 C C . ASP A 1 591 ? 18.772 -14.075 17.820 1.00 46.12 591 ASP A C 1
ATOM 4339 O O . ASP A 1 591 ? 19.957 -14.350 18.042 1.00 46.12 591 ASP A O 1
ATOM 4343 N N . SER A 1 592 ? 18.402 -13.590 16.620 1.00 47.44 592 SER A N 1
ATOM 4344 C CA . SER A 1 592 ? 19.385 -13.381 15.546 1.00 47.44 592 SER A CA 1
ATOM 4345 C C . SER A 1 592 ? 20.356 -12.247 15.891 1.00 47.44 592 SER A C 1
ATOM 4347 O O . SER A 1 592 ? 20.022 -11.062 15.821 1.00 47.44 592 SER A O 1
ATOM 4349 N N . SER A 1 593 ? 21.587 -12.607 16.240 1.00 39.69 593 SER A N 1
ATOM 4350 C CA . SER A 1 593 ? 22.657 -11.651 16.554 1.00 39.69 593 SER A CA 1
ATOM 4351 C C . SER A 1 593 ? 23.263 -10.970 15.318 1.00 39.69 593 SER A C 1
ATOM 4353 O O . SER A 1 593 ? 23.950 -9.960 15.458 1.00 39.69 593 SER A O 1
ATOM 4355 N N . ASP A 1 594 ? 22.998 -11.483 14.111 1.00 43.34 594 ASP A N 1
ATOM 4356 C CA . ASP A 1 594 ? 23.508 -10.945 12.844 1.00 43.34 594 ASP A CA 1
ATOM 4357 C C . ASP A 1 594 ? 22.536 -9.975 12.139 1.00 43.34 594 ASP A C 1
ATOM 4359 O O . ASP A 1 594 ? 22.883 -9.393 11.109 1.00 43.34 594 ASP A O 1
ATOM 4363 N N . GLY A 1 595 ? 21.324 -9.799 12.685 1.00 45.94 595 GLY A N 1
ATOM 4364 C CA . GLY A 1 595 ? 20.261 -8.951 12.136 1.00 45.94 595 GLY A CA 1
ATOM 4365 C C . GLY A 1 595 ? 19.637 -9.463 10.830 1.00 45.94 595 GLY A C 1
ATOM 4366 O O . GLY A 1 595 ? 18.733 -8.819 10.298 1.00 45.94 595 GLY A O 1
ATOM 4367 N N . ARG A 1 596 ? 20.082 -10.610 10.296 1.00 48.94 596 ARG A N 1
ATOM 4368 C CA . ARG A 1 596 ? 19.645 -11.129 8.992 1.00 48.94 596 ARG A CA 1
ATOM 4369 C C . ARG A 1 596 ? 18.414 -12.014 9.077 1.00 48.94 596 ARG A C 1
ATOM 4371 O O . ARG A 1 596 ? 17.696 -12.059 8.089 1.00 48.94 596 ARG A O 1
ATOM 4378 N N . THR A 1 597 ? 18.118 -12.640 10.213 1.00 61.53 597 THR A N 1
ATOM 4379 C CA . THR A 1 597 ? 16.864 -13.394 10.453 1.00 61.53 597 THR A CA 1
ATOM 4380 C C . THR A 1 597 ? 15.914 -12.690 11.428 1.00 61.53 597 THR A C 1
ATOM 4382 O O . THR A 1 597 ? 14.971 -13.301 11.933 1.00 61.53 597 THR A O 1
ATOM 4385 N N . GLY A 1 598 ? 16.130 -11.383 11.639 1.00 64.75 598 GLY A N 1
ATOM 4386 C CA . GLY A 1 598 ? 15.266 -10.513 12.439 1.00 64.75 598 GLY A CA 1
ATOM 4387 C C . GLY A 1 598 ? 13.820 -10.431 11.923 1.00 64.75 598 GLY A C 1
ATOM 4388 O O . GLY A 1 598 ? 13.494 -11.027 10.891 1.00 64.75 598 GLY A O 1
ATOM 4389 N N . PRO A 1 599 ? 12.942 -9.693 12.621 1.00 76.75 599 PRO A N 1
ATOM 4390 C CA . PRO A 1 599 ? 11.505 -9.780 12.413 1.00 76.75 599 PRO A CA 1
ATOM 4391 C C . PRO A 1 599 ? 11.054 -9.406 10.999 1.00 76.75 599 PRO A C 1
ATOM 4393 O O . PRO A 1 599 ? 11.685 -8.580 10.334 1.00 76.75 599 PRO A O 1
ATOM 4396 N N . LEU A 1 600 ? 9.951 -10.011 10.551 1.00 78.50 600 LEU A N 1
ATOM 4397 C CA . LEU A 1 600 ? 9.303 -9.617 9.299 1.00 78.50 600 LEU A CA 1
ATOM 4398 C C . LEU A 1 600 ? 8.786 -8.178 9.413 1.00 78.50 600 LEU A C 1
ATOM 4400 O O . LEU A 1 600 ? 8.210 -7.789 10.431 1.00 78.50 600 LEU A O 1
ATOM 4404 N N . VAL A 1 601 ? 8.949 -7.395 8.349 1.00 75.06 601 VAL A N 1
ATOM 4405 C CA . VAL A 1 601 ? 8.463 -6.018 8.255 1.00 75.06 601 VAL A CA 1
ATOM 4406 C C . VAL A 1 601 ? 7.605 -5.917 7.007 1.00 75.06 601 VAL A C 1
ATOM 4408 O O . VAL A 1 601 ? 8.102 -5.944 5.884 1.00 75.06 601 VAL A O 1
ATOM 4411 N N . THR A 1 602 ? 6.296 -5.756 7.199 1.00 78.06 602 THR A N 1
ATOM 4412 C CA . THR A 1 602 ? 5.316 -5.677 6.105 1.00 78.06 602 THR A CA 1
ATOM 4413 C C . THR A 1 602 ? 5.416 -6.847 5.113 1.00 78.06 602 THR A C 1
ATOM 4415 O O . THR A 1 602 ? 5.663 -6.612 3.930 1.00 78.06 602 THR A O 1
ATOM 4418 N N . PRO A 1 603 ? 5.271 -8.111 5.570 1.00 87.44 603 PRO A N 1
ATOM 4419 C CA . PRO A 1 603 ? 5.214 -9.243 4.651 1.00 87.44 603 PRO A CA 1
ATOM 4420 C C . PRO A 1 603 ? 4.000 -9.073 3.727 1.00 87.44 603 PRO A C 1
ATOM 4422 O O . PRO A 1 603 ? 2.888 -8.862 4.213 1.00 87.44 603 PRO A O 1
ATOM 4425 N N . TRP A 1 604 ? 4.227 -9.101 2.413 1.00 88.44 604 TRP A N 1
ATOM 4426 C CA . TRP A 1 604 ? 3.206 -8.724 1.426 1.00 88.44 604 TRP A CA 1
ATOM 4427 C C . TRP A 1 604 ? 2.559 -9.934 0.771 1.00 88.44 604 TRP A C 1
ATOM 4429 O O . TRP A 1 604 ? 1.348 -10.092 0.873 1.00 88.44 604 TRP A O 1
ATOM 4439 N N . GLY A 1 605 ? 3.370 -10.789 0.152 1.00 94.88 605 GLY A N 1
ATOM 4440 C CA . GLY A 1 605 ? 2.932 -12.007 -0.522 1.00 94.88 605 GLY A CA 1
ATOM 4441 C C . GLY A 1 605 ? 3.735 -13.218 -0.072 1.00 94.88 605 GLY A C 1
ATOM 4442 O O . GLY A 1 605 ? 4.861 -13.093 0.429 1.00 94.88 605 GLY A O 1
ATOM 4443 N N . LEU A 1 606 ? 3.149 -14.398 -0.228 1.00 97.56 606 LEU A N 1
ATOM 4444 C CA . LEU A 1 606 ? 3.824 -15.663 0.039 1.00 97.56 606 LEU A CA 1
ATOM 4445 C C . LEU A 1 606 ? 3.268 -16.775 -0.844 1.00 97.56 606 LEU A C 1
ATOM 4447 O O . LEU A 1 606 ? 2.139 -16.693 -1.307 1.00 97.56 606 LEU A O 1
ATOM 4451 N N . ASP A 1 607 ? 4.035 -17.847 -1.006 1.00 97.81 607 ASP A N 1
ATOM 4452 C CA . ASP A 1 607 ? 3.520 -19.102 -1.556 1.00 97.81 607 ASP A CA 1
ATOM 4453 C C . ASP A 1 607 ? 4.291 -20.297 -0.977 1.00 97.81 607 ASP A C 1
ATOM 4455 O O . ASP A 1 607 ? 5.359 -20.139 -0.370 1.00 97.81 607 ASP A O 1
ATOM 4459 N N . VAL A 1 608 ? 3.727 -21.498 -1.103 1.00 96.88 608 VAL A N 1
ATOM 4460 C CA . VAL A 1 608 ? 4.242 -22.715 -0.469 1.00 96.88 608 VAL A CA 1
ATOM 4461 C C . VAL A 1 608 ? 4.494 -23.793 -1.503 1.00 96.88 608 VAL A C 1
ATOM 4463 O O . VAL A 1 608 ? 3.605 -24.193 -2.251 1.00 96.88 608 VAL A O 1
ATOM 4466 N N . ASP A 1 609 ? 5.718 -24.313 -1.518 1.00 95.00 609 ASP A N 1
ATOM 4467 C CA . ASP A 1 609 ? 6.069 -25.378 -2.445 1.00 95.00 609 ASP A CA 1
ATOM 4468 C C . ASP A 1 609 ? 5.513 -26.749 -2.018 1.00 95.00 609 ASP A C 1
ATOM 4470 O O . ASP A 1 609 ? 5.027 -26.956 -0.902 1.00 95.00 609 ASP A O 1
ATOM 4474 N N . ARG A 1 610 ? 5.613 -27.743 -2.909 1.00 92.31 610 ARG A N 1
ATOM 4475 C CA . ARG A 1 610 ? 5.092 -29.101 -2.652 1.00 92.31 610 ARG A CA 1
ATOM 4476 C C . ARG A 1 610 ? 5.816 -29.838 -1.521 1.00 92.31 610 ARG A C 1
ATOM 4478 O O . ARG A 1 610 ? 5.337 -30.878 -1.078 1.00 92.31 610 ARG A O 1
ATOM 4485 N N . THR A 1 611 ? 6.969 -29.334 -1.084 1.00 92.88 611 THR A N 1
ATOM 4486 C CA . THR A 1 611 ? 7.735 -29.862 0.054 1.00 92.88 611 THR A CA 1
ATOM 4487 C C . THR A 1 611 ? 7.346 -29.203 1.379 1.00 92.88 611 THR A C 1
ATOM 4489 O O . THR A 1 611 ? 7.838 -29.623 2.422 1.00 92.88 611 THR A O 1
ATOM 4492 N N . GLY A 1 612 ? 6.451 -28.208 1.353 1.00 93.62 612 GLY A N 1
ATOM 4493 C CA . GLY A 1 612 ? 6.018 -27.438 2.520 1.00 93.62 612 GLY A CA 1
ATOM 4494 C C . GLY A 1 612 ? 6.893 -26.217 2.815 1.00 93.62 612 GLY A C 1
ATOM 4495 O O . GLY A 1 612 ? 6.710 -25.572 3.844 1.00 93.62 612 GLY A O 1
ATOM 4496 N N . ARG A 1 613 ? 7.845 -25.886 1.936 1.00 95.69 613 ARG A N 1
ATOM 4497 C CA . ARG A 1 613 ? 8.724 -24.720 2.088 1.00 95.69 613 ARG A CA 1
ATOM 4498 C C . ARG A 1 613 ? 7.933 -23.446 1.814 1.00 95.69 613 ARG A C 1
ATOM 4500 O O . ARG A 1 613 ? 7.347 -23.312 0.741 1.00 95.69 613 ARG A O 1
ATOM 4507 N N . VAL A 1 614 ? 7.941 -22.512 2.763 1.00 97.12 614 VAL A N 1
ATOM 4508 C CA . VAL A 1 614 ? 7.189 -21.250 2.671 1.00 97.12 614 VAL A CA 1
ATOM 4509 C C . VAL A 1 614 ? 8.118 -20.150 2.180 1.00 97.12 614 VAL A C 1
ATOM 4511 O O . VAL A 1 614 ? 9.123 -19.860 2.827 1.00 97.12 614 VAL A O 1
ATOM 4514 N N . TRP A 1 615 ? 7.785 -19.531 1.054 1.00 97.62 615 TRP A N 1
ATOM 4515 C CA . TRP A 1 615 ? 8.509 -18.397 0.489 1.00 97.62 615 TRP A CA 1
ATOM 4516 C C . TRP A 1 615 ? 7.747 -17.110 0.762 1.00 97.62 615 TRP A C 1
ATOM 4518 O O . TRP A 1 615 ? 6.562 -17.032 0.469 1.00 97.62 615 TRP A O 1
ATOM 4528 N N . ILE A 1 616 ? 8.422 -16.105 1.314 1.00 97.25 616 ILE A N 1
ATOM 4529 C CA . ILE A 1 616 ? 7.797 -14.876 1.806 1.00 97.25 616 ILE A CA 1
ATOM 4530 C C . ILE A 1 616 ? 8.496 -13.672 1.186 1.00 97.25 616 ILE A C 1
ATOM 4532 O O . ILE A 1 616 ? 9.720 -13.527 1.285 1.00 97.25 616 ILE A O 1
ATOM 4536 N N . ALA A 1 617 ? 7.702 -12.778 0.604 1.00 95.88 617 ALA A N 1
ATOM 4537 C CA . ALA A 1 617 ? 8.118 -11.436 0.239 1.00 95.88 617 ALA A CA 1
ATOM 4538 C C . ALA A 1 617 ? 8.081 -10.530 1.482 1.00 95.88 617 ALA A C 1
ATOM 4540 O O . ALA A 1 617 ? 7.042 -9.978 1.847 1.00 95.88 617 ALA A O 1
ATOM 4541 N N . ASP A 1 618 ? 9.227 -10.384 2.152 1.00 90.25 618 ASP A N 1
ATOM 4542 C CA . ASP A 1 618 ? 9.408 -9.482 3.294 1.00 90.25 618 ASP A CA 1
ATOM 4543 C C . ASP A 1 618 ? 9.727 -8.068 2.780 1.00 90.25 618 ASP A C 1
ATOM 4545 O O . ASP A 1 618 ? 10.872 -7.601 2.785 1.00 90.25 618 ASP A O 1
ATOM 4549 N N . THR A 1 619 ? 8.691 -7.425 2.235 1.00 82.69 619 THR A N 1
ATOM 4550 C CA . THR A 1 619 ? 8.774 -6.202 1.425 1.00 82.69 619 THR A CA 1
ATOM 4551 C C . THR A 1 619 ? 9.457 -5.054 2.154 1.00 82.69 619 THR A C 1
ATOM 4553 O O . THR A 1 619 ? 10.322 -4.389 1.584 1.00 82.69 619 THR A O 1
ATOM 4556 N N . GLY A 1 620 ? 9.130 -4.836 3.427 1.00 72.12 620 GLY A N 1
ATOM 4557 C CA . GLY A 1 620 ? 9.671 -3.722 4.209 1.00 72.12 620 GLY A CA 1
ATOM 4558 C C . GLY A 1 620 ? 11.164 -3.861 4.481 1.00 72.12 620 GLY A C 1
ATOM 4559 O O . GLY A 1 620 ? 11.884 -2.864 4.492 1.00 72.12 620 GLY A O 1
ATOM 4560 N N . ASN A 1 621 ? 11.643 -5.099 4.607 1.00 76.50 621 ASN A N 1
ATOM 4561 C CA . ASN A 1 621 ? 13.067 -5.407 4.713 1.00 76.50 621 ASN A CA 1
ATOM 4562 C C . ASN A 1 621 ? 13.751 -5.621 3.349 1.00 76.50 621 ASN A C 1
ATOM 4564 O O . ASN A 1 621 ? 14.955 -5.879 3.315 1.00 76.50 621 ASN A O 1
ATOM 4568 N N . ARG A 1 622 ? 13.013 -5.525 2.231 1.00 79.69 622 ARG A N 1
ATOM 4569 C CA . ARG A 1 622 ? 13.510 -5.702 0.851 1.00 79.69 622 ARG A CA 1
ATOM 4570 C C . ARG A 1 622 ? 14.267 -7.016 0.640 1.00 79.69 622 ARG A C 1
ATOM 4572 O O . ARG A 1 622 ? 15.351 -7.059 0.051 1.00 79.69 622 ARG A O 1
ATOM 4579 N N . ARG A 1 623 ? 13.701 -8.100 1.165 1.00 87.06 623 ARG A N 1
ATOM 4580 C CA . ARG A 1 623 ? 14.324 -9.426 1.145 1.00 87.06 623 ARG A CA 1
ATOM 4581 C C . ARG A 1 623 ? 13.292 -10.532 0.968 1.00 87.06 623 ARG A C 1
ATOM 4583 O O . ARG A 1 623 ? 12.113 -10.363 1.262 1.00 87.06 623 ARG A O 1
ATOM 4590 N N . LEU A 1 624 ? 13.771 -11.683 0.526 1.00 93.25 624 LEU A N 1
ATOM 4591 C CA . LEU A 1 624 ? 13.043 -12.941 0.519 1.00 93.25 624 LEU A CA 1
ATOM 4592 C C . LEU A 1 624 ? 13.414 -13.749 1.755 1.00 93.25 624 LEU A C 1
ATOM 4594 O O . LEU A 1 624 ? 14.594 -13.854 2.109 1.00 93.25 624 LEU A O 1
ATOM 4598 N N . VAL A 1 625 ? 12.400 -14.336 2.380 1.00 94.25 625 VAL A N 1
ATOM 4599 C CA . VAL A 1 625 ? 12.559 -15.272 3.491 1.00 94.25 625 VAL A CA 1
ATOM 4600 C C . VAL A 1 625 ? 11.986 -16.616 3.068 1.00 94.25 625 VAL A C 1
ATOM 4602 O O . VAL A 1 625 ? 10.849 -16.688 2.609 1.00 94.25 625 VAL A O 1
ATOM 4605 N N . THR A 1 626 ? 12.766 -17.680 3.226 1.00 95.25 626 THR A N 1
ATOM 4606 C CA . THR A 1 626 ? 12.322 -19.052 2.977 1.00 95.25 626 THR A CA 1
ATOM 4607 C C . THR A 1 626 ? 12.355 -19.828 4.283 1.00 95.25 626 THR A C 1
ATOM 4609 O O . THR A 1 626 ? 13.402 -19.919 4.929 1.00 95.25 626 THR A O 1
ATOM 4612 N N . LEU A 1 627 ? 11.217 -20.400 4.661 1.00 94.38 627 LEU A N 1
ATOM 4613 C CA . LEU A 1 627 ? 11.069 -21.234 5.847 1.00 94.38 627 LEU A CA 1
ATOM 4614 C C . LEU A 1 627 ? 11.040 -22.696 5.418 1.00 94.38 627 LEU A C 1
ATOM 4616 O O . LEU A 1 627 ? 10.177 -23.101 4.636 1.00 94.38 627 LEU A O 1
ATOM 4620 N N . VAL A 1 628 ? 12.007 -23.473 5.897 1.00 92.38 628 VAL A N 1
ATOM 4621 C CA . VAL A 1 628 ? 12.150 -24.895 5.576 1.00 92.38 628 VAL A CA 1
ATOM 4622 C C . VAL A 1 628 ? 11.580 -25.714 6.741 1.00 92.38 628 VAL A C 1
ATOM 4624 O O . VAL A 1 628 ? 12.076 -25.541 7.858 1.00 92.38 628 VAL A O 1
ATOM 4627 N N . PRO A 1 629 ? 10.546 -26.549 6.511 1.00 88.19 629 PRO A N 1
ATOM 4628 C CA . PRO A 1 629 ? 9.917 -27.377 7.542 1.00 88.19 629 PRO A CA 1
ATOM 4629 C C . PRO A 1 629 ? 10.895 -28.213 8.364 1.00 88.19 629 PRO A C 1
ATOM 4631 O O . PRO A 1 629 ? 11.860 -28.756 7.775 1.00 88.19 629 PRO A O 1
#

Radius of gyration: 26.94 Å; chains: 1; bounding box: 62×85×57 Å

pLDDT: mean 84.5, std 15.99, range [22.73, 98.56]

Sequence (629 aa):
MTAPLFTLSHVSLPGRPGRPRLDDVSLTIPPGVTAVVGASGAGKSSLLEVLVGFEAPSSGMIKRGAPPSGDGEAGGLFWVPSDLGLWPGETVMGHLLAVQPERDEAAAEALLDRFGLAGVADRRPGTLSAGERSRLALARAVASGAGVLVLDEPLAHVDPAALPGLWAVLREHWDGTADGVRRSVVFAIHDPAAALRESTHCVALADGRVRFAGPTTELHENPPDRATGALLGPLNELPDGPRRFVRAERLELAPQADGPLTVVRTAPAGPVTTTELTDPAGTRTVLHHRPGPPLPVGARVATRLAFALLAAVLLGVAAGCDGGGADGPALRFAEVRVRATPNAGPQLPAPRGVGIGPGNEAYVLDDAGRVLVFSPEGEELRRWDMPSNVQGNPEGICVYRPPGVDEWLVAVADTHYHRVVLFTTAGEVVTEWGVEGDEPGNFRFPVAVTADDAGRLYVGEYGGNDRVQVFSPHPENAPLRSIGSFGTGPGQFSRASGVAWVPPASAGGDGESGDAFVLVADAFGDRIQRFTTEGDYRGVLGGDDAVSLHSPYDLARAADGTLWIPEYHGGRITALRADGTLLGRWSGDADSSDGRTGPLVTPWGLDVDRTGRVWIADTGNRRLVTLVP

Organism: NCBI:txid2527989

Foldseek 3Di:
DADFQKFWAQFWAQDPVPFTLAGGETDTHHFAEEEEFEDVSLNQLVVLCVQLPVDPTPDTDMDGDAFDDDPDDAQAEDEQHPVLPFDQPDFLQRLLLVLAPVSDSVVSLVLCVLLVNNVRRRPGPVPDDPQNSLSSSVSSNLSNLGQEYEEEASRVRHDPLCVVSVLVVVCCSQCVVPNNRHHGYYYYDQALVCNLPNGQWYFYGGSNYTQDTGGNVCLCPPNPDLNSNCSNPDWDADPPDPHRIDHQAFKDKAFDPPAQWFWQDWDDDPLWIWTWIAGPVRDIDIDTHGDDDDDDGGTHIYIDTRPDPPPPPPDDDDDDDDDDDDPFDADDFPDKDKFFQDDDVVHRWFWAAWEADPQRWIFTATLQQKTWTAHNVGHTPDMDGDPDRSSWRWHEKYWADAPPHPFIWIWTQGFRQQKIWIDGPRGHTPDMFEHDDQDQRHAPGWHYWDADPNQWIWTAHDDQFGWTWIAHHPPVRGTDDIAAGDDQDQRHAVGQQEKDKDCFDDPDDDPDRGHIWMWTQRQSNQFIWIAHPVRHTDATQLHVHADGAARFRYWEAAPVQWIWTDRQVVLKIWIAHSSRHTPHIDFFDCPPPPCRRDGQHRWRYWYAGNQRWIWIRSRVVNMIMIGHD